Protein 5NLC (pdb70)

Secondary structure (DSSP, 8-state):
-HHHHHHHHHHHS-TT-EEEEE-TT--HHHHHHHHHTT--EEEESSHHHHHHHHGGGTT-TT-EEEE-S---GGGHHHHHHH-SEEEEE-SHHHHHHHHHHHHHHT---EEEEEB--S--TT---B-HHHHHHHHHHHHT--SSEEEEEE--PPTT-BHHHHHHHHHHHHHHHHHHHHH-TTS---EEE---TTTHHHHHHTT-SEEEESTTTS--/-HHHHHHHHHHTS-TT-EEEEE-TTS-HHHHHHHHHTT--EEEES-HHHHHHHHTT-TT--S-EEEE-S---GGGHHHHHHH-SEEEEE-SHHHHHHHHHHHHHHT---EEEEEB--S--TT---B-HHHHHHHHHHHHT-SSSEEEEEE--PPTT-BHHHHHHHHHHHHHHHHHHHHH-TTS---EEE---TTTHHHHHHTT-SEEEE-HHHH-

Organism: Synechococcus elongatus (strain ATCC 33912 / PCC 7942 / FACHB-805) (NCBI:txid1140)

InterPro domains:
  IPR001608 Alanine racemase, N-terminal [PF01168] (2-218)
  IPR011078 Pyridoxal phosphate homeostasis protein [MF_02087] (6-218)
  IPR011078 Pyridoxal phosphate homeostasis protein [PIRSF004848] (5-219)
  IPR011078 Pyridoxal phosphate homeostasis protein [PTHR10146] (12-220)
  IPR011078 Pyridoxal phosphate homeostasis protein [TIGR00044] (13-219)
  IPR029066 PLP-binding barrel [G3DSA:3.20.20.10] (1-221)
  IPR029066 PLP-binding barrel [SSF51419] (2-217)

Foldseek 3Di:
DLLVLVVVVVVPADPLADEAAECAPHALVLVVVNVVSPDAHYEYADLVSQVVRCPVVVVPPRRAYEHDHDDDLVCLLSCQVRHQEYEDQADPVSLVSNLVSLVVVVGAHEYAFEADPDDEPPDGHYDLVRCLVCLVVSLPSDRYAHAAHEYEDHPPQDLVSVLVVLLVRLVVLVVSCVVHVSHNHQAYEYEEDPNNVSNSVNPHHYYYYYCSNTPD/DQLVLVVVVVVPADPLADEEAEQEPHALVLVVVNVVSPDAHYEYADLVRQVVSCVVCVPDPRHAYEHDHAQDPVCLLSCQVRHQEYEDAADPVSLLVNLVSCVVVVGAHEYAFEAEPDDAPPHGHYDLVRCLVCLVVSLVRDRYAHAAHEYEDHPDDDLVRLLVRLLVRVVSLVVSCVSRVSHNHQAYEYAEQVRNVSNSVNRHNYYYYYPSNRD

Structure (mmCIF, N/CA/C/O backbone):
data_5NLC
#
_entry.id   5NLC
#
_cell.length_a   67.618
_cell.length_b   41.778
_cell.length_c   77.761
_cell.angle_alpha   90.00
_cell.angle_beta   108.15
_cell.angle_gamma   90.00
#
_symmetry.space_group_name_H-M   'P 1 21 1'
#
loop_
_entity.id
_entity.type
_entity.pdbx_description
1 polymer PipY
2 non-polymer 'PHOSPHATE ION'
3 water water
#
loop_
_atom_site.group_PDB
_atom_site.id
_atom_site.type_symbol
_atom_site.label_atom_id
_atom_site.label_alt_id
_atom_site.label_comp_id
_atom_site.label_asym_id
_atom_site.label_entity_id
_atom_site.label_seq_id
_atom_site.pdbx_PDB_ins_code
_atom_site.Cartn_x
_atom_site.Car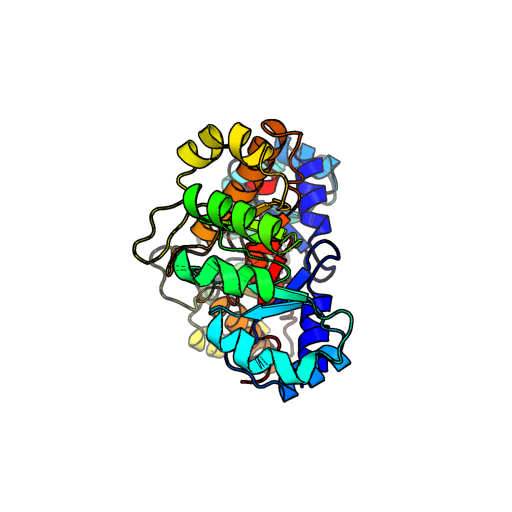tn_y
_atom_site.Cartn_z
_atom_site.occupancy
_atom_site.B_iso_or_equiv
_atom_site.auth_seq_id
_atom_site.auth_comp_id
_atom_site.auth_asym_id
_atom_site.auth_atom_id
_atom_site.pdbx_PDB_model_num
ATOM 1 N N . GLN A 1 3 ? -16.217 -11.518 40.022 1.00 35.93 3 GLN A N 1
ATOM 2 C CA . GLN A 1 3 ? -15.126 -11.885 40.910 1.00 32.82 3 GLN A CA 1
ATOM 3 C C . GLN A 1 3 ? -13.813 -11.768 40.125 1.00 30.07 3 GLN A C 1
ATOM 4 O O . GLN A 1 3 ? -13.770 -11.790 38.900 1.00 28.31 3 GLN A O 1
ATOM 10 N N . ILE A 1 4 ? -12.724 -11.691 40.859 1.00 26.86 4 ILE A N 1
ATOM 11 C CA . ILE A 1 4 ? -11.430 -11.598 40.239 1.00 26.48 4 ILE A CA 1
ATOM 12 C C . ILE A 1 4 ? -11.128 -12.800 39.335 1.00 26.25 4 ILE A C 1
ATOM 13 O O . ILE A 1 4 ? -10.607 -12.617 38.226 1.00 25.97 4 ILE A O 1
ATOM 18 N N . ALA A 1 5 ? -11.442 -14.009 39.764 1.00 26.66 5 ALA A N 1
ATOM 19 C CA . ALA A 1 5 ? -11.072 -15.172 38.942 1.00 27.23 5 ALA A CA 1
ATOM 20 C C . ALA A 1 5 ? -11.754 -15.088 37.566 1.00 28.40 5 ALA A C 1
ATOM 21 O O . ALA A 1 5 ? -11.147 -15.415 36.535 1.00 26.25 5 ALA A O 1
ATOM 23 N N . GLU A 1 6 ? -13.019 -14.656 37.591 1.00 29.54 6 GLU A N 1
ATOM 24 C CA . GLU A 1 6 ? -13.846 -14.576 36.386 1.00 32.33 6 GLU A CA 1
ATOM 25 C C . GLU A 1 6 ? -13.310 -13.493 35.435 1.00 30.18 6 GLU A C 1
ATOM 26 O O . GLU A 1 6 ? -13.180 -13.688 34.206 1.00 29.85 6 GLU A O 1
ATOM 32 N N . ARG A 1 7 ? -12.976 -12.349 36.008 1.00 29.26 7 ARG A N 1
ATOM 33 C CA . ARG A 1 7 ? -12.365 -11.246 35.234 1.00 29.14 7 ARG A CA 1
ATOM 34 C C . ARG A 1 7 ? -11.038 -11.656 34.583 1.00 28.21 7 ARG A C 1
ATOM 35 O O . ARG A 1 7 ? -10.766 -11.366 33.376 1.00 26.42 7 ARG A O 1
ATOM 43 N N . LEU A 1 8 ? -10.182 -12.309 35.369 1.00 26.20 8 LEU A N 1
ATOM 44 C CA . LEU A 1 8 ? -8.894 -12.782 34.840 1.00 26.96 8 LEU A CA 1
ATOM 45 C C . LEU A 1 8 ? -9.114 -13.786 33.696 1.00 26.91 8 LEU A C 1
ATOM 46 O O . LEU A 1 8 ? -8.419 -13.722 32.696 1.00 27.39 8 LEU A O 1
ATOM 51 N N . ALA A 1 9 ? -10.033 -14.724 33.855 1.00 27.51 9 ALA A N 1
ATOM 52 C CA . ALA A 1 9 ? -10.356 -15.705 32.803 1.00 28.70 9 ALA A CA 1
ATOM 53 C C . ALA A 1 9 ? -10.811 -15.071 31.489 1.00 29.87 9 ALA A C 1
ATOM 54 O O . ALA A 1 9 ? -10.526 -15.578 30.357 1.00 29.63 9 ALA A O 1
ATOM 56 N N . SER A 1 10 ? -11.584 -14.008 31.641 1.00 30.14 10 SER A N 1
ATOM 57 C CA . SER A 1 10 ? -12.141 -13.318 30.512 1.00 31.35 10 SER A CA 1
ATOM 58 C C . SER A 1 10 ? -11.039 -12.606 29.779 1.00 30.12 10 SER A C 1
ATOM 59 O O . SER A 1 10 ? -10.932 -12.707 28.538 1.00 28.54 10 SER A O 1
ATOM 62 N N . LEU A 1 11 ? -10.181 -11.905 30.518 1.00 27.32 11 LEU A N 1
ATOM 63 C CA . LEU A 1 11 ? -9.041 -11.253 29.881 1.00 27.29 11 LEU A CA 1
ATOM 64 C C . LEU A 1 11 ? -8.102 -12.207 29.218 1.00 26.90 11 LEU A C 1
ATOM 65 O O . LEU A 1 11 ? -7.718 -12.002 28.032 1.00 25.81 11 LEU A O 1
ATOM 70 N N . ARG A 1 12 ? -7.713 -13.253 29.937 1.00 27.84 12 ARG A N 1
ATOM 71 C CA . ARG A 1 12 ? -6.798 -14.229 29.336 1.00 31.05 12 ARG A CA 1
ATOM 72 C C . ARG A 1 12 ? -7.403 -14.864 28.055 1.00 32.34 12 ARG A C 1
ATOM 73 O O . ARG A 1 12 ? -6.655 -15.180 27.133 1.00 32.99 12 ARG A O 1
ATOM 81 N N . SER A 1 13 ? -8.737 -15.031 27.991 1.00 33.01 13 SER A N 1
ATOM 82 C CA . SER A 1 13 ? -9.324 -15.612 26.801 1.00 34.11 13 SER A CA 1
ATOM 83 C C . SER A 1 13 ? -9.169 -14.687 25.590 1.00 34.12 13 SER A C 1
ATOM 84 O O . SER A 1 13 ? -9.227 -15.159 24.473 1.00 34.48 13 SER A O 1
ATOM 87 N N . GLN A 1 14 ? -9.003 -13.390 25.818 1.00 32.04 14 GLN A N 1
ATOM 88 C CA . GLN A 1 14 ? -8.823 -12.442 24.741 1.00 32.91 14 GLN A CA 1
ATOM 89 C C . GLN A 1 14 ? -7.373 -12.316 24.292 1.00 30.74 14 GLN A C 1
ATOM 90 O O . GLN A 1 14 ? -7.153 -11.769 23.269 1.00 30.21 14 GLN A O 1
ATOM 96 N N . LEU A 1 15 ? -6.397 -12.847 25.023 1.00 28.35 15 LEU A N 1
ATOM 97 C CA . LEU A 1 15 ? -5.038 -12.567 24.703 1.00 27.98 15 LEU A CA 1
ATOM 98 C C . LEU A 1 15 ? -4.321 -13.756 24.039 1.00 29.18 15 LEU A C 1
ATOM 99 O O . LEU A 1 15 ? -4.561 -14.900 24.382 1.00 30.80 15 LEU A O 1
ATOM 104 N N . PRO A 1 16 ? -3.423 -13.487 23.109 1.00 28.59 16 PRO A N 1
ATOM 105 C CA . PRO A 1 16 ? -2.532 -14.557 22.608 1.00 30.28 16 PRO A CA 1
ATOM 106 C C . PRO A 1 16 ? -1.450 -14.874 23.651 1.00 30.49 16 PRO A C 1
ATOM 107 O O . PRO A 1 16 ? -1.215 -14.038 24.526 1.00 27.97 16 PRO A O 1
ATOM 111 N N . PRO A 1 17 ? -0.837 -16.067 23.592 1.00 32.72 17 PRO A N 1
ATOM 112 C CA . PRO A 1 17 ? 0.173 -16.476 24.567 1.00 32.54 17 PRO A CA 1
ATOM 113 C C . PRO A 1 17 ? 1.380 -15.566 24.528 1.00 30.35 17 PRO A C 1
ATOM 114 O O . PRO A 1 17 ? 2.110 -15.527 25.513 1.00 30.71 17 PRO A O 1
ATOM 118 N N . SER A 1 18 ? 1.568 -14.808 23.437 1.00 28.36 18 SER A N 1
ATOM 119 C CA . SER A 1 18 ? 2.700 -13.872 23.368 1.00 27.24 18 SER A CA 1
ATOM 120 C C . SER A 1 18 ? 2.573 -12.621 24.312 1.00 25.31 18 SER A C 1
ATOM 121 O O . SER A 1 18 ? 3.556 -11.851 24.511 1.00 23.66 18 SER A O 1
ATOM 124 N N . VAL A 1 19 ? 1.379 -12.394 24.859 1.00 23.13 19 VAL A N 1
ATOM 125 C CA . VAL A 1 19 ? 1.123 -11.227 25.704 1.00 22.57 19 VAL A CA 1
ATOM 126 C C . VAL A 1 19 ? 0.990 -11.643 27.165 1.00 22.04 19 VAL A C 1
ATOM 127 O O . VAL A 1 19 ? 0.172 -12.485 27.480 1.00 22.41 19 VAL A O 1
ATOM 131 N N . GLN A 1 20 ? 1.679 -10.933 28.039 1.00 21.67 20 GLN A N 1
ATOM 132 C CA . GLN A 1 20 ? 1.499 -11.087 29.476 1.00 22.53 20 GLN A CA 1
ATOM 133 C C . GLN A 1 20 ? 0.851 -9.854 30.055 1.00 21.49 20 GLN A C 1
ATOM 134 O O . GLN A 1 20 ? 1.178 -8.713 29.756 1.00 19.32 20 GLN A O 1
ATOM 140 N N . LEU A 1 21 ? -0.123 -10.121 30.873 1.00 20.77 21 LEU A N 1
ATOM 141 C CA . LEU A 1 21 ? -0.828 -9.101 31.565 1.00 21.29 21 LEU A CA 1
ATOM 142 C C . LEU A 1 21 ? -0.171 -8.795 32.905 1.00 19.54 21 LEU A C 1
ATOM 143 O O . LEU A 1 21 ? 0.103 -9.724 33.692 1.00 18.87 21 LEU A O 1
ATOM 148 N N . ILE A 1 22 ? 0.058 -7.523 33.184 1.00 18.40 22 ILE A N 1
ATOM 149 C CA . ILE A 1 22 ? 0.543 -7.065 34.482 1.00 17.39 22 ILE A CA 1
ATOM 150 C C . ILE A 1 22 ? -0.676 -6.500 35.224 1.00 17.09 22 ILE A C 1
ATOM 151 O O . ILE A 1 22 ? -1.338 -5.571 34.729 1.00 17.69 22 ILE A O 1
ATOM 156 N N . ALA A 1 23 ? -1.026 -7.123 36.354 1.00 15.76 23 ALA A N 1
ATOM 157 C CA . ALA A 1 23 ? -2.113 -6.643 37.159 1.00 16.22 23 ALA A CA 1
ATOM 158 C C . ALA A 1 23 ? -1.664 -5.423 37.974 1.00 16.42 23 ALA A C 1
ATOM 159 O O . ALA A 1 23 ? -0.792 -5.514 38.834 1.00 16.40 23 ALA A O 1
ATOM 161 N N . VAL A 1 24 ? -2.217 -4.280 37.649 1.00 17.28 24 VAL A N 1
ATOM 162 C CA . VAL A 1 24 ? -1.874 -3.014 38.294 1.00 18.56 24 VAL A CA 1
ATOM 163 C C . VAL A 1 24 ? -2.621 -2.946 39.630 1.00 19.45 24 VAL A C 1
ATOM 164 O O . VAL A 1 24 ? -3.838 -2.779 39.645 1.00 18.33 24 VAL A O 1
ATOM 168 N N . SER A 1 25 ? -1.878 -3.141 40.714 1.00 19.50 25 SER A N 1
ATOM 169 C CA . SER A 1 25 ? -2.455 -3.342 42.055 1.00 21.07 25 SER A CA 1
ATOM 170 C C . SER A 1 25 ? -2.495 -2.018 42.832 1.00 23.31 25 SER A C 1
ATOM 171 O O . SER A 1 25 ? -2.816 -2.005 43.984 1.00 22.66 25 SER A O 1
ATOM 174 N N . LYS A 1 26 ? -2.185 -0.918 42.159 1.00 25.40 26 LYS A N 1
ATOM 175 C CA . LYS A 1 26 ? -2.085 0.413 42.759 1.00 30.48 26 LYS A CA 1
ATOM 176 C C . LYS A 1 26 ? -3.121 0.790 43.763 1.00 33.65 26 LYS A C 1
ATOM 177 O O . LYS A 1 26 ? -2.753 1.328 44.824 1.00 38.12 26 LYS A O 1
ATOM 183 N N . ASN A 1 27 ? -4.396 0.589 43.497 1.00 33.70 27 ASN A N 1
ATOM 184 C CA . ASN A 1 27 ? -5.373 0.962 44.577 1.00 35.15 27 ASN A CA 1
ATOM 185 C C . ASN A 1 27 ? -5.998 -0.223 45.304 1.00 32.92 27 ASN A C 1
ATOM 186 O O . ASN A 1 27 ? -7.120 -0.136 45.824 1.00 33.81 27 ASN A O 1
ATOM 191 N N . HIS A 1 28 ? -5.277 -1.324 45.388 1.00 28.44 28 HIS A N 1
ATOM 192 C CA . HIS A 1 28 ? -5.833 -2.528 45.863 1.00 26.79 28 HIS A CA 1
ATOM 193 C C . HIS A 1 28 ? -4.977 -3.161 46.925 1.00 25.05 28 HIS A C 1
ATOM 194 O O . HIS A 1 28 ? -3.768 -3.204 46.790 1.00 25.94 28 HIS A O 1
ATOM 201 N N . PRO A 1 29 ? -5.620 -3.744 47.934 1.00 23.62 29 PRO A N 1
ATOM 202 C CA . PRO A 1 29 ? -4.905 -4.270 49.095 1.00 23.02 29 PRO A CA 1
ATOM 203 C C . PRO A 1 29 ? -4.211 -5.605 48.856 1.00 20.97 29 PRO A C 1
ATOM 204 O O . PRO A 1 29 ? -4.528 -6.311 47.874 1.00 20.29 29 PRO A O 1
ATOM 208 N N . ALA A 1 30 ? -3.370 -6.013 49.810 1.00 19.92 30 ALA A N 1
ATOM 209 C CA . ALA A 1 30 ? -2.669 -7.292 49.718 1.00 19.12 30 ALA A CA 1
ATOM 210 C C . ALA A 1 30 ? -3.667 -8.463 49.570 1.00 18.38 30 ALA A C 1
ATOM 211 O O . ALA A 1 30 ? -3.416 -9.449 48.896 1.00 16.72 30 ALA A O 1
ATOM 213 N N . ALA A 1 31 ? -4.852 -8.340 50.187 1.00 18.43 31 ALA A N 1
ATOM 214 C CA . ALA A 1 31 ? -5.782 -9.466 50.150 1.00 18.32 31 ALA A CA 1
ATOM 215 C C . ALA A 1 31 ? -6.318 -9.730 48.742 1.00 18.12 31 ALA A C 1
ATOM 216 O O . ALA A 1 31 ? -6.594 -10.882 48.400 1.00 18.77 31 ALA A O 1
ATOM 218 N N . ALA A 1 32 ? -6.488 -8.666 47.945 1.00 18.86 32 ALA A N 1
ATOM 219 C CA . ALA A 1 32 ? -6.877 -8.742 46.539 1.00 18.57 32 ALA A CA 1
ATOM 220 C C . ALA A 1 32 ? -5.793 -9.364 45.689 1.00 17.52 32 ALA A C 1
ATOM 221 O O . ALA A 1 32 ? -6.111 -10.148 44.801 1.00 17.24 32 ALA A O 1
ATOM 223 N N . ILE A 1 33 ? -4.537 -9.029 45.968 1.00 16.94 33 ILE A N 1
ATOM 224 C CA . ILE A 1 33 ? -3.379 -9.666 45.323 1.00 17.45 33 ILE A CA 1
ATOM 225 C C . ILE A 1 33 ? -3.355 -11.164 45.615 1.00 16.54 33 ILE A C 1
ATOM 226 O O . ILE A 1 33 ? -3.149 -11.948 44.671 1.00 16.48 33 ILE A O 1
ATOM 231 N N . ARG A 1 34 ? -3.629 -11.589 46.860 1.00 16.44 34 ARG A N 1
ATOM 232 C CA . ARG A 1 34 ? -3.735 -13.005 47.125 1.00 16.07 34 ARG A CA 1
ATOM 233 C C . ARG A 1 34 ? -4.851 -13.673 46.381 1.00 16.14 34 ARG A C 1
ATOM 234 O O . ARG A 1 34 ? -4.633 -14.765 45.805 1.00 16.24 34 ARG A O 1
ATOM 242 N N . GLU A 1 35 ? -6.030 -13.032 46.312 1.00 16.41 35 GLU A N 1
ATOM 243 C CA . GLU A 1 35 ? -7.118 -13.561 45.485 1.00 17.42 35 GLU A CA 1
ATOM 244 C C . GLU A 1 35 ? -6.721 -13.731 43.986 1.00 17.39 35 GLU A C 1
ATOM 245 O O . GLU A 1 35 ? -7.054 -14.763 43.363 1.00 17.41 35 GLU A O 1
ATOM 251 N N . ALA A 1 36 ? -6.052 -12.722 43.431 1.00 16.73 36 ALA A N 1
ATOM 252 C CA . ALA A 1 36 ? -5.573 -12.796 42.077 1.00 16.98 36 ALA A CA 1
ATOM 253 C C . ALA A 1 36 ? -4.570 -13.871 41.860 1.00 16.71 36 ALA A C 1
ATOM 254 O O . ALA A 1 36 ? -4.619 -14.569 40.843 1.00 16.84 36 ALA A O 1
ATOM 256 N N . TYR A 1 37 ? -3.662 -14.025 42.800 1.00 16.99 37 TYR A N 1
ATOM 257 C CA . TYR A 1 37 ? -2.681 -15.106 42.776 1.00 18.00 37 TYR A CA 1
ATOM 258 C C . TYR A 1 37 ? -3.337 -16.499 42.745 1.00 19.05 37 TYR A C 1
ATOM 259 O O . TYR A 1 37 ? -2.969 -17.382 41.948 1.00 18.55 37 TYR A O 1
ATOM 268 N N . ALA A 1 38 ? -4.366 -16.670 43.551 1.00 18.64 38 ALA A N 1
ATOM 269 C CA . ALA A 1 38 ? -5.066 -17.939 43.582 1.00 19.94 38 ALA A CA 1
ATOM 270 C C . ALA A 1 38 ? -5.721 -18.220 42.267 1.00 20.05 38 ALA A C 1
ATOM 271 O O . ALA A 1 38 ? -5.866 -19.342 41.908 1.00 21.60 38 ALA A O 1
ATOM 273 N N . ALA A 1 39 ? -6.130 -17.187 41.558 1.00 19.81 39 ALA A N 1
ATOM 274 C CA . ALA A 1 39 ? -6.728 -17.365 40.227 1.00 20.52 39 ALA A CA 1
ATOM 275 C C . ALA A 1 39 ? -5.700 -17.568 39.127 1.00 21.14 39 ALA A C 1
ATOM 276 O O . ALA A 1 39 ? -6.106 -17.840 38.013 1.00 21.90 39 ALA A O 1
ATOM 278 N N . GLY A 1 40 ? -4.414 -17.451 39.424 1.00 20.38 40 GLY A N 1
ATOM 279 C CA . GLY A 1 40 ? -3.349 -17.753 38.471 1.00 21.34 40 GLY A CA 1
ATOM 280 C C . GLY A 1 40 ? -2.471 -16.525 38.117 1.00 21.14 40 GLY A C 1
ATOM 281 O O . GLY A 1 40 ? -1.506 -16.661 37.345 1.00 20.67 40 GLY A O 1
ATOM 282 N N . GLN A 1 41 ? -2.777 -15.333 38.657 1.00 19.36 41 GLN A N 1
ATOM 283 C CA . GLN A 1 41 ? -1.980 -14.170 38.317 1.00 19.06 41 GLN A CA 1
ATOM 284 C C . GLN A 1 41 ? -0.655 -14.164 39.057 1.00 18.89 41 GLN A C 1
ATOM 285 O O . GLN A 1 41 ? -0.608 -14.439 40.294 1.00 19.34 41 GLN A O 1
ATOM 291 N N . ARG A 1 42 ? 0.431 -13.794 38.325 1.00 18.42 42 ARG A N 1
ATOM 292 C CA . ARG A 1 42 ? 1.777 -13.724 38.860 1.00 18.68 42 ARG A CA 1
ATOM 293 C C . ARG A 1 42 ? 2.493 -12.418 38.735 1.00 17.84 42 ARG A C 1
ATOM 294 O O . ARG A 1 42 ? 3.393 -12.123 39.550 1.00 17.57 42 ARG A O 1
ATOM 302 N N . HIS A 1 43 ? 2.122 -11.619 37.740 1.00 16.49 43 HIS A N 1
ATOM 303 C CA . HIS A 1 43 ? 2.757 -10.326 37.515 1.00 16.49 43 HIS A CA 1
ATOM 304 C C . HIS A 1 43 ? 1.907 -9.190 38.034 1.00 15.70 43 HIS A C 1
ATOM 305 O O . HIS A 1 43 ? 0.740 -9.043 37.638 1.00 15.03 43 HIS A O 1
ATOM 312 N N . PHE A 1 44 ? 2.470 -8.423 38.941 1.00 15.13 44 PHE A N 1
ATOM 313 C CA . PHE A 1 44 ? 1.808 -7.324 39.591 1.00 15.99 44 PHE A CA 1
ATOM 314 C C . PHE A 1 44 ? 2.619 -6.090 39.458 1.00 17.23 44 PHE A C 1
ATOM 315 O O . PHE A 1 44 ? 3.854 -6.139 39.462 1.00 18.40 44 PHE A O 1
ATOM 323 N N . GLY A 1 45 ? 1.931 -4.984 39.207 1.00 17.98 45 GLY A N 1
ATOM 324 C CA . GLY A 1 45 ? 2.578 -3.743 38.898 1.00 19.05 45 GLY A CA 1
ATOM 325 C C . GLY A 1 45 ? 2.123 -2.604 39.831 1.00 20.46 45 GLY A C 1
ATOM 326 O O . GLY A 1 45 ? 0.913 -2.498 40.188 1.00 19.48 45 GLY A O 1
ATOM 327 N N . GLU A 1 46 ? 3.085 -1.755 40.186 1.00 21.14 46 GLU A N 1
ATOM 328 C CA . GLU A 1 46 ? 2.791 -0.572 40.996 1.00 23.50 46 GLU A CA 1
ATOM 329 C C . GLU A 1 46 ? 3.365 0.643 40.269 1.00 23.05 46 GLU A C 1
ATOM 330 O O . GLU A 1 46 ? 4.343 0.526 39.555 1.00 20.59 46 GLU A O 1
ATOM 336 N N . ASN A 1 47 ? 2.786 1.811 40.507 1.00 24.68 47 ASN A N 1
ATOM 337 C CA . ASN A 1 47 ? 3.290 3.028 39.849 1.00 28.31 47 ASN A CA 1
ATOM 338 C C . ASN A 1 47 ? 4.376 3.695 40.679 1.00 28.03 47 ASN A C 1
ATOM 339 O O . ASN A 1 47 ? 5.183 4.376 40.116 1.00 28.51 47 ASN A O 1
ATOM 344 N N . ARG A 1 48 ? 4.324 3.547 41.987 1.00 29.21 48 ARG A N 1
ATOM 345 C CA . ARG A 1 48 ? 5.181 4.267 42.941 1.00 30.51 48 ARG A CA 1
ATOM 346 C C . ARG A 1 48 ? 5.933 3.309 43.820 1.00 29.59 48 ARG A C 1
ATOM 347 O O . ARG A 1 48 ? 5.340 2.428 44.416 1.00 31.13 48 ARG A O 1
ATOM 355 N N . VAL A 1 49 ? 7.228 3.554 43.996 1.00 28.34 49 VAL A N 1
ATOM 356 C CA . VAL A 1 49 ? 8.096 2.650 44.753 1.00 28.57 49 VAL A CA 1
ATOM 357 C C . VAL A 1 49 ? 7.602 2.428 46.207 1.00 32.00 49 VAL A C 1
ATOM 358 O O . VAL A 1 49 ? 7.461 1.278 46.642 1.00 30.29 49 VAL A O 1
ATOM 362 N N . GLN A 1 50 ? 7.329 3.523 46.934 1.00 34.40 50 GLN A N 1
ATOM 363 C CA . GLN A 1 50 ? 6.950 3.429 48.366 1.00 38.87 50 GLN A CA 1
ATOM 364 C C . GLN A 1 50 ? 5.643 2.699 48.619 1.00 38.57 50 GLN A C 1
ATOM 365 O O . GLN A 1 50 ? 5.573 1.881 49.519 1.00 38.54 50 GLN A O 1
ATOM 371 N N . GLU A 1 51 ? 4.646 2.938 47.795 1.00 38.63 51 GLU A N 1
ATOM 372 C CA . GLU A 1 51 ? 3.385 2.211 47.892 1.00 41.57 51 GLU A CA 1
ATOM 373 C C . GLU A 1 51 ? 3.581 0.717 47.671 1.00 38.63 51 GLU A C 1
ATOM 374 O O . GLU A 1 51 ? 2.984 -0.093 48.396 1.00 38.98 51 GLU A O 1
ATOM 380 N N . ALA A 1 52 ? 4.462 0.335 46.742 1.00 34.95 52 ALA A N 1
ATOM 381 C CA . ALA A 1 52 ? 4.789 -1.070 46.560 1.00 34.44 52 ALA A CA 1
ATOM 382 C C . ALA A 1 52 ? 5.489 -1.716 47.748 1.00 33.52 52 ALA A C 1
ATOM 383 O O . ALA A 1 52 ? 5.061 -2.764 48.194 1.00 35.12 52 ALA A O 1
ATOM 385 N N . ILE A 1 53 ? 6.567 -1.111 48.253 1.00 35.03 53 ILE A N 1
ATOM 386 C CA . ILE A 1 53 ? 7.295 -1.633 49.423 1.00 35.19 53 ILE A CA 1
ATOM 387 C C . ILE A 1 53 ? 6.342 -1.926 50.557 1.00 35.37 53 ILE A C 1
ATOM 388 O O . ILE A 1 53 ? 6.375 -3.020 51.153 1.00 34.88 53 ILE A O 1
ATOM 393 N N . ALA A 1 54 ? 5.466 -0.967 50.848 1.00 35.50 54 ALA A N 1
ATOM 394 C CA . ALA A 1 54 ? 4.549 -1.123 51.967 1.00 38.67 54 ALA A CA 1
ATOM 395 C C . ALA A 1 54 ? 3.753 -2.429 51.850 1.00 38.75 54 ALA A C 1
ATOM 396 O O . ALA A 1 54 ? 3.554 -3.135 52.824 1.00 42.58 54 ALA A O 1
ATOM 398 N N . LYS A 1 55 ? 3.379 -2.785 50.640 1.00 35.64 55 LYS A N 1
ATOM 399 C CA . LYS A 1 55 ? 2.453 -3.870 50.421 1.00 35.16 55 LYS A CA 1
ATOM 400 C C . LYS A 1 55 ? 3.167 -5.219 50.294 1.00 34.01 55 LYS A C 1
ATOM 401 O O . LYS A 1 55 ? 2.552 -6.265 50.485 1.00 32.15 55 LYS A O 1
ATOM 407 N N . GLN A 1 56 ? 4.444 -5.182 49.914 1.00 31.09 56 GLN A N 1
ATOM 408 C CA . GLN A 1 56 ? 5.227 -6.384 49.627 1.00 30.00 56 GLN A CA 1
ATOM 409 C C . GLN A 1 56 ? 5.527 -7.293 50.811 1.00 29.08 56 GLN A C 1
ATOM 410 O O . GLN A 1 56 ? 5.619 -8.512 50.616 1.00 25.28 56 GLN A O 1
ATOM 416 N N . ALA A 1 57 ? 5.682 -6.729 52.028 1.00 30.19 57 ALA A N 1
ATOM 417 C CA . ALA A 1 57 ? 6.215 -7.531 53.155 1.00 31.45 57 ALA A CA 1
ATOM 418 C C . ALA A 1 57 ? 5.389 -8.754 53.522 1.00 29.93 57 ALA A C 1
ATOM 419 O O . ALA A 1 57 ? 5.945 -9.845 53.685 1.00 29.17 57 ALA A O 1
ATOM 421 N N . GLU A 1 58 ? 4.072 -8.632 53.567 1.00 29.47 58 GLU A N 1
ATOM 422 C CA . GLU A 1 58 ? 3.230 -9.812 53.884 1.00 29.40 58 GLU A CA 1
ATOM 423 C C . GLU A 1 58 ? 3.177 -10.888 52.797 1.00 27.07 58 GLU A C 1
ATOM 424 O O . GLU A 1 58 ? 2.804 -12.048 53.061 1.00 26.77 58 GLU A O 1
ATOM 430 N N . LEU A 1 59 ? 3.547 -10.494 51.601 1.00 23.99 59 LEU A N 1
ATOM 431 C CA . LEU A 1 59 ? 3.359 -11.338 50.432 1.00 23.84 59 LEU A CA 1
ATOM 432 C C . LEU A 1 59 ? 4.622 -12.107 50.042 1.00 24.16 59 LEU A C 1
ATOM 433 O O . LEU A 1 59 ? 4.602 -12.843 49.051 1.00 23.44 59 LEU A O 1
ATOM 438 N N . THR A 1 60 ? 5.687 -11.988 50.815 1.00 26.22 60 THR A N 1
ATOM 439 C CA . THR A 1 60 ? 6.911 -12.723 50.444 1.00 28.16 60 THR A CA 1
ATOM 440 C C . THR A 1 60 ? 6.863 -14.237 50.592 1.00 29.48 60 THR A C 1
ATOM 441 O O . THR A 1 60 ? 7.768 -14.933 50.084 1.00 30.47 60 THR A O 1
ATOM 445 N N . ASP A 1 61 ? 5.825 -14.765 51.241 1.00 28.18 61 ASP A N 1
ATOM 446 C CA . ASP A 1 61 ? 5.627 -16.217 51.161 1.00 28.33 61 ASP A CA 1
ATOM 447 C C . ASP A 1 61 ? 5.487 -16.693 49.703 1.00 28.89 61 ASP A C 1
ATOM 448 O O . ASP A 1 61 ? 5.906 -17.809 49.406 1.00 30.59 61 ASP A O 1
ATOM 453 N N . LEU A 1 62 ? 4.911 -15.867 48.794 1.00 28.33 62 LEU A N 1
ATOM 454 C CA . LEU A 1 62 ? 4.548 -16.282 47.417 1.00 28.80 62 LEU A CA 1
ATOM 455 C C . LEU A 1 62 ? 5.828 -16.370 46.594 1.00 31.96 62 LEU A C 1
ATOM 456 O O . LEU A 1 62 ? 6.508 -15.364 46.425 1.00 31.76 62 LEU A O 1
ATOM 461 N N . PRO A 1 63 ? 6.162 -17.564 46.096 1.00 34.94 63 PRO A N 1
ATOM 462 C CA . PRO A 1 63 ? 7.543 -17.761 45.582 1.00 37.28 63 PRO A CA 1
ATOM 463 C C . PRO A 1 63 ? 7.840 -17.112 44.169 1.00 35.36 63 PRO A C 1
ATOM 464 O O . PRO A 1 63 ? 8.988 -16.736 43.888 1.00 39.37 63 PRO A O 1
ATOM 468 N N . ASP A 1 64 ? 6.816 -16.963 43.343 1.00 33.77 64 ASP A N 1
ATOM 469 C CA . ASP A 1 64 ? 6.933 -16.624 41.917 1.00 32.33 64 ASP A CA 1
ATOM 470 C C . ASP A 1 64 ? 6.052 -15.424 41.528 1.00 29.27 64 ASP A C 1
ATOM 471 O O . ASP A 1 64 ? 5.482 -15.357 40.471 1.00 28.36 64 ASP A O 1
ATOM 476 N N . LEU A 1 65 ? 5.890 -14.514 42.466 1.00 27.92 65 LEU A N 1
ATOM 477 C CA . LEU A 1 65 ? 5.238 -13.269 42.244 1.00 27.08 65 LEU A CA 1
ATOM 478 C C . LEU A 1 65 ? 6.322 -12.372 41.623 1.00 24.48 65 LEU A C 1
ATOM 479 O O . LEU A 1 65 ? 7.390 -12.233 42.191 1.00 24.02 65 LEU A O 1
ATOM 484 N N . THR A 1 66 ? 6.064 -11.811 40.451 1.00 21.40 66 THR A N 1
ATOM 485 C CA . THR A 1 66 ? 6.947 -10.898 39.813 1.00 19.76 66 THR A CA 1
ATOM 486 C C . THR A 1 66 ? 6.411 -9.446 39.922 1.00 18.87 66 THR A C 1
ATOM 487 O O . THR A 1 66 ? 5.263 -9.192 39.521 1.00 17.50 66 THR A O 1
ATOM 491 N N . TRP A 1 67 ? 7.220 -8.537 40.532 1.00 17.98 67 TRP A N 1
ATOM 492 C CA . TRP A 1 67 ? 6.844 -7.153 40.716 1.00 18.20 67 TRP A CA 1
ATOM 493 C C . TRP A 1 67 ? 7.454 -6.249 39.624 1.00 17.25 67 TRP A C 1
ATOM 494 O O . TRP A 1 67 ? 8.687 -6.298 39.369 1.00 17.00 67 TRP A O 1
ATOM 505 N N . HIS A 1 68 ? 6.609 -5.391 39.100 1.00 16.55 68 HIS A N 1
ATOM 506 C CA . HIS A 1 68 ? 6.921 -4.492 37.982 1.00 16.11 68 HIS A CA 1
ATOM 507 C C . HIS A 1 68 ? 6.718 -3.063 38.457 1.00 16.51 68 HIS A C 1
ATOM 508 O O . HIS A 1 68 ? 5.618 -2.744 38.989 1.00 16.92 68 HIS A O 1
ATOM 515 N N . LEU A 1 69 ? 7.705 -2.185 38.261 1.00 16.05 69 LEU A N 1
ATOM 516 C CA . LEU A 1 69 ? 7.533 -0.791 38.509 1.00 16.52 69 LEU A CA 1
ATOM 517 C C . LEU A 1 69 ? 7.175 -0.125 37.196 1.00 16.89 69 LEU A C 1
ATOM 518 O O . LEU A 1 69 ? 7.894 -0.208 36.208 1.00 16.18 69 LEU A O 1
ATOM 523 N N . LEU A 1 70 ? 6.037 0.576 37.199 1.00 17.58 70 LEU A N 1
ATOM 524 C CA . LEU A 1 70 ? 5.470 1.084 36.009 1.00 18.88 70 LEU A CA 1
ATOM 525 C C . LEU A 1 70 ? 5.530 2.602 35.864 1.00 20.19 70 LEU A C 1
ATOM 526 O O . LEU A 1 70 ? 5.247 3.099 34.783 1.00 21.52 70 LEU A O 1
ATOM 531 N N . GLY A 1 71 ? 5.743 3.346 36.930 1.00 21.27 71 GLY A N 1
ATOM 532 C CA . GLY A 1 71 ? 5.694 4.776 36.849 1.00 21.94 71 GLY A CA 1
ATOM 533 C C . GLY A 1 71 ? 7.076 5.379 36.990 1.00 22.83 71 GLY A C 1
ATOM 534 O O . GLY A 1 71 ? 8.079 4.669 37.097 1.00 21.37 71 GLY A O 1
ATOM 535 N N . LYS A 1 72 ? 7.081 6.700 37.091 1.00 24.06 72 LYS A N 1
ATOM 536 C CA . LYS A 1 72 ? 8.302 7.532 37.047 1.00 25.21 72 LYS A CA 1
ATOM 537 C C . LYS A 1 72 ? 9.207 7.128 38.195 1.00 23.67 72 LYS A C 1
ATOM 538 O O . LYS A 1 72 ? 8.755 6.993 39.301 1.00 23.36 72 LYS A O 1
ATOM 544 N N . LEU A 1 73 ? 10.485 6.986 37.948 1.00 22.22 73 LEU A N 1
ATOM 545 C CA . LEU A 1 73 ? 11.408 6.573 38.997 1.00 22.03 73 LEU A CA 1
ATOM 546 C C . LEU A 1 73 ? 12.420 7.676 39.100 1.00 23.50 73 LEU A C 1
ATOM 547 O O . LEU A 1 73 ? 13.137 7.939 38.141 1.00 22.72 73 LEU A O 1
ATOM 552 N N . GLN A 1 74 ? 12.461 8.351 40.234 1.00 26.05 74 GLN A N 1
ATOM 553 C CA . GLN A 1 74 ? 13.485 9.368 40.491 1.00 28.55 74 GLN A CA 1
ATOM 554 C C . GLN A 1 74 ? 14.790 8.710 40.822 1.00 28.29 74 GLN A C 1
ATOM 555 O O . GLN A 1 74 ? 14.804 7.684 41.503 1.00 25.18 74 GLN A O 1
ATOM 561 N N . SER A 1 75 ? 15.896 9.315 40.379 1.00 30.09 75 SER A N 1
ATOM 562 C CA . SER A 1 75 ? 17.240 8.722 40.586 1.00 32.57 75 SER A CA 1
ATOM 563 C C . SER A 1 75 ? 17.600 8.425 42.041 1.00 32.59 75 SER A C 1
ATOM 564 O O . SER A 1 75 ? 18.298 7.447 42.268 1.00 31.17 75 SER A O 1
ATOM 567 N N . ASN A 1 76 ? 17.057 9.188 43.013 1.00 34.08 76 ASN A N 1
ATOM 568 C CA . ASN A 1 76 ? 17.280 8.938 44.438 1.00 34.63 76 ASN A CA 1
ATOM 569 C C . ASN A 1 76 ? 16.442 7.822 45.059 1.00 34.31 76 ASN A C 1
ATOM 570 O O . ASN A 1 76 ? 16.589 7.528 46.248 1.00 34.29 76 ASN A O 1
ATOM 575 N N . LYS A 1 77 ? 15.530 7.241 44.295 1.00 32.19 77 LYS A N 1
ATOM 576 C CA . LYS A 1 77 ? 14.769 6.077 44.698 1.00 32.07 77 LYS A CA 1
ATOM 577 C C . LYS A 1 77 ? 15.226 4.842 43.920 1.00 28.86 77 LYS A C 1
ATOM 578 O O . LYS A 1 77 ? 14.631 3.781 44.056 1.00 28.53 77 LYS A O 1
ATOM 584 N N . ALA A 1 78 ? 16.262 4.981 43.109 1.00 26.71 78 ALA A N 1
ATOM 585 C CA . ALA A 1 78 ? 16.727 3.875 42.287 1.00 24.97 78 ALA A CA 1
ATOM 586 C C . ALA A 1 78 ? 17.160 2.708 43.196 1.00 23.57 78 ALA A C 1
ATOM 587 O O . ALA A 1 78 ? 16.939 1.586 42.857 1.00 21.37 78 ALA A O 1
ATOM 589 N N . ARG A 1 79 ? 17.760 2.993 44.362 1.00 23.64 79 ARG A N 1
ATOM 590 C CA . ARG A 1 79 ? 18.219 1.928 45.226 1.00 23.47 79 ARG A CA 1
ATOM 591 C C . ARG A 1 79 ? 17.067 1.060 45.718 1.00 22.60 79 ARG A C 1
ATOM 592 O O . ARG A 1 79 ? 17.128 -0.161 45.654 1.00 21.07 79 ARG A O 1
ATOM 600 N N . LYS A 1 80 ? 16.016 1.695 46.247 1.00 22.74 80 LYS A N 1
ATOM 601 C CA . LYS A 1 80 ? 14.836 0.946 46.647 1.00 23.81 80 LYS A CA 1
ATOM 602 C C . LYS A 1 80 ? 14.184 0.203 45.484 1.00 21.27 80 LYS A C 1
ATOM 603 O O . LYS A 1 80 ? 13.657 -0.861 45.679 1.00 20.89 80 LYS A O 1
ATOM 609 N N . ALA A 1 81 ? 14.166 0.778 44.294 1.00 20.38 81 ALA A N 1
ATOM 610 C CA . ALA A 1 81 ? 13.606 0.076 43.128 1.00 20.42 81 ALA A CA 1
ATOM 611 C C . ALA A 1 81 ? 14.388 -1.193 42.778 1.00 20.21 81 ALA A C 1
ATOM 612 O O . ALA A 1 81 ? 13.807 -2.229 42.521 1.00 19.86 81 ALA A O 1
ATOM 614 N N . VAL A 1 82 ? 15.734 -1.123 42.830 1.00 20.82 82 VAL A N 1
ATOM 615 C CA . VAL A 1 82 ? 16.536 -2.307 42.580 1.00 22.04 82 VAL A CA 1
ATOM 616 C C . VAL A 1 82 ? 16.257 -3.388 43.634 1.00 23.01 82 VAL A C 1
ATOM 617 O O . VAL A 1 82 ? 16.195 -4.569 43.329 1.00 22.35 82 VAL A O 1
ATOM 621 N N . GLU A 1 83 ? 16.059 -2.960 44.867 1.00 24.36 83 GLU A N 1
ATOM 622 C CA . GLU A 1 83 ? 15.923 -3.899 45.966 1.00 26.40 83 GLU A CA 1
ATOM 623 C C . GLU A 1 83 ? 14.576 -4.617 45.897 1.00 25.56 83 GLU A C 1
ATOM 624 O O . GLU A 1 83 ? 14.534 -5.777 46.260 1.00 25.81 83 GLU A O 1
ATOM 630 N N . HIS A 1 84 ? 13.519 -3.933 45.413 1.00 23.70 84 HIS A N 1
ATOM 631 C CA . HIS A 1 84 ? 12.143 -4.376 45.518 1.00 23.13 84 HIS A CA 1
ATOM 632 C C . HIS A 1 84 ? 11.473 -4.806 44.219 1.00 21.45 84 HIS A C 1
ATOM 633 O O . HIS A 1 84 ? 10.446 -5.375 44.317 1.00 21.97 84 HIS A O 1
ATOM 640 N N . PHE A 1 85 ? 11.988 -4.477 43.042 1.00 19.85 85 PHE A N 1
ATOM 641 C CA . PHE A 1 85 ? 11.294 -4.804 41.811 1.00 18.78 85 PHE A CA 1
ATOM 642 C C . PHE A 1 85 ? 12.115 -5.778 40.986 1.00 18.26 85 PHE A C 1
ATOM 643 O O . PHE A 1 85 ? 13.331 -5.677 40.879 1.00 19.60 85 PHE A O 1
ATOM 651 N N . ASP A 1 86 ? 11.448 -6.663 40.308 1.00 17.61 86 ASP A N 1
ATOM 652 C CA . ASP A 1 86 ? 12.043 -7.577 39.336 1.00 17.53 86 ASP A CA 1
ATOM 653 C C . ASP A 1 86 ? 12.219 -6.900 37.946 1.00 17.25 86 ASP A C 1
ATOM 654 O O . ASP A 1 86 ? 13.207 -7.130 37.272 1.00 18.13 86 ASP A O 1
ATOM 659 N N . TRP A 1 87 ? 11.237 -6.101 37.564 1.00 16.85 87 TRP A N 1
ATOM 660 C CA . TRP A 1 87 ? 11.159 -5.347 36.329 1.00 16.72 87 TRP A CA 1
ATOM 661 C C . TRP A 1 87 ? 10.956 -3.883 36.632 1.00 16.69 87 TRP A C 1
ATOM 662 O O . TRP A 1 87 ? 10.091 -3.511 37.499 1.00 16.70 87 TRP A O 1
ATOM 673 N N . ILE A 1 88 ? 11.695 -3.045 35.905 1.00 15.99 88 ILE A N 1
ATOM 674 C CA . ILE A 1 88 ? 11.491 -1.605 35.963 1.00 16.38 88 ILE A CA 1
ATOM 675 C C . ILE A 1 88 ? 11.233 -1.145 34.546 1.00 16.56 88 ILE A C 1
ATOM 676 O O . ILE A 1 88 ? 12.132 -1.239 33.707 1.00 17.08 88 ILE A O 1
ATOM 681 N N . HIS A 1 89 ? 9.997 -0.687 34.260 1.00 16.87 89 HIS A N 1
ATOM 682 C CA . HIS A 1 89 ? 9.592 -0.349 32.872 1.00 16.95 89 HIS A CA 1
ATOM 683 C C . HIS A 1 89 ? 9.896 1.069 32.461 1.00 17.67 89 HIS A C 1
ATOM 684 O O . HIS A 1 89 ? 9.883 1.374 31.283 1.00 19.80 89 HIS A O 1
ATOM 691 N N . SER A 1 90 ? 10.229 1.955 33.384 1.00 17.61 90 SER A N 1
ATOM 692 C CA . SER A 1 90 ? 10.198 3.357 33.129 1.00 17.74 90 SER A CA 1
ATOM 693 C C . SER A 1 90 ? 11.590 3.907 33.090 1.00 17.53 90 SER A C 1
ATOM 694 O O . SER A 1 90 ? 11.868 4.975 33.647 1.00 18.46 90 SER A O 1
ATOM 697 N N . VAL A 1 91 ? 12.525 3.186 32.509 1.00 16.90 91 VAL A N 1
ATOM 698 C CA . VAL A 1 91 ? 13.887 3.730 32.468 1.00 16.81 91 VAL A CA 1
ATOM 699 C C . VAL A 1 91 ? 13.967 4.761 31.369 1.00 17.30 91 VAL A C 1
ATOM 700 O O . VAL A 1 91 ? 13.993 4.416 30.214 1.00 17.21 91 VAL A O 1
ATOM 704 N N . ASP A 1 92 ? 13.934 6.022 31.748 1.00 18.07 92 ASP A N 1
ATOM 705 C CA . ASP A 1 92 ? 13.715 7.105 30.813 1.00 19.74 92 ASP A CA 1
ATOM 706 C C . ASP A 1 92 ? 14.929 7.912 30.407 1.00 19.09 92 ASP A C 1
ATOM 707 O O . ASP A 1 92 ? 14.814 8.890 29.658 1.00 18.87 92 ASP A O 1
ATOM 712 N N . SER A 1 93 ? 16.104 7.529 30.870 1.00 18.68 93 SER A N 1
ATOM 713 C CA . SER A 1 93 ? 17.312 8.285 30.527 1.00 18.24 93 SER A CA 1
ATOM 714 C C . SER A 1 93 ? 18.547 7.420 30.693 1.00 18.79 93 SER A C 1
ATOM 715 O O . SER A 1 93 ? 18.519 6.373 31.424 1.00 18.02 93 SER A O 1
ATOM 718 N N . TRP A 1 94 ? 19.627 7.895 30.092 1.00 18.72 94 TRP A N 1
ATOM 719 C CA . TRP A 1 94 ? 20.907 7.254 30.271 1.00 19.33 94 TRP A CA 1
ATOM 720 C C . TRP A 1 94 ? 21.273 7.316 31.757 1.00 18.77 94 TRP A C 1
ATOM 721 O O . TRP A 1 94 ? 21.720 6.319 32.365 1.00 18.26 94 TRP A O 1
ATOM 732 N N . ALA A 1 95 ? 21.140 8.495 32.372 1.00 18.86 95 ALA A N 1
ATOM 733 C CA . ALA A 1 95 ? 21.504 8.617 33.789 1.00 19.02 95 ALA A CA 1
ATOM 734 C C . ALA A 1 95 ? 20.847 7.571 34.697 1.00 18.74 95 ALA A C 1
ATOM 735 O O . ALA A 1 95 ? 21.482 6.995 35.569 1.00 17.30 95 ALA A O 1
ATOM 737 N N . LEU A 1 96 ? 19.568 7.301 34.444 1.00 18.30 96 LEU A N 1
ATOM 738 C CA . LEU A 1 96 ? 18.841 6.404 35.309 1.00 18.13 96 LEU A CA 1
ATOM 739 C C . LEU A 1 96 ? 19.326 4.982 35.024 1.00 17.82 96 LEU A C 1
ATOM 740 O O . LEU A 1 96 ? 19.467 4.154 35.966 1.00 17.59 96 LEU A O 1
ATOM 745 N N . ALA A 1 97 ? 19.545 4.667 33.772 1.00 17.51 97 ALA A N 1
ATOM 746 C CA . ALA A 1 97 ? 20.015 3.326 33.428 1.00 17.55 97 ALA A CA 1
ATOM 747 C C . ALA A 1 97 ? 21.366 3.056 34.082 1.00 18.16 97 ALA A C 1
ATOM 748 O O . ALA A 1 97 ? 21.566 1.968 34.686 1.00 18.08 97 ALA A O 1
ATOM 750 N N . GLU A 1 98 ? 22.269 4.016 33.939 1.00 18.59 98 GLU A N 1
ATOM 751 C CA . GLU A 1 98 ? 23.610 3.940 34.593 1.00 20.15 98 GLU A CA 1
ATOM 752 C C . GLU A 1 98 ? 23.532 3.785 36.096 1.00 19.46 98 GLU A C 1
ATOM 753 O O . GLU A 1 98 ? 24.267 2.972 36.714 1.00 19.17 98 GLU A O 1
ATOM 759 N N . ARG A 1 99 ? 22.655 4.582 36.708 1.00 19.95 99 ARG A N 1
ATOM 760 C CA . ARG A 1 99 ? 22.472 4.573 38.151 1.00 21.29 99 ARG A CA 1
ATOM 761 C C . ARG A 1 99 ? 21.956 3.197 38.617 1.00 19.84 99 ARG A C 1
ATOM 762 O O . ARG A 1 99 ? 22.515 2.597 39.555 1.00 19.86 99 ARG A O 1
ATOM 770 N N . LEU A 1 100 ? 20.931 2.659 37.948 1.00 17.88 100 LEU A N 1
ATOM 771 C CA . LEU A 1 100 ? 20.421 1.323 38.276 1.00 17.95 100 LEU A CA 1
ATOM 772 C C . LEU A 1 100 ? 21.527 0.225 38.153 1.00 18.21 100 LEU A C 1
ATOM 773 O O . LEU A 1 100 ? 21.611 -0.714 38.965 1.00 17.24 100 LEU A O 1
ATOM 778 N N . ASP A 1 101 ? 22.302 0.324 37.111 1.00 18.31 101 ASP A N 1
ATOM 779 C CA . ASP A 1 101 ? 23.404 -0.621 36.871 1.00 19.68 101 ASP A CA 1
ATOM 780 C C . ASP A 1 101 ? 24.459 -0.551 38.003 1.00 20.14 101 ASP A C 1
ATOM 781 O O . ASP A 1 101 ? 24.929 -1.584 38.474 1.00 19.90 101 ASP A O 1
ATOM 786 N N . ARG A 1 102 ? 24.797 0.647 38.447 1.00 21.12 102 ARG A N 1
ATOM 787 C CA . ARG A 1 102 ? 25.778 0.813 39.499 1.00 22.84 102 ARG A CA 1
ATOM 788 C C . ARG A 1 102 ? 25.229 0.186 40.820 1.00 21.67 102 ARG A C 1
ATOM 789 O O . ARG A 1 102 ? 25.894 -0.611 41.473 1.00 19.10 102 ARG A O 1
ATOM 797 N N . ILE A 1 103 ? 23.980 0.501 41.143 1.00 20.51 103 ILE A N 1
ATOM 798 C CA . ILE A 1 103 ? 23.330 -0.015 42.330 1.00 21.43 103 ILE A CA 1
ATOM 799 C C . ILE A 1 103 ? 23.134 -1.500 42.246 1.00 20.57 103 ILE A C 1
ATOM 800 O O . ILE A 1 103 ? 23.434 -2.211 43.225 1.00 20.80 103 ILE A O 1
ATOM 805 N N . ALA A 1 104 ? 22.679 -1.992 41.078 1.00 19.97 104 ALA A N 1
ATOM 806 C CA . ALA A 1 104 ? 22.540 -3.441 40.829 1.00 19.61 104 ALA A CA 1
ATOM 807 C C . ALA A 1 104 ? 23.858 -4.195 41.128 1.00 19.92 104 ALA A C 1
ATOM 808 O O . ALA A 1 104 ? 23.827 -5.193 41.856 1.00 20.46 104 ALA A O 1
ATOM 810 N N . GLY A 1 105 ? 24.966 -3.666 40.645 1.00 20.32 105 GLY A N 1
ATOM 811 C CA . GLY A 1 105 ? 26.301 -4.239 40.888 1.00 22.02 105 GLY A CA 1
ATOM 812 C C . GLY A 1 105 ? 26.709 -4.270 42.355 1.00 23.56 105 GLY A C 1
ATOM 813 O O . GLY A 1 105 ? 27.238 -5.279 42.858 1.00 23.92 105 GLY A O 1
ATOM 814 N N . GLU A 1 106 ? 26.405 -3.195 43.062 1.00 25.38 106 GLU A N 1
ATOM 815 C CA . GLU A 1 106 ? 26.661 -3.130 44.530 1.00 27.61 106 GLU A CA 1
ATOM 816 C C . GLU A 1 106 ? 25.816 -4.150 45.300 1.00 26.69 106 GLU A C 1
ATOM 817 O O . GLU A 1 106 ? 26.329 -4.820 46.196 1.00 27.07 106 GLU A O 1
ATOM 823 N N . LEU A 1 107 ? 24.545 -4.267 44.973 1.00 24.09 107 LEU A N 1
ATOM 824 C CA . LEU A 1 107 ? 23.655 -5.223 45.647 1.00 24.26 107 LEU A CA 1
ATOM 825 C C . LEU A 1 107 ? 23.667 -6.677 45.132 1.00 23.12 107 LEU A C 1
ATOM 826 O O . LEU A 1 107 ? 23.007 -7.518 45.730 1.00 23.99 107 LEU A O 1
ATOM 831 N N . GLY A 1 108 ? 24.351 -6.959 44.040 1.00 22.24 108 GLY A N 1
ATOM 832 C CA . GLY A 1 108 ? 24.342 -8.305 43.428 1.00 22.41 108 GLY A CA 1
ATOM 833 C C . GLY A 1 108 ? 22.960 -8.682 42.870 1.00 21.55 108 GLY A C 1
ATOM 834 O O . GLY A 1 108 ? 22.480 -9.802 43.016 1.00 21.09 108 GLY A O 1
ATOM 835 N N . ARG A 1 109 ? 22.295 -7.711 42.304 1.00 21.20 109 ARG A N 1
ATOM 836 C CA A ARG A 1 109 ? 20.968 -7.941 41.708 0.50 21.21 109 ARG A CA 1
ATOM 837 C CA B ARG A 1 109 ? 20.954 -7.892 41.727 0.50 21.78 109 ARG A CA 1
ATOM 838 C C . ARG A 1 109 ? 21.019 -7.538 40.248 1.00 20.77 109 ARG A C 1
ATOM 839 O O . ARG A 1 109 ? 21.956 -6.909 39.819 1.00 20.02 109 ARG A O 1
ATOM 854 N N . SER A 1 110 ? 19.993 -7.949 39.480 1.00 20.32 110 SER A N 1
ATOM 855 C CA . SER A 1 110 ? 19.942 -7.640 38.068 1.00 20.39 110 SER A CA 1
ATOM 856 C C . SER A 1 110 ? 18.506 -7.353 37.677 1.00 20.07 110 SER A C 1
ATOM 857 O O . SER A 1 110 ? 17.795 -8.279 37.240 1.00 19.71 110 SER A O 1
ATOM 860 N N . PRO A 1 111 ? 18.069 -6.084 37.805 1.00 18.87 111 PRO A N 1
ATOM 861 C CA . PRO A 1 111 ? 16.669 -5.820 37.323 1.00 18.54 111 PRO A CA 1
ATOM 862 C C . PRO A 1 111 ? 16.520 -5.984 35.820 1.00 18.68 111 PRO A C 1
ATOM 863 O O . PRO A 1 111 ? 17.460 -5.644 35.077 1.00 17.25 111 PRO A O 1
ATOM 867 N N . LYS A 1 112 ? 15.340 -6.451 35.383 1.00 18.11 112 LYS A N 1
ATOM 868 C CA . LYS A 1 112 ? 14.966 -6.401 34.011 1.00 19.11 112 LYS A CA 1
ATOM 869 C C . LYS A 1 112 ? 14.341 -5.020 33.692 1.00 17.97 112 LYS A C 1
ATOM 870 O O . LYS A 1 112 ? 13.490 -4.509 34.455 1.00 17.68 112 LYS A O 1
ATOM 876 N N . LEU A 1 113 ? 14.796 -4.391 32.590 1.00 17.20 113 LEU A N 1
ATOM 877 C CA . LEU A 1 113 ? 14.503 -2.995 32.276 1.00 17.14 113 LEU A CA 1
ATOM 878 C C . LEU A 1 113 ? 13.837 -2.907 30.939 1.00 17.52 113 LEU A C 1
ATOM 879 O O . LEU A 1 113 ? 14.200 -3.646 30.006 1.00 16.57 113 LEU A O 1
ATOM 884 N N . CYS A 1 114 ? 12.814 -2.064 30.880 1.00 18.31 114 CYS A N 1
ATOM 885 C CA . CYS A 1 114 ? 12.401 -1.476 29.633 1.00 18.88 114 CYS A CA 1
ATOM 886 C C . CYS A 1 114 ? 12.857 -0.018 29.610 1.00 17.85 114 CYS A C 1
ATOM 887 O O . CYS A 1 114 ? 12.918 0.706 30.638 1.00 17.40 114 CYS A O 1
ATOM 890 N N . LEU A 1 115 ? 13.206 0.410 28.415 1.00 17.21 115 LEU A N 1
ATOM 891 C CA . LEU A 1 115 ? 13.558 1.792 28.186 1.00 17.64 115 LEU A CA 1
ATOM 892 C C . LEU A 1 115 ? 12.302 2.522 27.688 1.00 17.06 115 LEU A C 1
ATOM 893 O O . LEU A 1 115 ? 11.735 2.166 26.637 1.00 16.42 115 LEU A O 1
ATOM 898 N N . GLN A 1 116 ? 11.893 3.525 28.428 1.00 17.84 116 GLN A N 1
ATOM 899 C CA . GLN A 1 116 ? 10.699 4.286 28.167 1.00 18.51 116 GLN A CA 1
ATOM 900 C C . GLN A 1 116 ? 11.076 5.398 27.215 1.00 19.45 116 GLN A C 1
ATOM 901 O O . GLN A 1 116 ? 11.816 6.300 27.596 1.00 18.34 116 GLN A O 1
ATOM 907 N N . VAL A 1 117 ? 10.540 5.328 25.995 1.00 19.60 117 VAL A N 1
ATOM 908 C CA . VAL A 1 117 ? 10.916 6.180 24.898 1.00 21.09 117 VAL A CA 1
ATOM 909 C C . VAL A 1 117 ? 9.747 7.099 24.571 1.00 21.57 117 VAL A C 1
ATOM 910 O O . VAL A 1 117 ? 8.613 6.658 24.468 1.00 22.06 117 VAL A O 1
ATOM 914 N N . LYS A 1 118 ? 10.065 8.361 24.323 1.00 23.21 118 LYS A N 1
ATOM 915 C CA . LYS A 1 118 ? 9.091 9.365 23.982 1.00 24.80 118 LYS A CA 1
ATOM 916 C C . LYS A 1 118 ? 9.169 9.564 22.462 1.00 24.21 118 LYS A C 1
ATOM 917 O O . LYS A 1 118 ? 10.027 10.241 21.959 1.00 23.57 118 LYS A O 1
ATOM 923 N N . LEU A 1 119 ? 8.251 8.943 21.767 1.00 23.98 119 LEU A N 1
ATOM 924 C CA . LEU A 1 119 ? 8.118 9.064 20.354 1.00 25.78 119 LEU A CA 1
ATOM 925 C C . LEU A 1 119 ? 7.201 10.224 19.920 1.00 26.73 119 LEU A C 1
ATOM 926 O O . LEU A 1 119 ? 7.182 10.565 18.770 1.00 27.29 119 LEU A O 1
ATOM 931 N N . LEU A 1 120 ? 6.421 10.788 20.826 1.00 28.93 120 LEU A N 1
ATOM 932 C CA . LEU A 1 120 ? 5.565 11.940 20.576 1.00 32.45 120 LEU A CA 1
ATOM 933 C C . LEU A 1 120 ? 5.746 12.992 21.674 1.00 36.23 120 LEU A C 1
ATOM 934 O O . LEU A 1 120 ? 6.015 12.627 22.840 1.00 35.65 120 LEU A O 1
ATOM 939 N N . PRO A 1 121 ? 5.504 14.287 21.346 1.00 40.76 121 PRO A N 1
ATOM 940 C CA . PRO A 1 121 ? 5.535 15.305 22.405 1.00 42.50 121 PRO A CA 1
ATOM 941 C C . PRO A 1 121 ? 4.555 14.956 23.533 1.00 43.72 121 PRO A C 1
ATOM 942 O O . PRO A 1 121 ? 3.454 14.465 23.268 1.00 38.38 121 PRO A O 1
ATOM 946 N N . ASP A 1 122 ? 4.990 15.162 24.775 1.00 45.03 122 ASP A N 1
ATOM 947 C CA . ASP A 1 122 ? 4.136 14.920 25.918 1.00 46.45 122 ASP A CA 1
ATOM 948 C C . ASP A 1 122 ? 4.623 15.766 27.094 1.00 49.68 122 ASP A C 1
ATOM 949 O O . ASP A 1 122 ? 5.653 15.478 27.669 1.00 46.59 122 ASP A O 1
ATOM 954 N N . PRO A 1 123 ? 3.841 16.800 27.440 1.00 55.25 123 PRO A N 1
ATOM 955 C CA . PRO A 1 123 ? 3.728 17.725 28.564 1.00 57.60 123 PRO A CA 1
ATOM 956 C C . PRO A 1 123 ? 3.928 17.049 29.926 1.00 57.64 123 PRO A C 1
ATOM 957 O O . PRO A 1 123 ? 4.761 17.490 30.698 1.00 58.67 123 PRO A O 1
ATOM 959 N N . ASN A 1 124 ? 3.174 15.974 30.175 1.00 57.86 124 ASN A N 1
ATOM 960 C CA A ASN A 1 124 ? 3.089 15.332 31.493 0.50 56.32 124 ASN A CA 1
ATOM 961 C CA B ASN A 1 124 ? 3.089 15.332 31.493 0.50 56.32 124 ASN A CA 1
ATOM 962 C C . ASN A 1 124 ? 3.883 14.009 31.619 1.00 54.96 124 ASN A C 1
ATOM 963 O O . ASN A 1 124 ? 3.637 13.209 32.545 1.00 54.84 124 ASN A O 1
ATOM 966 N N . LYS A 1 125 ? 4.851 13.760 30.727 1.00 51.77 125 LYS A N 1
ATOM 967 C CA . LYS A 1 125 ? 5.560 12.485 30.761 1.00 45.57 125 LYS A CA 1
ATOM 968 C C . LYS A 1 125 ? 7.015 12.597 30.381 1.00 39.46 125 LYS A C 1
ATOM 969 O O . LYS A 1 125 ? 7.387 13.396 29.541 1.00 39.91 125 LYS A O 1
ATOM 975 N N . ALA A 1 126 ? 7.821 11.756 31.022 1.00 33.58 126 ALA A N 1
ATOM 976 C CA . ALA A 1 126 ? 9.259 11.615 30.742 1.00 30.46 126 ALA A CA 1
ATOM 977 C C . ALA A 1 126 ? 9.473 10.599 29.629 1.00 27.57 126 ALA A C 1
ATOM 978 O O . ALA A 1 126 ? 8.540 9.973 29.189 1.00 27.76 126 ALA A O 1
ATOM 980 N N . GLY A 1 127 ? 10.730 10.403 29.214 1.00 26.29 127 GLY A N 1
ATOM 981 C CA . GLY A 1 127 ? 11.069 9.393 28.206 1.00 24.56 127 GLY A CA 1
ATOM 982 C C . GLY A 1 127 ? 12.288 9.773 27.427 1.00 23.49 127 GLY A C 1
ATOM 983 O O . GLY A 1 127 ? 12.607 10.966 27.293 1.00 23.71 127 GLY A O 1
ATOM 984 N N . TRP A 1 128 ? 12.953 8.773 26.870 1.00 22.95 128 TRP A N 1
ATOM 985 C CA . TRP A 1 128 ? 14.163 9.006 26.116 1.00 21.53 128 TRP A CA 1
ATOM 986 C C . TRP A 1 128 ? 13.770 9.725 24.833 1.00 22.11 128 TRP A C 1
ATOM 987 O O . TRP A 1 128 ? 12.763 9.379 24.214 1.00 21.71 128 TRP A O 1
ATOM 998 N N . ASP A 1 129 ? 14.603 10.643 24.395 1.00 21.93 129 ASP A N 1
ATOM 999 C CA . ASP A 1 129 ? 14.520 11.156 23.032 1.00 24.29 129 ASP A CA 1
ATOM 1000 C C . ASP A 1 129 ? 15.071 10.025 22.105 1.00 22.10 129 ASP A C 1
ATOM 1001 O O . ASP A 1 129 ? 16.131 9.460 22.420 1.00 21.99 129 ASP A O 1
ATOM 1006 N N . PRO A 1 130 ? 14.340 9.624 21.052 1.00 21.45 130 PRO A N 1
ATOM 1007 C CA . PRO A 1 130 ? 14.837 8.500 20.187 1.00 22.14 130 PRO A CA 1
ATOM 1008 C C . PRO A 1 130 ? 16.230 8.586 19.628 1.00 22.12 130 PRO A C 1
ATOM 1009 O O . PRO A 1 130 ? 16.922 7.535 19.526 1.00 21.22 130 PRO A O 1
ATOM 1013 N N . ALA A 1 131 ? 16.642 9.794 19.260 1.00 22.71 131 ALA A N 1
ATOM 1014 C CA . ALA A 1 131 ? 18.032 10.033 18.772 1.00 23.55 131 ALA A CA 1
ATOM 1015 C C . ALA A 1 131 ? 19.098 9.786 19.843 1.00 22.85 131 ALA A C 1
ATOM 1016 O O . ALA A 1 131 ? 20.164 9.137 19.617 1.00 20.88 131 ALA A O 1
ATOM 1018 N N . ASP A 1 132 ? 18.794 10.273 21.053 1.00 23.41 132 ASP A N 1
ATOM 1019 C CA . ASP A 1 132 ? 19.667 10.031 22.199 1.00 24.29 132 ASP A CA 1
ATOM 1020 C C . ASP A 1 132 ? 19.730 8.534 22.504 1.00 22.03 132 ASP A C 1
ATOM 1021 O O . ASP A 1 132 ? 20.807 8.006 22.726 1.00 21.03 132 ASP A O 1
ATOM 1026 N N . LEU A 1 133 ? 18.584 7.856 22.515 1.00 20.77 133 LEU A N 1
ATOM 1027 C CA . LEU A 1 133 ? 18.585 6.409 22.762 1.00 21.00 133 LEU A CA 1
ATOM 1028 C C . LEU A 1 133 ? 19.453 5.676 21.723 1.00 20.68 133 LEU A C 1
ATOM 1029 O O . LEU A 1 133 ? 20.287 4.884 22.071 1.00 19.65 133 LEU A O 1
ATOM 1034 N N . ARG A 1 134 ? 19.311 6.004 20.458 1.00 20.64 134 ARG A N 1
ATOM 1035 C CA . ARG A 1 134 ? 20.124 5.324 19.437 1.00 21.53 134 ARG A CA 1
ATOM 1036 C C . ARG A 1 134 ? 21.622 5.612 19.639 1.00 21.28 134 ARG A C 1
ATOM 1037 O O . ARG A 1 134 ? 22.460 4.736 19.519 1.00 20.39 134 ARG A O 1
ATOM 1045 N N . ALA A 1 135 ? 21.956 6.850 19.972 1.00 21.39 135 ALA A N 1
ATOM 1046 C CA . ALA A 1 135 ? 23.330 7.226 20.189 1.00 22.15 135 ALA A CA 1
ATOM 1047 C C . ALA A 1 135 ? 23.963 6.563 21.378 1.00 22.00 135 ALA A C 1
ATOM 1048 O O . ALA A 1 135 ? 25.190 6.397 21.415 1.00 21.30 135 ALA A O 1
ATOM 1050 N N . GLU A 1 136 ? 23.158 6.224 22.378 1.00 21.82 136 GLU A N 1
ATOM 1051 C CA . GLU A 1 136 ? 23.677 5.642 23.616 1.00 23.38 136 GLU A CA 1
ATOM 1052 C C . GLU A 1 136 ? 23.644 4.145 23.634 1.00 22.36 136 GLU A C 1
ATOM 1053 O O . GLU A 1 136 ? 24.066 3.512 24.586 1.00 21.91 136 GLU A O 1
ATOM 1059 N N . LEU A 1 137 ? 23.123 3.545 22.571 1.00 22.23 137 LEU A N 1
ATOM 1060 C CA . LEU A 1 137 ? 23.055 2.105 22.505 1.00 22.24 137 LEU A CA 1
ATOM 1061 C C . LEU A 1 137 ? 24.382 1.317 22.775 1.00 21.29 137 LEU A C 1
ATOM 1062 O O . LEU A 1 137 ? 24.339 0.299 23.450 1.00 20.55 137 LEU A O 1
ATOM 1067 N N . PRO A 1 138 ? 25.523 1.814 22.304 1.00 21.14 138 PRO A N 1
ATOM 1068 C CA . PRO A 1 138 ? 26.747 1.114 22.600 1.00 21.74 138 PRO A CA 1
ATOM 1069 C C . PRO A 1 138 ? 27.067 1.089 24.079 1.00 21.53 138 PRO A C 1
ATOM 1070 O O . PRO A 1 138 ? 27.553 0.084 24.575 1.00 22.54 138 PRO A O 1
ATOM 1074 N N . GLN A 1 139 ? 26.800 2.196 24.770 1.00 20.92 139 GLN A N 1
ATOM 1075 C CA . GLN A 1 139 ? 27.068 2.262 26.185 1.00 20.99 139 GLN A CA 1
ATOM 1076 C C . GLN A 1 139 ? 26.024 1.469 26.983 1.00 19.60 139 GLN A C 1
ATOM 1077 O O . GLN A 1 139 ? 26.353 0.785 27.969 1.00 18.71 139 GLN A O 1
ATOM 1083 N N . LEU A 1 140 ? 24.761 1.524 26.533 1.00 18.78 140 LEU A N 1
ATOM 1084 C CA . LEU A 1 140 ? 23.745 0.669 27.156 1.00 18.74 140 LEU A CA 1
ATOM 1085 C C . LEU A 1 140 ? 24.078 -0.810 27.077 1.00 18.97 140 LEU A C 1
ATOM 1086 O O . LEU A 1 140 ? 23.881 -1.562 28.042 1.00 17.93 140 LEU A O 1
ATOM 1091 N N . SER A 1 141 ? 24.557 -1.222 25.928 1.00 20.08 141 SER A N 1
ATOM 1092 C CA . SER A 1 141 ? 25.009 -2.579 25.696 1.00 21.89 141 SER A CA 1
ATOM 1093 C C . SER A 1 141 ? 26.145 -3.048 26.590 1.00 23.38 141 SER A C 1
ATOM 1094 O O . SER A 1 141 ? 26.248 -4.236 26.847 1.00 24.38 141 SER A O 1
ATOM 1097 N N . GLN A 1 142 ? 26.932 -2.126 27.117 1.00 23.74 142 GLN A N 1
ATOM 1098 C CA . GLN A 1 142 ? 28.005 -2.473 28.051 1.00 25.93 142 GLN A CA 1
ATOM 1099 C C . GLN A 1 142 ? 27.673 -2.457 29.514 1.00 24.35 142 GLN A C 1
ATOM 1100 O O . GLN A 1 142 ? 28.549 -2.719 30.340 1.00 25.17 142 GLN A O 1
ATOM 1106 N N . LEU A 1 143 ? 26.451 -2.064 29.869 1.00 22.49 143 LEU A N 1
ATOM 1107 C CA . LEU A 1 143 ? 26.007 -2.149 31.244 1.00 22.87 143 LEU A CA 1
ATOM 1108 C C . LEU A 1 143 ? 25.905 -3.639 31.599 1.00 23.76 143 LEU A C 1
ATOM 1109 O O . LEU A 1 143 ? 25.221 -4.396 30.917 1.00 25.67 143 LEU A O 1
ATOM 1114 N N . GLN A 1 144 ? 26.657 -4.083 32.587 1.00 23.48 144 GLN A N 1
ATOM 1115 C CA . GLN A 1 144 ? 26.783 -5.523 32.858 1.00 24.76 144 GLN A CA 1
ATOM 1116 C C . GLN A 1 144 ? 25.856 -6.058 33.913 1.00 23.00 144 GLN A C 1
ATOM 1117 O O . GLN A 1 144 ? 25.723 -7.274 34.024 1.00 23.20 144 GLN A O 1
ATOM 1123 N N . GLN A 1 145 ? 25.258 -5.183 34.710 1.00 20.50 145 GLN A N 1
ATOM 1124 C CA . GLN A 1 145 ? 24.508 -5.598 35.899 1.00 20.93 145 GLN A CA 1
ATOM 1125 C C . GLN A 1 145 ? 22.988 -5.449 35.769 1.00 20.78 145 GLN A C 1
ATOM 1126 O O . GLN A 1 145 ? 22.289 -5.550 36.792 1.00 23.82 145 GLN A O 1
ATOM 1132 N N . VAL A 1 146 ? 22.503 -4.997 34.640 1.00 19.49 146 VAL A N 1
ATOM 1133 C CA . VAL A 1 146 ? 21.065 -4.961 34.385 1.00 19.13 146 VAL A CA 1
ATOM 1134 C C . VAL A 1 146 ? 20.759 -5.777 33.196 1.00 19.12 146 VAL A C 1
ATOM 1135 O O . VAL A 1 146 ? 21.676 -6.067 32.449 1.00 19.85 146 VAL A O 1
ATOM 1139 N N . GLN A 1 147 ? 19.466 -6.069 32.941 1.00 18.47 147 GLN A N 1
ATOM 1140 C CA . GLN A 1 147 ? 19.059 -6.849 31.749 1.00 18.84 147 GLN A CA 1
ATOM 1141 C C . GLN A 1 147 ? 18.099 -5.991 30.996 1.00 18.06 147 GLN A C 1
ATOM 1142 O O . GLN A 1 147 ? 16.922 -5.922 31.359 1.00 17.23 147 GLN A O 1
ATOM 1148 N N . ILE A 1 148 ? 18.590 -5.305 29.974 1.00 17.78 148 ILE A N 1
ATOM 1149 C CA . ILE A 1 148 ? 17.689 -4.434 29.136 1.00 18.34 148 ILE A CA 1
ATOM 1150 C C . ILE A 1 148 ? 16.893 -5.345 28.222 1.00 19.43 148 ILE A C 1
ATOM 1151 O O . ILE A 1 148 ? 17.501 -6.103 27.486 1.00 21.18 148 ILE A O 1
ATOM 1156 N N . ARG A 1 149 ? 15.552 -5.329 28.270 1.00 18.79 149 ARG A N 1
ATOM 1157 C CA . ARG A 1 149 ? 14.788 -6.338 27.542 1.00 19.84 149 ARG A CA 1
ATOM 1158 C C . ARG A 1 149 ? 13.823 -5.755 26.531 1.00 18.64 149 ARG A C 1
ATOM 1159 O O . AR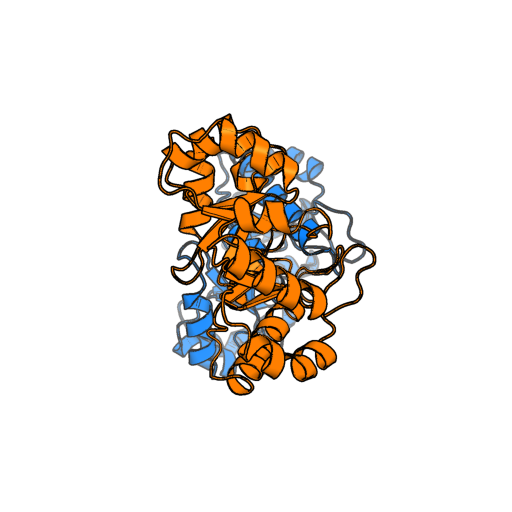G A 1 149 ? 13.208 -6.517 25.774 1.00 19.38 149 ARG A O 1
ATOM 1167 N N . GLY A 1 150 ? 13.709 -4.450 26.480 1.00 17.95 150 GLY A N 1
ATOM 1168 C CA . GLY A 1 150 ? 12.749 -3.829 25.512 1.00 18.48 150 GLY A CA 1
ATOM 1169 C C . GLY A 1 150 ? 12.432 -2.387 25.711 1.00 18.18 150 GLY A C 1
ATOM 1170 O O . GLY A 1 150 ? 13.172 -1.713 26.340 1.00 17.47 150 GLY A O 1
ATOM 1171 N N . LEU A 1 151 ? 11.291 -1.929 25.109 1.00 18.24 151 LEU A N 1
ATOM 1172 C CA . LEU A 1 151 ? 10.874 -0.564 25.127 1.00 18.86 151 LEU A CA 1
ATOM 1173 C C . LEU A 1 151 ? 9.525 -0.465 25.805 1.00 18.77 151 LEU A C 1
ATOM 1174 O O . LEU A 1 151 ? 8.733 -1.415 25.678 1.00 19.05 151 LEU A O 1
ATOM 1179 N N . MET A 1 152 ? 9.319 0.632 26.535 1.00 19.55 152 MET A N 1
ATOM 1180 C CA . MET A 1 152 ? 8.022 1.019 27.035 1.00 20.02 152 MET A CA 1
ATOM 1181 C C . MET A 1 152 ? 7.565 2.290 26.285 1.00 19.68 152 MET A C 1
ATOM 1182 O O . MET A 1 152 ? 8.283 3.231 26.187 1.00 18.27 152 MET A O 1
ATOM 1187 N N . VAL A 1 153 ? 6.333 2.279 25.767 1.00 19.34 153 V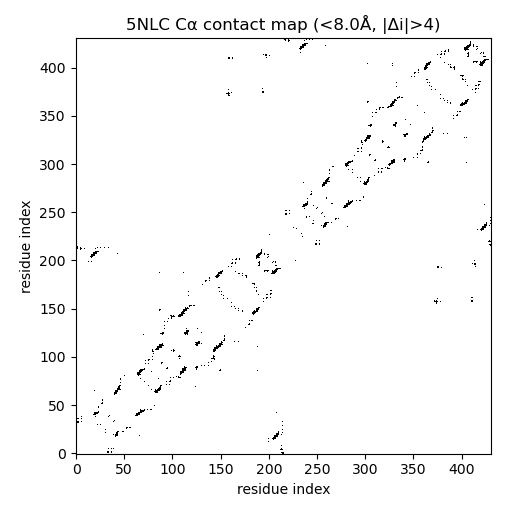AL A N 1
ATOM 1188 C CA . VAL A 1 153 ? 5.748 3.459 25.150 1.00 20.07 153 VAL A CA 1
ATOM 1189 C C . VAL A 1 153 ? 4.379 3.751 25.752 1.00 20.45 153 VAL A C 1
ATOM 1190 O O . VAL A 1 153 ? 3.560 2.824 25.856 1.00 19.61 153 VAL A O 1
ATOM 1194 N N . ILE A 1 154 ? 4.155 4.993 26.205 1.00 21.81 154 ILE A N 1
ATOM 1195 C CA . ILE A 1 154 ? 2.906 5.382 26.823 1.00 22.47 154 ILE A CA 1
ATOM 1196 C C . ILE A 1 154 ? 2.350 6.513 25.967 1.00 22.36 154 ILE A C 1
ATOM 1197 O O . ILE A 1 154 ? 3.041 7.514 25.722 1.00 22.26 154 ILE A O 1
ATOM 1202 N N . ALA A 1 155 ? 1.117 6.359 25.515 1.00 20.65 155 ALA A N 1
ATOM 1203 C CA . ALA A 1 155 ? 0.508 7.407 24.690 1.00 21.17 155 ALA A CA 1
ATOM 1204 C C . ALA A 1 155 ? 0.207 8.620 25.554 1.00 23.43 155 ALA A C 1
ATOM 1205 O O . ALA A 1 155 ? -0.186 8.447 26.731 1.00 23.52 155 ALA A O 1
ATOM 1207 N N . PRO A 1 156 ? 0.445 9.858 25.045 1.00 24.46 156 PRO A N 1
ATOM 1208 C CA . PRO A 1 156 ? 0.035 11.056 25.724 1.00 26.50 156 PRO A CA 1
ATOM 1209 C C . PRO A 1 156 ? -1.438 11.016 26.042 1.00 27.61 156 PRO A C 1
ATOM 1210 O O . PRO A 1 156 ? -2.212 10.405 25.279 1.00 25.29 156 PRO A O 1
ATOM 1214 N N . LEU A 1 157 ? -1.840 11.636 27.163 1.00 29.92 157 LEU A N 1
ATOM 1215 C CA . LEU A 1 157 ? -3.272 11.591 27.511 1.00 32.64 157 LEU A CA 1
ATOM 1216 C C . LEU A 1 157 ? -3.997 12.345 26.412 1.00 32.37 157 LEU A C 1
ATOM 1217 O O . LEU A 1 157 ? -3.471 13.358 25.882 1.00 32.57 157 LEU A O 1
ATOM 1222 N N . GLY A 1 158 ? -5.141 11.810 25.998 1.00 30.48 158 GLY A N 1
ATOM 1223 C CA . GLY A 1 158 ? -5.973 12.473 25.004 1.00 30.57 158 GLY A CA 1
ATOM 1224 C C . GLY A 1 158 ? -5.597 12.203 23.550 1.00 29.11 158 GLY A C 1
ATOM 1225 O O . GLY A 1 158 ? -6.278 12.680 22.660 1.00 29.10 158 GLY A O 1
ATOM 1226 N N . LEU A 1 159 ? -4.537 11.442 23.295 1.00 26.02 159 LEU A N 1
ATOM 1227 C CA . LEU A 1 159 ? -4.241 10.955 21.943 1.00 24.30 159 LEU A CA 1
ATOM 1228 C C . LEU A 1 159 ? -5.484 10.215 21.327 1.00 22.52 159 LEU A C 1
ATOM 1229 O O . LEU A 1 159 ? -6.175 9.445 22.008 1.00 22.34 159 LEU A O 1
ATOM 1234 N N . THR A 1 160 ? -5.760 10.428 20.053 1.00 22.27 160 THR A N 1
ATOM 1235 C CA . THR A 1 160 ? -6.851 9.676 19.385 1.00 21.24 160 THR A CA 1
ATOM 1236 C C . THR A 1 160 ? -6.539 8.183 19.271 1.00 19.47 160 THR A C 1
ATOM 1237 O O . THR A 1 160 ? -5.419 7.771 19.376 1.00 18.84 160 THR A O 1
ATOM 1241 N N . ALA A 1 161 ? -7.562 7.354 19.069 1.00 18.82 161 ALA A N 1
ATOM 1242 C CA . ALA A 1 161 ? -7.370 5.935 18.830 1.00 18.06 161 ALA A CA 1
ATOM 1243 C C . ALA A 1 161 ? -6.453 5.742 17.614 1.00 17.81 161 ALA A C 1
ATOM 1244 O O . ALA A 1 161 ? -5.521 4.953 17.668 1.00 17.16 161 ALA A O 1
ATOM 1246 N N . ALA A 1 162 ? -6.677 6.515 16.544 1.00 18.23 162 ALA A N 1
ATOM 1247 C CA . ALA A 1 162 ? -5.834 6.398 15.347 1.00 18.82 162 ALA A CA 1
ATOM 1248 C C . ALA A 1 162 ? -4.378 6.744 15.610 1.00 18.73 162 ALA A C 1
ATOM 1249 O O . ALA A 1 162 ? -3.464 6.011 15.197 1.00 18.68 162 ALA A O 1
ATOM 1251 N N . GLU A 1 163 ? -4.168 7.818 16.333 1.00 18.89 163 GLU A N 1
ATOM 1252 C CA . GLU A 1 163 ? -2.836 8.299 16.656 1.00 19.66 163 GLU A CA 1
ATOM 1253 C C . GLU A 1 163 ? -2.155 7.272 17.601 1.00 18.13 163 GLU A C 1
ATOM 1254 O O . GLU A 1 163 ? -0.930 7.056 17.528 1.00 17.58 163 GLU A O 1
ATOM 1260 N N . THR A 1 164 ? -2.937 6.619 18.473 1.00 16.67 164 THR A N 1
ATOM 1261 C CA . THR A 1 164 ? -2.403 5.585 19.338 1.00 16.17 164 THR A CA 1
ATOM 1262 C C . THR A 1 164 ? -1.985 4.338 18.571 1.00 16.49 164 THR A C 1
ATOM 1263 O O . THR A 1 164 ? -0.916 3.756 18.818 1.00 17.04 164 THR A O 1
ATOM 1267 N N . GLN A 1 165 ? -2.817 3.888 17.690 1.00 16.71 165 GLN A N 1
ATOM 1268 C CA . GLN A 1 165 ? -2.447 2.754 16.820 1.00 18.00 165 GLN A CA 1
ATOM 1269 C C . GLN A 1 165 ? -1.124 3.016 16.101 1.00 17.22 165 GLN A C 1
ATOM 1270 O O . GLN A 1 165 ? -0.218 2.152 16.088 1.00 17.56 165 GLN A O 1
ATOM 1276 N N . ALA A 1 166 ? -1.012 4.188 15.535 1.00 17.60 166 ALA A N 1
ATOM 1277 C CA . ALA A 1 166 ? 0.179 4.554 14.767 1.00 18.26 166 ALA A CA 1
ATOM 1278 C C . ALA A 1 166 ? 1.403 4.579 15.695 1.00 17.76 166 ALA A C 1
ATOM 1279 O O . ALA A 1 166 ? 2.514 4.110 15.326 1.00 17.51 166 ALA A O 1
ATOM 1281 N N . LEU A 1 167 ? 1.204 5.068 16.913 1.00 17.01 167 LEU A N 1
ATOM 1282 C CA . LEU A 1 167 ? 2.281 5.128 17.901 1.00 17.45 167 LEU A CA 1
ATOM 1283 C C . LEU A 1 167 ? 2.810 3.765 18.278 1.00 17.13 167 LEU A C 1
ATOM 1284 O O . LEU A 1 167 ? 4.048 3.626 18.333 1.00 16.59 167 LEU A O 1
ATOM 1289 N N . PHE A 1 168 ? 1.887 2.806 18.544 1.00 16.60 168 PHE A N 1
ATOM 1290 C CA . PHE A 1 168 ? 2.258 1.485 18.941 1.00 16.66 168 PHE A CA 1
ATOM 1291 C C . PHE A 1 168 ? 2.962 0.742 17.806 1.00 17.31 168 PHE A C 1
ATOM 1292 O O . PHE A 1 168 ? 3.930 -0.002 18.047 1.00 17.52 168 PHE A O 1
ATOM 1300 N N . ALA A 1 169 ? 2.552 1.036 16.575 1.00 17.91 169 ALA A N 1
ATOM 1301 C CA . ALA A 1 169 ? 3.233 0.463 15.397 1.00 19.24 169 ALA A CA 1
ATOM 1302 C C . ALA A 1 169 ? 4.650 1.009 15.240 1.00 19.23 169 ALA A C 1
ATOM 1303 O O . ALA A 1 169 ? 5.608 0.274 14.940 1.00 18.77 169 ALA A O 1
ATOM 1305 N N . GLN A 1 170 ? 4.769 2.304 15.460 1.00 19.51 170 GLN A N 1
ATOM 1306 C CA . GLN A 1 170 ? 6.060 2.983 15.409 1.00 19.79 170 GLN A CA 1
ATOM 1307 C C . GLN A 1 170 ? 6.966 2.452 16.455 1.00 19.86 170 GLN A C 1
ATOM 1308 O O . GLN A 1 170 ? 8.140 2.293 16.162 1.00 20.95 170 GLN A O 1
ATOM 1314 N N . ALA A 1 171 ? 6.470 2.195 17.661 1.00 18.49 171 ALA A N 1
ATOM 1315 C CA . ALA A 1 171 ? 7.268 1.539 18.699 1.00 17.95 171 ALA A CA 1
ATOM 1316 C C . ALA A 1 171 ? 7.774 0.190 18.286 1.00 17.59 171 ALA A C 1
ATOM 1317 O O . ALA A 1 171 ? 8.941 -0.075 18.422 1.00 17.33 171 ALA A O 1
ATOM 1319 N N . ARG A 1 172 ? 6.913 -0.646 17.763 1.00 17.35 172 ARG A N 1
ATOM 1320 C CA . ARG A 1 172 ? 7.314 -1.955 17.289 1.00 18.24 172 ARG A CA 1
ATOM 1321 C C . ARG A 1 172 ? 8.396 -1.866 16.241 1.00 18.43 172 ARG A C 1
ATOM 1322 O O . ARG A 1 172 ? 9.402 -2.576 16.312 1.00 18.40 172 ARG A O 1
ATOM 1330 N N . THR A 1 173 ? 8.196 -0.972 15.291 1.00 18.35 173 THR A N 1
ATOM 1331 C CA . THR A 1 173 ? 9.130 -0.763 14.214 1.00 19.85 173 THR A CA 1
ATOM 1332 C C . THR A 1 173 ? 10.518 -0.325 14.696 1.00 19.46 173 THR A C 1
ATOM 1333 O O . THR A 1 173 ? 11.557 -0.911 14.354 1.00 20.66 173 THR A O 1
ATOM 1337 N N . PHE A 1 174 ? 10.530 0.685 15.536 1.00 19.44 174 PHE A N 1
ATOM 1338 C CA . PHE A 1 174 ? 11.756 1.205 16.132 1.00 19.70 174 PHE A CA 1
ATOM 1339 C C . PHE A 1 174 ? 12.482 0.166 17.007 1.00 19.18 174 PHE A C 1
ATOM 1340 O O . PHE A 1 174 ? 13.678 0.090 16.899 1.00 18.76 174 PHE A O 1
ATOM 1348 N N . ALA A 1 175 ? 11.749 -0.601 17.835 1.00 18.10 175 ALA A N 1
ATOM 1349 C CA . ALA A 1 175 ? 12.371 -1.639 18.651 1.00 18.19 175 ALA A CA 1
ATOM 1350 C C . ALA A 1 175 ? 13.092 -2.638 17.757 1.00 18.98 175 ALA A C 1
ATOM 1351 O O . ALA A 1 175 ? 14.232 -3.055 18.091 1.00 19.69 175 ALA A O 1
ATOM 1353 N N . ALA A 1 176 ? 12.487 -3.001 16.623 1.00 19.18 176 ALA A N 1
ATOM 1354 C CA . ALA A 1 176 ? 13.181 -3.924 15.716 1.00 20.87 176 ALA A CA 1
ATOM 1355 C C . ALA A 1 176 ? 14.442 -3.251 15.139 1.00 21.24 176 ALA A C 1
ATOM 1356 O O . ALA A 1 176 ? 15.525 -3.878 15.028 1.00 21.41 176 ALA A O 1
ATOM 1358 N N . GLU A 1 177 ? 14.354 -1.973 14.793 1.00 22.04 177 GLU A N 1
ATOM 1359 C CA . GLU A 1 177 ? 15.570 -1.289 14.376 1.00 24.01 177 GLU A CA 1
ATOM 1360 C C . GLU A 1 177 ? 16.629 -1.259 15.456 1.00 23.36 177 GLU A C 1
ATOM 1361 O O . GLU A 1 177 ? 17.789 -1.443 15.156 1.00 23.58 177 GLU A O 1
ATOM 1367 N N . LEU A 1 178 ? 16.237 -0.964 16.693 1.00 21.78 178 LEU A N 1
ATOM 1368 C CA . LEU A 1 178 ? 17.224 -0.908 17.739 1.00 22.21 178 LEU A CA 1
ATOM 1369 C C . LEU A 1 178 ? 17.848 -2.275 17.944 1.00 21.88 178 LEU A C 1
ATOM 1370 O O . LEU A 1 178 ? 19.050 -2.370 18.259 1.00 22.28 178 LEU A O 1
ATOM 1375 N N . GLN A 1 179 ? 17.037 -3.327 17.805 1.00 21.08 179 GLN A N 1
ATOM 1376 C CA . GLN A 1 179 ? 17.531 -4.663 18.077 1.00 21.80 179 GLN A CA 1
ATOM 1377 C C . GLN A 1 179 ? 18.587 -5.027 17.034 1.00 22.29 179 GLN A C 1
ATOM 1378 O O . GLN A 1 179 ? 19.582 -5.700 17.368 1.00 21.89 179 GLN A O 1
ATOM 1384 N N . GLN A 1 180 ? 18.365 -4.577 15.809 1.00 22.10 180 GLN A N 1
ATOM 1385 C CA . GLN A 1 180 ? 19.360 -4.748 14.704 1.00 24.23 180 GLN A CA 1
ATOM 1386 C C . GLN A 1 180 ? 20.638 -3.969 14.990 1.00 25.34 180 GLN A C 1
ATOM 1387 O O . GLN A 1 180 ? 21.714 -4.463 14.730 1.00 26.91 180 GLN A O 1
ATOM 1389 N N . GLN A 1 181 ? 20.528 -2.801 15.597 1.00 26.09 181 GLN A N 1
ATOM 1390 C CA . GLN A 1 181 ? 21.704 -1.993 15.942 1.00 28.55 181 GLN A CA 1
ATOM 1391 C C . GLN A 1 181 ? 22.459 -2.519 17.184 1.00 28.16 181 GLN A C 1
ATOM 1392 O O . GLN A 1 181 ? 23.661 -2.246 17.291 1.00 31.06 181 GLN A O 1
ATOM 1398 N N . ALA A 1 182 ? 21.816 -3.282 18.058 1.00 25.57 182 ALA A N 1
ATOM 1399 C CA . ALA A 1 182 ? 22.396 -3.740 19.326 1.00 25.95 182 ALA A CA 1
ATOM 1400 C C . ALA A 1 182 ? 22.244 -5.237 19.517 1.00 25.94 182 ALA A C 1
ATOM 1401 O O . ALA A 1 182 ? 21.427 -5.682 20.349 1.00 24.83 182 ALA A O 1
ATOM 1403 N N . PRO A 1 183 ? 23.023 -6.035 18.747 1.00 27.53 183 PRO A N 1
ATOM 1404 C CA . PRO A 1 183 ? 22.886 -7.459 18.891 1.00 28.32 183 PRO A CA 1
ATOM 1405 C C . PRO A 1 183 ? 23.174 -7.979 20.305 1.00 28.34 183 PRO A C 1
ATOM 1406 O O . PRO A 1 183 ? 22.581 -8.973 20.634 1.00 29.23 183 PRO A O 1
ATOM 1410 N N . GLN A 1 184 ? 23.977 -7.311 21.146 1.00 28.50 184 GLN A N 1
ATOM 1411 C CA A GLN A 1 184 ? 24.253 -7.681 22.563 0.50 29.55 184 GLN A CA 1
ATOM 1412 C CA B GLN A 1 184 ? 24.187 -7.870 22.489 0.50 29.69 184 GLN A CA 1
ATOM 1413 C C . GLN A 1 184 ? 22.996 -7.655 23.437 1.00 29.69 184 GLN A C 1
ATOM 1414 O O . GLN A 1 184 ? 22.961 -8.279 24.486 1.00 30.08 184 GLN A O 1
ATOM 1425 N N . LEU A 1 185 ? 21.990 -6.867 23.046 1.00 27.66 185 LEU A N 1
ATOM 1426 C CA . LEU A 1 185 ? 20.838 -6.642 23.895 1.00 27.63 185 LEU A CA 1
ATOM 1427 C C . LEU A 1 185 ? 19.719 -7.573 23.487 1.00 28.11 185 LEU A C 1
ATOM 1428 O O . LEU A 1 185 ? 19.574 -7.972 22.324 1.00 27.86 185 LEU A O 1
ATOM 1433 N N . ARG A 1 186 ? 18.952 -7.941 24.472 1.00 28.76 186 ARG A N 1
ATOM 1434 C CA . ARG A 1 186 ? 17.918 -8.937 24.310 1.00 29.36 186 ARG A CA 1
ATOM 1435 C C . ARG A 1 186 ? 16.627 -8.219 24.268 1.00 27.48 186 ARG A C 1
ATOM 1436 O O . ARG A 1 186 ? 15.778 -8.459 25.154 1.00 28.37 186 ARG A O 1
ATOM 1438 N N . LEU A 1 187 ? 16.443 -7.395 23.218 1.00 30.89 187 LEU A N 1
ATOM 1439 C CA . LEU A 1 187 ? 15.330 -6.456 23.089 1.00 30.22 187 LEU A CA 1
ATOM 1440 C C . LEU A 1 187 ? 14.022 -7.032 22.614 1.00 29.43 187 LEU A C 1
ATOM 1441 O O . LEU A 1 187 ? 13.459 -6.513 21.702 1.00 30.63 187 LEU A O 1
ATOM 1446 N N . THR A 1 188 ? 13.498 -8.013 23.336 1.00 30.08 188 THR A N 1
ATOM 1447 C CA . THR A 1 188 ? 12.387 -8.820 22.855 1.00 29.91 188 THR A CA 1
ATOM 1448 C C . THR A 1 188 ? 11.019 -8.270 23.315 1.00 26.65 188 THR A C 1
ATOM 1449 O O . THR A 1 188 ? 10.010 -8.760 22.855 1.00 28.16 188 THR A O 1
ATOM 1453 N N . GLU A 1 189 ? 10.971 -7.290 24.209 1.00 23.36 189 GLU A N 1
ATOM 1454 C CA . GLU A 1 189 ? 9.694 -6.906 24.857 1.00 21.55 189 GLU A CA 1
ATOM 1455 C C . GLU A 1 189 ? 9.206 -5.559 24.365 1.00 18.74 189 GLU A C 1
ATOM 1456 O O . GLU A 1 189 ? 9.979 -4.678 24.124 1.00 17.61 189 GLU A O 1
ATOM 1462 N N . LEU A 1 190 ? 7.900 -5.423 24.334 1.00 17.37 190 LEU A N 1
ATOM 1463 C CA . LEU A 1 190 ? 7.226 -4.163 24.101 1.00 17.86 190 LEU A CA 1
ATOM 1464 C C . LEU A 1 190 ? 6.190 -3.954 25.202 1.00 16.18 190 LEU A C 1
ATOM 1465 O O . LEU A 1 190 ? 5.162 -4.637 25.222 1.00 15.40 190 LEU A O 1
ATOM 1470 N N . SER A 1 191 ? 6.471 -3.005 26.075 1.00 15.68 191 SER A N 1
ATOM 1471 C CA . SER A 1 191 ? 5.673 -2.702 27.232 1.00 16.33 191 SER A CA 1
ATOM 1472 C C . SER A 1 191 ? 4.788 -1.505 26.810 1.00 15.96 191 SER A C 1
ATOM 1473 O O . SER A 1 191 ? 5.228 -0.400 26.804 1.00 17.25 191 SER A O 1
ATOM 1476 N N . MET A 1 192 ? 3.587 -1.786 26.353 1.00 15.39 192 MET A N 1
ATOM 1477 C CA A MET A 1 192 ? 2.677 -0.790 25.792 0.50 15.33 192 MET A CA 1
ATOM 1478 C CA B MET A 1 192 ? 2.665 -0.762 25.901 0.50 15.81 192 MET A CA 1
ATOM 1479 C C . MET A 1 192 ? 1.246 -1.356 25.932 1.00 15.54 192 MET A C 1
ATOM 1480 O O . MET A 1 192 ? 1.059 -2.538 25.789 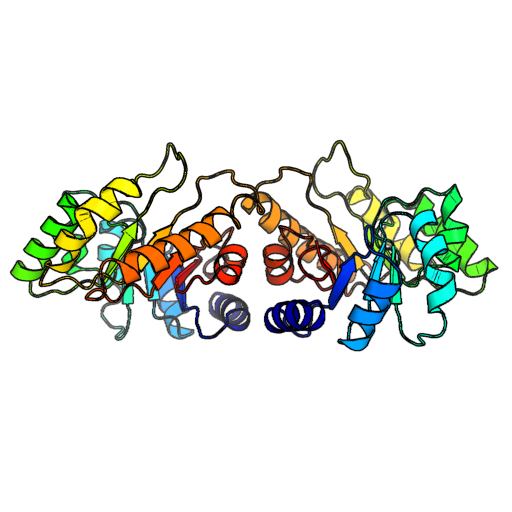1.00 15.58 192 MET A O 1
ATOM 1489 N N . GLY A 1 193 ? 0.272 -0.506 26.205 1.00 16.64 193 GLY A N 1
ATOM 1490 C CA . GLY A 1 193 ? -1.132 -0.915 26.347 1.00 17.36 193 GLY A CA 1
ATOM 1491 C C . GLY A 1 193 ? -1.559 -0.779 27.807 1.00 18.45 193 GLY A C 1
ATOM 1492 O O . GLY A 1 193 ? -1.022 -1.471 28.658 1.00 17.98 193 GLY A O 1
ATOM 1493 N N . MET A 1 194 ? -2.496 0.116 28.074 1.00 19.31 194 MET A N 1
ATOM 1494 C CA . MET A 1 194 ? -3.008 0.359 29.393 1.00 21.14 194 MET A CA 1
ATOM 1495 C C . MET A 1 194 ? -4.527 0.145 29.363 1.00 21.98 194 MET A C 1
ATOM 1496 O O . MET A 1 194 ? -5.069 -0.385 28.358 1.00 20.43 194 MET A O 1
ATOM 1501 N N . SER A 1 195 ? -5.225 0.578 30.401 1.00 22.69 195 SER A N 1
ATOM 1502 C CA . SER A 1 195 ? -6.617 0.154 30.616 1.00 24.82 195 SER A CA 1
ATOM 1503 C C . SER A 1 195 ? -7.524 0.403 29.432 1.00 24.41 195 SER A C 1
ATOM 1504 O O . SER A 1 195 ? -8.297 -0.451 29.092 1.00 25.18 195 SER A O 1
ATOM 1507 N N . SER A 1 196 ? -7.391 1.525 28.752 1.00 23.82 196 SER A N 1
ATOM 1508 C CA . SER A 1 196 ? -8.297 1.821 27.643 1.00 25.00 196 SER A CA 1
ATOM 1509 C C . SER A 1 196 ? -7.729 1.519 26.248 1.00 23.73 196 SER A C 1
ATOM 1510 O O . SER A 1 196 ? -8.465 1.522 25.310 1.00 24.92 196 SER A O 1
ATOM 1513 N N . ASP A 1 197 ? -6.424 1.296 26.114 1.00 20.37 197 ASP A N 1
ATOM 1514 C CA . ASP A 1 197 ? -5.856 1.128 24.788 1.00 19.41 197 ASP A CA 1
ATOM 1515 C C . ASP A 1 197 ? -5.126 -0.183 24.563 1.00 18.01 197 ASP A C 1
ATOM 1516 O O . ASP A 1 197 ? -4.550 -0.394 23.460 1.00 17.04 197 ASP A O 1
ATOM 1521 N N . TRP A 1 198 ? -5.214 -1.113 25.513 1.00 17.45 198 TRP A N 1
ATOM 1522 C CA . TRP A 1 198 ? -4.453 -2.370 25.361 1.00 17.77 198 TRP A CA 1
ATOM 1523 C C . TRP A 1 198 ? -4.863 -3.223 24.122 1.00 17.12 198 TRP A C 1
ATOM 1524 O O . TRP A 1 198 ? -4.033 -3.873 23.576 1.00 15.69 198 TRP A O 1
ATOM 1535 N N . PRO A 1 199 ? -6.130 -3.196 23.694 1.00 17.17 199 PRO A N 1
ATOM 1536 C CA . PRO A 1 199 ? -6.398 -3.971 22.451 1.00 17.64 199 PRO A CA 1
ATOM 1537 C C . PRO A 1 199 ? -5.596 -3.428 21.243 1.00 17.43 199 PRO A C 1
ATOM 1538 O O . PRO A 1 199 ? -5.128 -4.198 20.411 1.00 17.82 199 PRO A O 1
ATOM 1542 N N . LEU A 1 200 ? -5.398 -2.118 21.152 1.00 17.38 200 LEU A N 1
ATOM 1543 C CA . LEU A 1 200 ? -4.599 -1.544 20.047 1.00 17.54 200 LEU A CA 1
ATOM 1544 C C . LEU A 1 200 ? -3.143 -1.999 20.204 1.00 17.37 200 LEU A C 1
ATOM 1545 O O . LEU A 1 200 ? -2.454 -2.319 19.202 1.00 17.58 200 LEU A O 1
ATOM 1550 N N . ALA A 1 201 ? -2.692 -2.059 21.465 1.00 17.06 201 ALA A N 1
ATOM 1551 C CA . ALA A 1 201 ? -1.300 -2.430 21.765 1.00 16.34 201 ALA A CA 1
ATOM 1552 C C . ALA A 1 201 ? -1.037 -3.865 21.381 1.00 16.77 201 ALA A C 1
ATOM 1553 O O . ALA A 1 201 ? -0.047 -4.151 20.689 1.00 16.69 201 ALA A O 1
ATOM 1555 N N . VAL A 1 202 ? -1.945 -4.764 21.750 1.00 17.07 202 VAL A N 1
ATOM 1556 C CA . VAL A 1 202 ? -1.814 -6.169 21.445 1.00 17.67 202 VAL A CA 1
ATOM 1557 C C . VAL A 1 202 ? -1.765 -6.373 19.926 1.00 18.52 202 VAL A C 1
ATOM 1558 O O . VAL A 1 202 ? -0.911 -7.106 19.429 1.00 17.93 202 VAL A O 1
ATOM 1562 N N . ALA A 1 203 ? -2.643 -5.693 19.181 1.00 18.71 203 ALA A N 1
ATOM 1563 C CA . ALA A 1 203 ? -2.652 -5.864 17.726 1.00 19.39 203 ALA A CA 1
ATOM 1564 C C . ALA A 1 203 ? -1.326 -5.355 17.116 1.00 19.23 203 ALA A C 1
ATOM 1565 O O . ALA A 1 203 ? -0.978 -5.774 16.038 1.00 19.56 203 ALA A O 1
ATOM 1567 N N . GLU A 1 204 ? -0.617 -4.438 17.785 1.00 18.61 204 GLU A N 1
ATOM 1568 C CA . GLU A 1 204 ? 0.639 -3.948 17.285 1.00 19.08 204 GLU A CA 1
ATOM 1569 C C . GLU A 1 204 ? 1.869 -4.602 17.929 1.00 18.39 204 GLU A C 1
ATOM 1570 O O . GLU A 1 204 ? 2.992 -4.129 17.715 1.00 19.04 204 GLU A O 1
ATOM 1576 N N . GLY A 1 205 ? 1.669 -5.692 18.644 1.00 17.40 205 GLY A N 1
ATOM 1577 C CA . GLY A 1 205 ? 2.766 -6.573 19.032 1.00 17.86 205 GLY A CA 1
ATOM 1578 C C . GLY A 1 205 ? 3.232 -6.384 20.470 1.00 17.20 205 GLY A C 1
ATOM 1579 O O . GLY A 1 205 ? 4.332 -6.832 20.813 1.00 17.28 205 GLY A O 1
ATOM 1580 N N . ALA A 1 206 ? 2.435 -5.717 21.328 1.00 16.65 206 ALA A N 1
ATOM 1581 C CA . ALA A 1 206 ? 2.785 -5.629 22.792 1.00 16.39 206 ALA A CA 1
ATOM 1582 C C . ALA A 1 206 ? 3.060 -6.989 23.382 1.00 17.05 206 ALA A C 1
ATOM 1583 O O . ALA A 1 206 ? 2.357 -7.979 23.080 1.00 17.33 206 ALA A O 1
ATOM 1585 N N . THR A 1 207 ? 4.039 -7.061 24.231 1.00 16.55 207 THR A N 1
ATOM 1586 C CA . THR A 1 207 ? 4.255 -8.262 25.017 1.00 17.74 207 THR A CA 1
ATOM 1587 C C . THR A 1 207 ? 3.861 -8.109 26.499 1.00 18.57 207 THR A C 1
ATOM 1588 O O . THR A 1 207 ? 3.710 -9.119 27.185 1.00 20.74 207 THR A O 1
ATOM 1592 N N . TRP A 1 208 ? 3.789 -6.893 27.017 1.00 17.76 208 TRP A N 1
ATOM 1593 C CA . TRP A 1 208 ? 3.377 -6.649 28.390 1.00 18.32 208 TRP A CA 1
ATOM 1594 C C . TRP A 1 208 ? 2.281 -5.611 28.319 1.00 17.40 208 TRP A C 1
ATOM 1595 O O . TRP A 1 208 ? 2.558 -4.542 27.808 1.00 17.84 208 TRP A O 1
ATOM 1606 N N . ILE A 1 209 ? 1.073 -5.906 28.810 1.00 17.36 209 ILE A N 1
ATOM 1607 C CA . ILE A 1 209 ? 0.053 -4.899 28.974 1.00 17.81 209 ILE A CA 1
ATOM 1608 C C . ILE A 1 209 ? -0.279 -4.677 30.464 1.00 18.22 209 ILE A C 1
ATOM 1609 O O . ILE A 1 209 ? -0.016 -5.542 31.284 1.00 18.79 209 ILE A O 1
ATOM 1614 N N . ARG A 1 210 ? -0.904 -3.561 30.761 1.00 19.08 210 ARG A N 1
ATOM 1615 C CA . ARG A 1 210 ? -1.128 -3.074 32.153 1.00 20.38 210 ARG A CA 1
ATOM 1616 C C . ARG A 1 210 ? -2.593 -2.900 32.373 1.00 20.89 210 ARG A C 1
ATOM 1617 O O . ARG A 1 210 ? -3.186 -1.999 31.775 1.00 20.34 210 ARG A O 1
ATOM 1625 N N . VAL A 1 211 ? -3.196 -3.699 33.248 1.00 21.05 211 VAL A N 1
ATOM 1626 C CA . VAL A 1 211 ? -4.627 -3.588 33.491 1.00 22.91 211 VAL A CA 1
ATOM 1627 C C . VAL A 1 211 ? -4.914 -3.597 34.989 1.00 23.27 211 VAL A C 1
ATOM 1628 O O . VAL A 1 211 ? -4.252 -4.301 35.727 1.00 22.11 211 VAL A O 1
ATOM 1632 N N . GLY A 1 212 ? -5.871 -2.773 35.411 1.00 23.23 212 GLY A N 1
ATOM 1633 C CA . GLY A 1 212 ? -6.089 -2.517 36.820 1.00 24.74 212 GLY A CA 1
ATOM 1634 C C . GLY A 1 212 ? -7.489 -2.949 37.198 1.00 26.84 212 GLY A C 1
ATOM 1635 O O . GLY A 1 212 ? -7.740 -4.100 37.529 1.00 24.20 212 GLY A O 1
ATOM 1636 N N . THR A 1 213 ? -8.413 -2.013 37.013 1.00 30.49 213 THR A N 1
ATOM 1637 C CA . THR A 1 213 ? -9.819 -2.233 37.310 1.00 33.43 213 THR A CA 1
ATOM 1638 C C . THR A 1 213 ? -10.494 -3.373 36.545 1.00 34.13 213 THR A C 1
ATOM 1639 O O . THR A 1 213 ? -11.274 -4.151 37.149 1.00 34.08 213 THR A O 1
ATOM 1643 N N . GLN A 1 214 ? -10.211 -3.521 35.244 1.00 34.21 214 GLN A N 1
ATOM 1644 C CA . GLN A 1 214 ? -10.778 -4.663 34.481 1.00 35.55 214 GLN A CA 1
ATOM 1645 C C . GLN A 1 214 ? -10.467 -6.031 35.149 1.00 34.67 214 GLN A C 1
ATOM 1646 O O . GLN A 1 214 ? -11.183 -6.982 34.949 1.00 34.88 214 GLN A O 1
ATOM 1652 N N . LEU A 1 215 ? -9.368 -6.129 35.882 1.00 32.02 215 LEU A N 1
ATOM 1653 C CA . LEU A 1 215 ? -8.997 -7.354 36.589 1.00 32.66 215 LEU A CA 1
ATOM 1654 C C . LEU A 1 215 ? -9.523 -7.391 38.039 1.00 32.17 215 LEU A C 1
ATOM 1655 O O . LEU A 1 215 ? -10.106 -8.394 38.489 1.00 31.54 215 LEU A O 1
ATOM 1660 N N . PHE A 1 216 ? -9.254 -6.321 38.784 1.00 30.15 216 PHE A N 1
ATOM 1661 C CA . PHE A 1 216 ? -9.536 -6.298 40.199 1.00 31.10 216 PHE A CA 1
ATOM 1662 C C . PHE A 1 216 ? -10.952 -5.819 40.385 1.00 35.76 216 PHE A C 1
ATOM 1663 O O . PHE A 1 216 ? -11.636 -5.431 39.423 1.00 36.97 216 PHE A O 1
ATOM 1671 N N . GLY A 1 217 ? -11.415 -5.800 41.618 1.00 40.11 217 GLY A N 1
ATOM 1672 C CA . GLY A 1 217 ? -12.700 -5.124 41.862 1.00 48.64 217 GLY A CA 1
ATOM 1673 C C . GLY A 1 217 ? -12.743 -3.666 41.359 1.00 50.44 217 GLY A C 1
ATOM 1674 O O . GLY A 1 217 ? -11.769 -3.156 40.810 1.00 46.38 217 GLY A O 1
ATOM 1675 N N . PRO A 1 218 ? -13.883 -2.990 41.589 1.00 55.44 218 PRO A N 1
ATOM 1676 C CA . PRO A 1 218 ? -13.922 -1.533 41.678 1.00 57.70 218 PRO A CA 1
ATOM 1677 C C . PRO A 1 218 ? -13.045 -0.976 42.820 1.00 57.90 218 PRO A C 1
ATOM 1678 O O . PRO A 1 218 ? -13.095 -1.476 43.950 1.00 58.95 218 PRO A O 1
ATOM 1682 N N . GLN B 1 3 ? 3.952 -8.684 1.482 1.00 44.86 3 GLN B N 1
ATOM 1683 C CA . GLN B 1 3 ? 2.933 -8.719 0.399 1.00 42.35 3 GLN B CA 1
ATOM 1684 C C . GLN B 1 3 ? 1.538 -8.988 0.971 1.00 39.15 3 GLN B C 1
ATOM 1685 O O . GLN B 1 3 ? 1.379 -9.273 2.156 1.00 38.12 3 GLN B O 1
ATOM 1687 N N . ILE B 1 4 ? 0.522 -8.882 0.115 1.00 37.80 4 ILE B N 1
ATOM 1688 C CA . ILE B 1 4 ? -0.862 -8.988 0.571 1.00 35.28 4 ILE B CA 1
ATOM 1689 C C . ILE B 1 4 ? -1.122 -10.316 1.319 1.00 34.58 4 ILE B C 1
ATOM 1690 O O . ILE B 1 4 ? -1.707 -10.307 2.365 1.00 33.34 4 ILE B O 1
ATOM 1695 N N . ALA B 1 5 ? -0.644 -11.446 0.822 1.00 35.78 5 ALA B N 1
ATOM 1696 C CA . ALA B 1 5 ? -0.938 -12.727 1.476 1.00 36.12 5 ALA B CA 1
ATOM 1697 C C . ALA B 1 5 ? -0.434 -12.826 2.909 1.00 37.40 5 ALA B C 1
ATOM 1698 O O . ALA B 1 5 ? -1.149 -13.327 3.801 1.00 36.00 5 ALA B O 1
ATOM 1700 N N . GLU B 1 6 ? 0.801 -12.323 3.124 1.00 38.67 6 GLU B N 1
ATOM 1701 C CA . GLU B 1 6 ? 1.433 -12.315 4.408 1.00 39.43 6 GLU B CA 1
ATOM 1702 C C . GLU B 1 6 ? 0.683 -11.379 5.355 1.00 38.14 6 GLU B C 1
ATOM 1703 O O . GLU B 1 6 ? 0.451 -11.735 6.523 1.00 37.79 6 GLU B O 1
ATOM 1705 N N . ARG B 1 7 ? 0.303 -10.195 4.873 1.00 37.87 7 ARG B N 1
ATOM 1706 C CA . ARG B 1 7 ? -0.456 -9.228 5.710 1.00 38.82 7 ARG B CA 1
ATOM 1707 C C . ARG B 1 7 ? -1.834 -9.770 6.085 1.00 35.29 7 ARG B C 1
ATOM 1708 O O . ARG B 1 7 ? -2.304 -9.632 7.194 1.00 32.66 7 ARG B O 1
ATOM 1716 N N . LEU B 1 8 ? -2.464 -10.409 5.108 1.00 34.98 8 LEU B N 1
ATOM 1717 C CA . LEU B 1 8 ? -3.761 -11.035 5.322 1.00 34.21 8 LEU B CA 1
ATOM 1718 C C . LEU B 1 8 ? -3.630 -12.178 6.346 1.00 34.58 8 LEU B C 1
ATOM 1719 O O . LEU B 1 8 ? -4.417 -12.237 7.285 1.00 32.53 8 LEU B O 1
ATOM 1724 N N . ALA B 1 9 ? -2.603 -13.039 6.214 1.00 35.81 9 ALA B N 1
ATOM 1725 C CA . ALA B 1 9 ? -2.387 -14.124 7.224 1.00 36.74 9 ALA B CA 1
ATOM 1726 C C . ALA B 1 9 ? -2.121 -13.586 8.630 1.00 37.37 9 ALA B C 1
ATOM 1727 O O . ALA B 1 9 ? -2.643 -14.122 9.616 1.00 36.91 9 ALA B O 1
ATOM 1729 N N . SER B 1 10 ? -1.375 -12.488 8.729 1.00 38.21 10 SER B N 1
ATOM 1730 C CA . SER B 1 10 ? -1.159 -11.817 10.021 1.00 39.87 10 SER B CA 1
ATOM 1731 C C . SER B 1 10 ? -2.467 -11.354 10.718 1.00 38.71 10 SER B C 1
ATOM 1732 O O . SER B 1 10 ? -2.703 -11.642 11.906 1.00 37.72 10 SER B O 1
ATOM 1735 N N . LEU B 1 11 ? -3.267 -10.607 9.975 1.00 37.02 11 LEU B N 1
ATOM 1736 C CA . LEU B 1 11 ? -4.504 -10.041 10.458 1.00 36.70 11 LEU B CA 1
ATOM 1737 C C . LEU B 1 11 ? -5.486 -11.164 10.844 1.00 35.64 11 LEU B C 1
ATOM 1738 O O . LEU B 1 11 ? -6.049 -11.139 11.926 1.00 33.75 11 LEU B O 1
ATOM 1743 N N . ARG B 1 12 ? -5.634 -12.188 9.991 1.00 36.13 12 ARG B N 1
ATOM 1744 C CA . ARG B 1 12 ? -6.554 -13.286 10.316 1.00 37.88 12 ARG B CA 1
ATOM 1745 C C . ARG B 1 12 ? -6.186 -14.070 11.570 1.00 38.57 12 ARG B C 1
ATOM 1746 O O . ARG B 1 12 ? -7.036 -14.467 12.346 1.00 36.11 12 ARG B O 1
ATOM 1754 N N . SER B 1 13 ? -4.891 -14.245 11.789 1.00 39.43 13 SER B N 1
ATOM 1755 C CA . SER B 1 13 ? -4.428 -14.995 12.943 1.00 40.43 13 SER B CA 1
ATOM 1756 C C . SER B 1 13 ? -4.761 -14.267 14.252 1.00 40.47 13 SER B C 1
ATOM 1757 O O . SER B 1 13 ? -4.773 -14.895 15.261 1.00 42.02 13 SER B O 1
ATOM 1760 N N . GLN B 1 14 ? -5.028 -12.964 14.216 1.00 38.85 14 GLN B N 1
ATOM 1761 C CA . GLN B 1 14 ? -5.472 -12.205 15.386 1.00 39.73 14 GLN B CA 1
ATOM 1762 C C . GLN B 1 14 ? -6.952 -12.259 15.677 1.00 38.04 14 GLN B C 1
ATOM 1763 O O . GLN B 1 14 ? -7.362 -11.753 16.711 1.00 40.23 14 GLN B O 1
ATOM 1769 N N . LEU B 1 15 ? -7.747 -12.894 14.829 1.00 37.27 15 LEU B N 1
ATOM 1770 C CA . LEU B 1 15 ? -9.211 -12.682 14.878 1.00 37.17 15 LEU B CA 1
ATOM 1771 C C . LEU B 1 15 ? -9.905 -13.911 15.455 1.00 37.69 15 LEU B C 1
ATOM 1772 O O . LEU B 1 15 ? -9.615 -15.014 15.030 1.00 36.75 15 LEU B O 1
ATOM 1777 N N . PRO B 1 16 ? -10.827 -13.718 16.426 1.00 36.65 16 PRO B N 1
ATOM 1778 C CA . PRO B 1 16 ? -11.538 -14.928 16.822 1.00 37.91 16 PRO B CA 1
ATOM 1779 C C . PRO B 1 16 ? -12.502 -15.335 15.692 1.00 36.88 16 PRO B C 1
ATOM 1780 O O . PRO B 1 16 ? -12.775 -14.536 14.801 1.00 35.65 16 PRO B O 1
ATOM 1784 N N . PRO B 1 17 ? -13.023 -16.570 15.742 1.00 37.82 17 PRO B N 1
ATOM 1785 C CA . PRO B 1 17 ? -13.935 -17.037 14.679 1.00 37.21 17 PRO B CA 1
ATOM 1786 C C . PRO B 1 17 ? -15.275 -16.264 14.582 1.00 35.35 17 PRO B C 1
ATOM 1787 O O . PRO B 1 17 ? -15.870 -16.279 13.544 1.00 35.76 17 PRO B O 1
ATOM 1791 N N . SER B 1 18 ? -15.719 -15.573 15.619 1.00 33.46 18 SER B N 1
ATOM 1792 C CA . SER B 1 18 ? -16.917 -14.756 15.493 1.00 32.79 18 SER B CA 1
ATOM 1793 C C . SER B 1 18 ? -16.733 -13.493 14.609 1.00 30.88 18 SER B C 1
ATOM 1794 O O . SER B 1 18 ? -17.691 -12.771 14.367 1.00 30.34 18 SER B O 1
ATOM 1797 N N . VAL B 1 19 ? -15.513 -13.188 14.178 1.00 28.88 19 VAL B N 1
ATOM 1798 C CA . VAL B 1 19 ? -15.255 -11.968 13.425 1.00 27.94 19 VAL B CA 1
ATOM 1799 C C . VAL B 1 19 ? -14.855 -12.288 12.009 1.00 27.25 19 VAL B C 1
ATOM 1800 O O . VAL B 1 19 ? -13.986 -13.137 11.787 1.00 26.92 19 VAL B O 1
ATOM 1804 N N . GLN B 1 20 ? -15.445 -11.568 11.050 1.00 26.64 20 GLN B N 1
ATOM 1805 C CA . GLN B 1 20 ? -15.102 -11.746 9.662 1.00 27.07 20 GLN B CA 1
ATOM 1806 C C . GLN B 1 20 ? -14.536 -10.429 9.174 1.00 25.24 20 GLN B C 1
ATOM 1807 O O . GLN B 1 20 ? -14.919 -9.375 9.623 1.00 24.12 20 GLN B O 1
ATOM 1813 N N . LEU B 1 21 ? -13.583 -10.532 8.266 1.00 24.09 21 LEU B N 1
ATOM 1814 C CA . LEU B 1 21 ? -12.873 -9.394 7.779 1.00 23.81 21 LEU B CA 1
ATOM 1815 C C . LEU B 1 21 ? -13.345 -8.985 6.401 1.00 22.74 21 LEU B C 1
ATOM 1816 O O . LEU B 1 21 ? -13.315 -9.800 5.460 1.00 22.10 21 LEU B O 1
ATOM 1821 N N . ILE B 1 22 ? -13.659 -7.722 6.249 1.00 21.85 22 ILE B N 1
ATOM 1822 C CA . ILE B 1 22 ? -13.901 -7.140 4.916 1.00 21.69 22 ILE B CA 1
ATOM 1823 C C . ILE B 1 22 ? -12.626 -6.429 4.475 1.00 21.82 22 ILE B C 1
ATOM 1824 O O . ILE B 1 22 ? -12.155 -5.546 5.183 1.00 22.47 22 ILE B O 1
ATOM 1829 N N . ALA B 1 23 ? -12.094 -6.813 3.326 1.00 21.42 23 ALA B N 1
ATOM 1830 C CA . ALA B 1 23 ? -10.929 -6.165 2.792 1.00 21.86 23 ALA B CA 1
ATOM 1831 C C . ALA B 1 23 ? -11.353 -4.936 2.003 1.00 22.22 23 ALA B C 1
ATOM 1832 O O . ALA B 1 23 ? -12.003 -5.061 0.972 1.00 22.48 23 ALA B O 1
ATOM 1834 N N . VAL B 1 24 ? -10.971 -3.764 2.460 1.00 23.28 24 VAL B N 1
ATOM 1835 C CA . VAL B 1 24 ? -11.454 -2.502 1.921 1.00 24.71 24 VAL B CA 1
ATOM 1836 C C . VAL B 1 24 ? -10.522 -2.183 0.759 1.00 25.82 24 VAL B C 1
ATOM 1837 O O . VAL B 1 24 ? -9.366 -1.775 0.991 1.00 25.84 24 VAL B O 1
ATOM 1841 N N . SER B 1 25 ? -11.037 -2.377 -0.458 1.00 25.83 25 SER B N 1
ATOM 1842 C CA . SER B 1 25 ? -10.263 -2.296 -1.666 1.00 27.08 25 SER B CA 1
ATOM 1843 C C . SER B 1 25 ? -10.400 -0.943 -2.358 1.00 29.35 25 SER B C 1
ATOM 1844 O O . SER B 1 25 ? -9.820 -0.759 -3.428 1.00 30.22 25 SER B O 1
ATOM 1847 N N . LYS B 1 26 ? -11.067 0.016 -1.724 1.00 31.49 26 LYS B N 1
ATOM 1848 C CA . LYS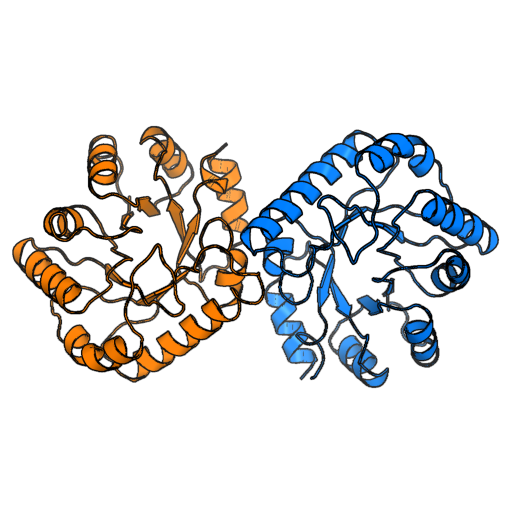 B 1 26 ? -11.187 1.364 -2.282 1.00 35.19 26 LYS B CA 1
ATOM 1849 C C . LYS B 1 26 ? -9.786 1.975 -2.480 1.00 37.11 26 LYS B C 1
ATOM 1850 O O . LYS B 1 26 ? -8.914 1.811 -1.634 1.00 37.18 26 LYS B O 1
ATOM 1856 N N . ASN B 1 27 ? -9.564 2.666 -3.588 1.00 38.84 27 ASN B N 1
ATOM 1857 C CA . ASN B 1 27 ? -8.206 3.168 -3.913 1.00 40.66 27 ASN B CA 1
ATOM 1858 C C . ASN B 1 27 ? -7.128 2.081 -4.160 1.00 40.39 27 ASN B C 1
ATOM 1859 O O . ASN B 1 27 ? -5.953 2.342 -3.961 1.00 43.60 27 ASN B O 1
ATOM 1861 N N . HIS B 1 28 ? -7.527 0.877 -4.568 1.00 37.09 28 HIS B N 1
ATOM 1862 C CA . HIS B 1 28 ? -6.628 -0.152 -5.005 1.00 35.40 28 HIS B CA 1
ATOM 1863 C C . HIS B 1 28 ? -7.233 -0.761 -6.239 1.00 33.99 28 HIS B C 1
ATOM 1864 O O . HIS B 1 28 ? -8.453 -0.812 -6.383 1.00 33.71 28 HIS B O 1
ATOM 1871 N N . PRO B 1 29 ? -6.384 -1.173 -7.169 1.00 33.66 29 PRO B N 1
ATOM 1872 C CA . PRO B 1 29 ? -6.877 -1.641 -8.427 1.00 32.81 29 PRO B CA 1
ATOM 1873 C C . PRO B 1 29 ? -7.429 -3.078 -8.346 1.00 30.91 29 PRO B C 1
ATOM 1874 O O . PRO B 1 29 ? -7.175 -3.762 -7.407 1.00 29.16 29 PRO B O 1
ATOM 1878 N N . ALA B 1 30 ? -8.159 -3.537 -9.373 1.00 31.73 30 ALA B N 1
ATOM 1879 C CA . ALA B 1 30 ? -8.635 -4.913 -9.394 1.00 30.44 30 ALA B CA 1
ATOM 1880 C C . ALA B 1 30 ? -7.527 -5.943 -9.253 1.00 30.58 30 ALA B C 1
ATOM 1881 O O . ALA B 1 30 ? -7.723 -7.003 -8.659 1.00 29.18 30 ALA B O 1
ATOM 1883 N N . ALA B 1 31 ? -6.348 -5.672 -9.822 1.00 31.79 31 ALA B N 1
ATOM 1884 C CA . ALA B 1 31 ? -5.215 -6.584 -9.593 1.00 31.84 31 ALA B CA 1
ATOM 1885 C C . ALA B 1 31 ? -4.886 -6.858 -8.152 1.00 30.51 31 ALA B C 1
ATOM 1886 O O . ALA B 1 31 ? -4.448 -7.958 -7.809 1.00 30.15 31 ALA B O 1
ATOM 1888 N N . ALA B 1 32 ? -5.078 -5.882 -7.276 1.00 30.63 32 ALA B N 1
ATOM 1889 C CA . ALA B 1 32 ? -4.828 -6.132 -5.876 1.00 30.16 32 ALA B CA 1
ATOM 1890 C C . ALA B 1 32 ? -5.908 -7.023 -5.287 1.00 28.74 32 ALA B C 1
ATOM 1891 O O . ALA B 1 32 ? -5.600 -7.885 -4.484 1.00 27.75 32 ALA B O 1
ATOM 1893 N N . ILE B 1 33 ? -7.160 -6.808 -5.691 1.00 23.93 33 ILE B N 1
ATOM 1894 C CA . ILE B 1 33 ? -8.256 -7.693 -5.296 1.00 23.59 33 ILE B CA 1
ATOM 1895 C C . ILE B 1 33 ? -7.940 -9.139 -5.722 1.00 24.14 33 ILE B C 1
ATOM 1896 O O . ILE B 1 33 ? -8.022 -10.081 -4.920 1.00 22.76 33 ILE B O 1
ATOM 1901 N N . ARG B 1 34 ? -7.493 -9.288 -6.984 1.00 25.26 34 ARG B N 1
ATOM 1902 C CA . ARG B 1 34 ? -7.167 -10.590 -7.523 1.00 25.68 34 ARG B CA 1
ATOM 1903 C C . ARG B 1 34 ? -6.072 -11.297 -6.715 1.00 25.17 34 ARG B C 1
ATOM 1904 O O . ARG B 1 34 ? -6.171 -12.509 -6.450 1.00 24.71 34 ARG B O 1
ATOM 1912 N N . GLU B 1 35 ? -5.036 -10.532 -6.293 1.00 26.23 35 GLU B N 1
ATOM 1913 C CA . GLU B 1 35 ? -3.969 -11.050 -5.441 1.00 26.19 35 GLU B CA 1
ATOM 1914 C C . GLU B 1 35 ? -4.482 -11.466 -4.060 1.00 24.43 35 GLU B C 1
ATOM 1915 O O . GLU B 1 35 ? -4.067 -12.471 -3.512 1.00 23.78 35 GLU B O 1
ATOM 1921 N N . ALA B 1 36 ? -5.321 -10.634 -3.461 1.00 22.96 36 ALA B N 1
ATOM 1922 C CA . ALA B 1 36 ? -5.908 -10.984 -2.175 1.00 22.11 36 ALA B CA 1
ATOM 1923 C C . ALA B 1 36 ? -6.750 -12.276 -2.293 1.00 21.61 36 ALA B C 1
ATOM 1924 O O . ALA B 1 36 ? -6.782 -13.145 -1.400 1.00 21.35 36 ALA B O 1
ATOM 1926 N N . TYR B 1 37 ? -7.440 -12.375 -3.390 1.00 22.23 37 TYR B N 1
ATOM 1927 C CA . TYR B 1 37 ? -8.283 -13.541 -3.688 1.00 22.69 37 TYR B CA 1
ATOM 1928 C C . TYR B 1 37 ? -7.447 -14.834 -3.781 1.00 24.14 37 TYR B C 1
ATOM 1929 O O . TYR B 1 37 ? -7.872 -15.882 -3.292 1.00 23.92 37 TYR B O 1
ATOM 1938 N N . ALA B 1 38 ? -6.260 -14.756 -4.397 1.00 25.62 38 ALA B N 1
ATOM 1939 C CA . ALA B 1 38 ? -5.347 -15.888 -4.485 1.00 26.25 38 ALA B CA 1
ATOM 1940 C C . ALA B 1 38 ? -4.949 -16.286 -3.075 1.00 27.71 38 ALA B C 1
ATOM 1941 O O . ALA B 1 38 ? -4.764 -17.464 -2.795 1.00 30.23 38 ALA B O 1
ATOM 1943 N N . ALA B 1 39 ? -4.840 -15.304 -2.176 1.00 27.44 39 ALA B N 1
ATOM 1944 C CA . ALA B 1 39 ? -4.572 -15.564 -0.780 1.00 28.01 39 ALA B CA 1
ATOM 1945 C C . ALA B 1 39 ? -5.772 -16.016 0.067 1.00 28.51 39 ALA B C 1
ATOM 1946 O O . ALA B 1 39 ? -5.606 -16.229 1.245 1.00 32.10 39 ALA B O 1
ATOM 1948 N N . GLY B 1 40 ? -6.941 -16.196 -0.523 1.00 26.91 40 GLY B N 1
ATOM 1949 C CA . GLY B 1 40 ? -8.117 -16.740 0.155 1.00 26.94 40 GLY B CA 1
ATOM 1950 C C . GLY B 1 40 ? -9.193 -15.735 0.558 1.00 25.10 40 GLY B C 1
ATOM 1951 O O . GLY B 1 40 ? -10.211 -16.144 1.096 1.00 25.26 40 GLY B O 1
ATOM 1952 N N . GLN B 1 41 ? -8.949 -14.449 0.327 1.00 23.16 41 GLN B N 1
ATOM 1953 C CA . GLN B 1 41 ? -9.943 -13.401 0.662 1.00 22.28 41 GLN B CA 1
ATOM 1954 C C . GLN B 1 41 ? -11.091 -13.426 -0.294 1.00 20.83 41 GLN B C 1
ATOM 1955 O O . GLN B 1 41 ? -10.884 -13.567 -1.526 1.00 20.61 41 GLN B O 1
ATOM 1961 N N . ARG B 1 42 ? -12.303 -13.343 0.261 1.00 20.41 42 ARG B N 1
ATOM 1962 C CA . ARG B 1 42 ? -13.520 -13.303 -0.570 1.00 20.25 42 ARG B CA 1
ATOM 1963 C C . ARG B 1 42 ? -14.416 -12.105 -0.412 1.00 19.28 42 ARG B C 1
ATOM 1964 O O . ARG B 1 42 ? -15.266 -11.809 -1.306 1.00 19.30 42 ARG B O 1
ATOM 1972 N N . HIS B 1 43 ? -14.315 -11.435 0.735 1.00 18.27 43 HIS B N 1
ATOM 1973 C CA . HIS B 1 43 ? -15.166 -10.316 1.088 1.00 18.08 43 HIS B CA 1
ATOM 1974 C C . HIS B 1 43 ? -14.425 -9.018 0.838 1.00 18.10 43 HIS B C 1
ATOM 1975 O O . HIS B 1 43 ? -13.357 -8.750 1.447 1.00 18.78 43 HIS B O 1
ATOM 1982 N N . PHE B 1 44 ? -14.937 -8.196 -0.065 1.00 18.11 44 PHE B N 1
ATOM 1983 C CA . PHE B 1 44 ? -14.294 -6.924 -0.378 1.00 17.84 44 PHE B CA 1
ATOM 1984 C C . PHE B 1 44 ? -15.279 -5.796 -0.193 1.00 18.45 44 PHE B C 1
ATOM 1985 O O . PHE B 1 44 ? -16.473 -5.925 -0.510 1.00 18.54 44 PHE B O 1
ATOM 1993 N N . GLY B 1 45 ? -14.766 -4.671 0.232 1.00 18.24 45 GLY B N 1
ATOM 1994 C CA . GLY B 1 45 ? -15.551 -3.510 0.526 1.00 18.53 45 GLY B CA 1
ATOM 1995 C C . GLY B 1 45 ? -15.113 -2.328 -0.322 1.00 19.77 45 GLY B C 1
ATOM 1996 O O . GLY B 1 45 ? -13.891 -2.066 -0.441 1.00 20.03 45 GLY B O 1
ATOM 1997 N N . GLU B 1 46 ? -16.109 -1.595 -0.824 1.00 20.29 46 GLU B N 1
ATOM 1998 C CA . GLU B 1 46 ? -15.912 -0.367 -1.602 1.00 22.76 46 GLU B CA 1
ATOM 1999 C C . GLU B 1 46 ? -16.762 0.753 -0.974 1.00 23.96 46 GLU B C 1
ATOM 2000 O O . GLU B 1 46 ? -17.801 0.493 -0.305 1.00 21.27 46 GLU B O 1
ATOM 2006 N N . ASN B 1 47 ? -16.320 1.993 -1.170 1.00 26.82 47 ASN B N 1
ATOM 2007 C CA . ASN B 1 47 ? -17.102 3.156 -0.705 1.00 29.24 47 ASN B CA 1
ATOM 2008 C C . ASN B 1 47 ? -17.921 3.804 -1.745 1.00 29.69 47 ASN B C 1
ATOM 2009 O O . ASN B 1 47 ? -18.819 4.536 -1.365 1.00 29.73 47 ASN B O 1
ATOM 2014 N N . ARG B 1 48 ? -17.573 3.602 -3.024 1.00 31.33 48 ARG B N 1
ATOM 2015 C CA . ARG B 1 48 ? -18.257 4.231 -4.155 1.00 33.60 48 ARG B CA 1
ATOM 2016 C C . ARG B 1 48 ? -18.788 3.135 -5.101 1.00 30.56 48 ARG B C 1
ATOM 2017 O O . ARG B 1 48 ? -18.058 2.217 -5.489 1.00 30.15 48 ARG B O 1
ATOM 2025 N N . VAL B 1 49 ? -20.054 3.256 -5.478 1.00 27.79 49 VAL B N 1
ATOM 2026 C CA . VAL B 1 49 ? -20.744 2.300 -6.322 1.00 26.87 49 VAL B CA 1
ATOM 2027 C C . VAL B 1 49 ? -20.015 2.148 -7.657 1.00 29.08 49 VAL B C 1
ATOM 2028 O O . VAL B 1 49 ? -19.741 1.020 -8.108 1.00 29.07 49 VAL B O 1
ATOM 2032 N N . GLN B 1 50 ? -19.679 3.293 -8.263 1.00 30.69 50 GLN B N 1
ATOM 2033 C CA . GLN B 1 50 ? -19.099 3.343 -9.593 1.00 33.33 50 GLN B CA 1
ATOM 2034 C C . GLN B 1 50 ? -17.712 2.671 -9.659 1.00 34.56 50 GLN B C 1
ATOM 2035 O O . GLN B 1 50 ? -17.448 1.881 -10.550 1.00 34.35 50 GLN B O 1
ATOM 2037 N N . GLU B 1 51 ? -16.883 2.898 -8.658 1.00 36.09 51 GLU B N 1
ATOM 2038 C CA . GLU B 1 51 ? -15.548 2.229 -8.580 1.00 37.75 51 GLU B CA 1
ATOM 2039 C C . GLU B 1 51 ? -15.702 0.704 -8.489 1.00 34.45 51 GLU B C 1
ATOM 2040 O O . GLU B 1 51 ? -15.001 -0.040 -9.194 1.00 32.03 51 GLU B O 1
ATOM 2046 N N . ALA B 1 52 ? -16.651 0.264 -7.664 1.00 30.11 52 ALA B N 1
ATOM 2047 C CA . ALA B 1 52 ? -16.964 -1.152 -7.508 1.00 29.79 52 ALA B CA 1
ATOM 2048 C C . ALA B 1 52 ? -17.426 -1.791 -8.794 1.00 29.84 52 ALA B C 1
ATOM 2049 O O . ALA B 1 52 ? -16.965 -2.888 -9.156 1.00 28.67 52 ALA B O 1
ATOM 2051 N N . ILE B 1 53 ? -18.331 -1.106 -9.499 1.00 30.44 53 ILE B N 1
ATOM 2052 C CA . ILE B 1 53 ? -18.827 -1.622 -10.763 1.00 31.20 53 ILE B CA 1
ATOM 2053 C C . ILE B 1 53 ? -17.674 -1.825 -11.744 1.00 32.36 53 ILE B C 1
ATOM 2054 O O . ILE B 1 53 ? -17.545 -2.862 -12.374 1.00 31.62 53 ILE B O 1
ATOM 2059 N N . ALA B 1 54 ? -16.803 -0.846 -11.828 1.00 33.12 54 ALA B N 1
ATOM 2060 C CA . ALA B 1 54 ? -15.705 -0.928 -12.778 1.00 34.78 54 ALA B CA 1
ATOM 2061 C C . ALA B 1 54 ? -14.690 -2.027 -12.452 1.00 34.45 54 ALA B C 1
ATOM 2062 O O . ALA B 1 54 ? -14.020 -2.549 -13.371 1.00 34.18 54 ALA B O 1
ATOM 2064 N N . LYS B 1 55 ? -14.528 -2.352 -11.167 1.00 31.37 55 LYS B N 1
ATOM 2065 C CA . LYS B 1 55 ? -13.562 -3.390 -10.761 1.00 31.32 55 LYS B CA 1
ATOM 2066 C C . LYS B 1 55 ? -14.160 -4.741 -10.952 1.00 29.55 55 LYS B C 1
ATOM 2067 O O . LYS B 1 55 ? -13.476 -5.678 -11.366 1.00 28.56 55 LYS B O 1
ATOM 2073 N N . GLN B 1 56 ? -15.448 -4.843 -10.660 1.00 28.62 56 GLN B N 1
ATOM 2074 C CA . GLN B 1 56 ? -16.221 -6.059 -10.905 1.00 28.78 56 GLN B CA 1
ATOM 2075 C C . GLN B 1 56 ? -16.096 -6.540 -12.344 1.00 31.06 56 GLN B C 1
ATOM 2076 O O . GLN B 1 56 ? -15.990 -7.745 -12.568 1.00 30.91 56 GLN B O 1
ATOM 2082 N N . ALA B 1 57 ? -16.148 -5.600 -13.308 1.00 32.18 57 ALA B N 1
ATOM 2083 C CA . ALA B 1 57 ? -16.038 -5.938 -14.721 1.00 34.92 57 ALA B CA 1
ATOM 2084 C C . ALA B 1 57 ? -14.691 -6.529 -15.116 1.00 35.48 57 ALA B C 1
ATOM 2085 O O . ALA B 1 57 ? -14.619 -7.168 -16.153 1.00 36.01 57 ALA B O 1
ATOM 2087 N N . GLU B 1 58 ? -13.640 -6.318 -14.306 1.00 34.85 58 GLU B N 1
ATOM 2088 C CA . GLU B 1 58 ? -12.332 -6.914 -14.528 1.00 35.82 58 GLU B CA 1
ATOM 2089 C C . GLU B 1 58 ? -12.126 -8.244 -13.786 1.00 33.20 58 GLU B C 1
ATOM 2090 O O . GLU B 1 58 ? -11.045 -8.851 -13.897 1.00 32.98 58 GLU B O 1
ATOM 2096 N N . LEU B 1 59 ? -13.103 -8.647 -12.973 1.00 29.41 59 LEU B N 1
ATOM 2097 C CA . LEU B 1 59 ? -12.963 -9.795 -12.075 1.00 28.05 59 LEU B CA 1
ATOM 2098 C C . LEU B 1 59 ? -14.056 -10.837 -12.294 1.00 27.78 59 LEU B C 1
ATOM 2099 O O . LEU B 1 59 ? -14.267 -11.704 -11.425 1.00 26.66 59 LEU B O 1
ATOM 2104 N N . THR B 1 60 ? -14.763 -10.782 -13.413 1.00 29.07 60 THR B N 1
ATOM 2105 C CA . THR B 1 60 ? -15.932 -11.649 -13.553 1.00 30.18 60 THR B CA 1
ATOM 2106 C C . THR B 1 60 ? -15.609 -13.137 -13.711 1.00 30.63 60 THR B C 1
ATOM 2107 O O . THR B 1 60 ? -16.507 -13.980 -13.648 1.00 30.50 60 THR B O 1
ATOM 2111 N N . ASP B 1 61 ? -14.343 -13.453 -13.962 1.00 30.43 61 ASP B N 1
ATOM 2112 C CA . ASP B 1 61 ? -13.882 -14.828 -13.983 1.00 31.08 61 ASP B CA 1
ATOM 2113 C C . ASP B 1 61 ? -13.828 -15.487 -12.634 1.00 30.25 61 ASP B C 1
ATOM 2114 O O . ASP B 1 61 ? -13.742 -16.718 -12.547 1.00 30.81 61 ASP B O 1
ATOM 2119 N N . LEU B 1 62 ? -13.741 -14.683 -11.569 1.00 29.06 62 LEU B N 1
ATOM 2120 C CA . LEU B 1 62 ? -13.634 -15.224 -10.243 1.00 28.72 62 LEU B CA 1
ATOM 2121 C C . LEU B 1 62 ? -15.024 -15.484 -9.623 1.00 29.18 62 LEU B C 1
ATOM 2122 O O . LEU B 1 62 ? -15.795 -14.531 -9.447 1.00 31.11 62 LEU B O 1
ATOM 2127 N N . PRO B 1 63 ? -15.297 -16.728 -9.189 1.00 30.36 63 PRO B N 1
ATOM 2128 C CA . PRO B 1 63 ? -16.510 -17.001 -8.452 1.00 31.92 63 PRO B CA 1
ATOM 2129 C C . PRO B 1 63 ? -16.335 -16.666 -6.936 1.00 31.75 63 PRO B C 1
ATOM 2130 O O . PRO B 1 63 ? -15.239 -16.384 -6.411 1.00 33.95 63 PRO B O 1
ATOM 2134 N N . ASP B 1 64 ? -17.418 -16.703 -6.216 1.00 33.95 64 ASP B N 1
ATOM 2135 C CA . ASP B 1 64 ? -17.367 -16.565 -4.755 1.00 31.99 64 ASP B 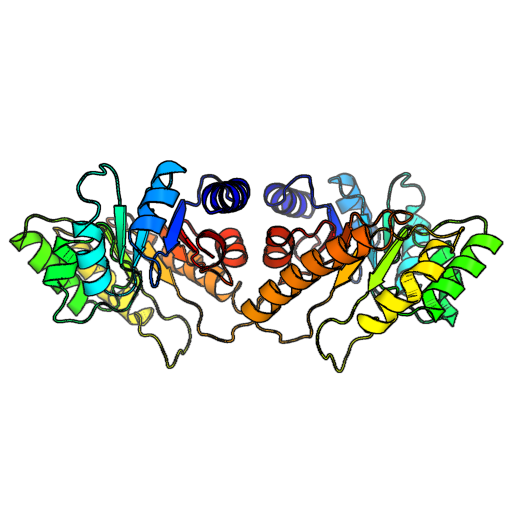CA 1
ATOM 2136 C C . ASP B 1 64 ? -16.873 -15.173 -4.182 1.00 29.06 64 ASP B C 1
ATOM 2137 O O . ASP B 1 64 ? -16.605 -15.095 -2.983 1.00 27.26 64 ASP B O 1
ATOM 2142 N N . LEU B 1 65 ? -16.799 -14.105 -4.989 1.00 26.62 65 LEU B N 1
ATOM 2143 C CA . LEU B 1 65 ? -16.529 -12.767 -4.449 1.00 24.74 65 LEU B CA 1
ATOM 2144 C C . LEU B 1 65 ? -17.798 -12.269 -3.775 1.00 23.21 65 LEU B C 1
ATOM 2145 O O . LEU B 1 65 ? -18.876 -12.495 -4.309 1.00 22.77 65 LEU B O 1
ATOM 2150 N N . THR B 1 66 ? -17.702 -11.643 -2.612 1.00 20.25 66 THR B N 1
ATOM 2151 C CA . THR B 1 66 ? -18.861 -10.972 -1.963 1.00 19.45 66 THR B CA 1
ATOM 2152 C C . THR B 1 66 ? -18.483 -9.528 -1.799 1.00 18.91 66 THR B C 1
ATOM 2153 O O . THR B 1 66 ? -17.374 -9.189 -1.304 1.00 18.92 66 THR B O 1
ATOM 2157 N N . TRP B 1 67 ? -19.387 -8.658 -2.214 1.00 18.69 67 TRP B N 1
ATOM 2158 C CA . TRP B 1 67 ? -19.099 -7.244 -2.266 1.00 18.44 67 TRP B CA 1
ATOM 2159 C C . TRP B 1 67 ? -19.943 -6.509 -1.304 1.00 18.08 67 TRP B C 1
ATOM 2160 O O . TRP B 1 67 ? -21.142 -6.695 -1.229 1.00 19.03 67 TRP B O 1
ATOM 2171 N N . HIS B 1 68 ? -19.281 -5.622 -0.562 1.00 17.56 68 HIS B N 1
ATOM 2172 C CA . HIS B 1 68 ? -19.879 -4.816 0.547 1.00 16.94 68 HIS B CA 1
ATOM 2173 C C . HIS B 1 68 ? -19.755 -3.337 0.221 1.00 17.00 68 HIS B C 1
ATOM 2174 O O . HIS B 1 68 ? -18.636 -2.850 -0.043 1.00 17.30 68 HIS B O 1
ATOM 2181 N N . LEU B 1 69 ? -20.873 -2.630 0.229 1.00 16.52 69 LEU B N 1
ATOM 2182 C CA . LEU B 1 69 ? -20.877 -1.203 0.111 1.00 16.98 69 LEU B CA 1
ATOM 2183 C C . LEU B 1 69 ? -20.792 -0.578 1.502 1.00 17.63 69 LEU B C 1
ATOM 2184 O O . LEU B 1 69 ? -21.684 -0.748 2.312 1.00 17.16 69 LEU B O 1
ATOM 2189 N N . LEU B 1 70 ? -19.713 0.157 1.722 1.00 18.18 70 LEU B N 1
ATOM 2190 C CA . LEU B 1 70 ? -19.367 0.707 3.017 1.00 19.39 70 LEU B CA 1
ATOM 2191 C C . LEU B 1 70 ? -19.537 2.177 3.117 1.00 21.03 70 LEU B C 1
ATOM 2192 O O . LEU B 1 70 ? -19.426 2.713 4.201 1.00 21.89 70 LEU B O 1
ATOM 2197 N N . GLY B 1 71 ? -19.690 2.894 2.003 1.00 21.85 71 GLY B N 1
ATOM 2198 C CA . GLY B 1 71 ? -19.828 4.331 2.112 1.00 23.32 71 GLY B CA 1
ATOM 2199 C C . GLY B 1 71 ? -21.258 4.757 1.872 1.00 23.98 71 GLY B C 1
ATOM 2200 O O . GLY B 1 71 ? -22.167 3.898 1.676 1.00 22.30 71 GLY B O 1
ATOM 2201 N N . LYS B 1 72 ? -21.431 6.073 1.864 1.00 26.09 72 LYS B N 1
ATOM 2202 C CA . LYS B 1 72 ? -22.768 6.729 1.785 1.00 27.11 72 LYS B CA 1
ATOM 2203 C C . LYS B 1 72 ? -23.389 6.271 0.479 1.00 25.39 72 LYS B C 1
ATOM 2204 O O . LYS B 1 72 ? -22.729 6.295 -0.548 1.00 25.50 72 LYS B O 1
ATOM 2210 N N . LEU B 1 73 ? -24.647 5.847 0.522 1.00 24.02 73 LEU B N 1
ATOM 2211 C CA . LEU B 1 73 ? -25.313 5.411 -0.687 1.00 24.43 73 LEU B CA 1
ATOM 2212 C C . LEU B 1 73 ? -26.093 6.587 -1.219 1.00 25.42 73 LEU B C 1
ATOM 2213 O O . LEU B 1 73 ? -27.108 6.976 -0.612 1.00 24.64 73 LEU B O 1
ATOM 2218 N N . GLN B 1 74 ? -25.578 7.156 -2.293 1.00 26.85 74 GLN B N 1
ATOM 2219 C CA . GLN B 1 74 ? -26.221 8.258 -2.989 1.00 30.31 74 GLN B CA 1
ATOM 2220 C C . GLN B 1 74 ? -27.553 7.810 -3.543 1.00 28.79 74 GLN B C 1
ATOM 2221 O O . GLN B 1 74 ? -27.658 6.741 -4.207 1.00 26.97 74 GLN B O 1
ATOM 2227 N N . SER B 1 75 ? -28.562 8.646 -3.321 1.00 29.95 75 SER B N 1
ATOM 2228 C CA . SER B 1 75 ? -29.954 8.254 -3.621 1.00 30.50 75 SER B CA 1
ATOM 2229 C C . SER B 1 75 ? -30.107 7.816 -5.091 1.00 29.47 75 SER B C 1
ATOM 2230 O O . SER B 1 75 ? -30.729 6.819 -5.344 1.00 30.33 75 SER B O 1
ATOM 2233 N N . ASN B 1 76 ? -29.424 8.473 -5.992 1.00 29.75 76 ASN B N 1
ATOM 2234 C CA A ASN B 1 76 ? -29.590 8.106 -7.412 0.50 31.17 76 ASN B CA 1
ATOM 2235 C CA B ASN B 1 76 ? -29.385 8.206 -7.447 0.50 31.17 76 ASN B CA 1
ATOM 2236 C C . ASN B 1 76 ? -28.643 6.975 -7.896 1.00 30.55 76 ASN B C 1
ATOM 2237 O O . ASN B 1 76 ? -28.603 6.689 -9.074 1.00 31.90 76 ASN B O 1
ATOM 2246 N N . LYS B 1 77 ? -27.960 6.318 -6.969 1.00 28.19 77 LYS B N 1
ATOM 2247 C CA . LYS B 1 77 ? -27.189 5.149 -7.230 1.00 28.24 77 LYS B CA 1
ATOM 2248 C C . LYS B 1 77 ? -27.815 3.952 -6.505 1.00 25.73 77 LYS B C 1
ATOM 2249 O O . LYS B 1 77 ? -27.213 2.923 -6.515 1.00 25.12 77 LYS B O 1
ATOM 2255 N N . ALA B 1 78 ? -29.022 4.057 -5.931 1.00 23.80 78 ALA B N 1
ATOM 2256 C CA . ALA B 1 78 ? -29.583 2.976 -5.205 1.00 23.24 78 ALA B CA 1
ATOM 2257 C C . ALA B 1 78 ? -29.835 1.731 -6.069 1.00 23.35 78 ALA B C 1
ATOM 2258 O O . ALA B 1 78 ? -29.574 0.567 -5.634 1.00 21.88 78 ALA B O 1
ATOM 2260 N N . ARG B 1 79 ? -30.299 1.942 -7.292 1.00 25.02 79 ARG B N 1
ATOM 2261 C CA . ARG B 1 79 ? -30.600 0.801 -8.187 1.00 26.53 79 ARG B CA 1
ATOM 2262 C C . ARG B 1 79 ? -29.310 0.052 -8.534 1.00 26.26 79 ARG B C 1
ATOM 2263 O O . ARG B 1 79 ? -29.270 -1.212 -8.543 1.00 26.47 79 ARG B O 1
ATOM 2271 N N . LYS B 1 80 ? -28.247 0.801 -8.829 1.00 25.52 80 LYS B N 1
ATOM 2272 C CA . LYS B 1 80 ? -26.995 0.169 -9.125 1.00 25.59 80 LYS B CA 1
ATOM 2273 C C . LYS B 1 80 ? -26.448 -0.560 -7.917 1.00 23.02 80 LYS B C 1
ATOM 2274 O O . LYS B 1 80 ? -25.952 -1.657 -8.061 1.00 23.06 80 LYS B O 1
ATOM 2280 N N . ALA B 1 81 ? -26.538 0.043 -6.734 1.00 21.23 81 ALA B N 1
ATOM 2281 C CA . ALA B 1 81 ? -26.165 -0.620 -5.515 1.00 20.72 81 ALA B CA 1
ATOM 2282 C C . ALA B 1 81 ? -26.826 -1.987 -5.325 1.00 20.69 81 ALA B C 1
ATOM 2283 O O . ALA B 1 81 ? -26.109 -2.942 -4.933 1.00 21.04 81 ALA B O 1
ATOM 2285 N N . VAL B 1 82 ? -28.136 -2.036 -5.480 1.00 19.86 82 VAL B N 1
ATOM 2286 C CA . VAL B 1 82 ? -28.888 -3.270 -5.274 1.00 20.98 82 VAL B CA 1
ATOM 2287 C C . VAL B 1 82 ? -28.447 -4.280 -6.339 1.00 22.80 82 VAL B C 1
ATOM 2288 O O . VAL B 1 82 ? -28.312 -5.454 -6.072 1.00 23.51 82 VAL B O 1
ATOM 2292 N N . GLU B 1 83 ? -28.141 -3.792 -7.530 1.00 25.44 83 GLU B N 1
ATOM 2293 C CA . GLU B 1 83 ? -27.706 -4.672 -8.621 1.00 27.78 83 GLU B CA 1
ATOM 2294 C C . GLU B 1 83 ? -26.327 -5.251 -8.369 1.00 26.79 83 GLU B C 1
ATOM 2295 O O . GLU B 1 83 ? -26.067 -6.386 -8.740 1.00 26.79 83 GLU B O 1
ATOM 2301 N N . HIS B 1 84 ? -25.403 -4.484 -7.780 1.00 24.34 84 HIS B N 1
ATOM 2302 C CA . HIS B 1 84 ? -24.011 -4.901 -7.785 1.00 24.18 84 HIS B CA 1
ATOM 2303 C C . HIS B 1 84 ? -23.449 -5.294 -6.423 1.00 22.43 84 HIS B C 1
ATOM 2304 O O . HIS B 1 84 ? -22.355 -5.778 -6.368 1.00 22.79 84 HIS B O 1
ATOM 2311 N N . PHE B 1 85 ? -24.165 -5.019 -5.331 1.00 20.59 85 PHE B N 1
ATOM 2312 C CA . PHE B 1 85 ? -23.629 -5.396 -4.000 1.00 19.12 85 PHE B CA 1
ATOM 2313 C C . PHE B 1 85 ? -24.417 -6.535 -3.357 1.00 19.11 85 PHE B C 1
ATOM 2314 O O . PHE B 1 85 ? -25.677 -6.603 -3.443 1.00 21.01 85 PHE B O 1
ATOM 2322 N N . ASP B 1 86 ? -23.700 -7.313 -2.556 1.00 18.03 86 ASP B N 1
ATOM 2323 C CA . ASP B 1 86 ? -24.323 -8.390 -1.731 1.00 18.58 86 ASP B CA 1
ATOM 2324 C C . ASP B 1 86 ? -24.775 -7.854 -0.406 1.00 17.76 86 ASP B C 1
ATOM 2325 O O . ASP B 1 86 ? -25.806 -8.250 0.134 1.00 17.62 86 ASP B O 1
ATOM 2330 N N . TRP B 1 87 ? -23.965 -6.975 0.141 1.00 17.39 87 TRP B N 1
ATOM 2331 C CA . TRP B 1 87 ? -24.226 -6.310 1.408 1.00 17.00 87 TRP B CA 1
ATOM 2332 C C . TRP B 1 87 ? -24.143 -4.812 1.214 1.00 16.91 87 TRP B C 1
ATOM 2333 O O . TRP B 1 87 ? -23.191 -4.310 0.536 1.00 16.20 87 TRP B O 1
ATOM 2344 N N . ILE B 1 88 ? -25.031 -4.102 1.898 1.00 16.31 88 ILE B N 1
ATOM 2345 C CA . ILE B 1 88 ? -25.016 -2.641 1.939 1.00 16.54 88 ILE B CA 1
ATOM 2346 C C . ILE B 1 88 ? -25.049 -2.206 3.415 1.00 16.69 88 ILE B C 1
ATOM 2347 O O . ILE B 1 88 ? -26.021 -2.458 4.155 1.00 17.72 88 ILE B O 1
ATOM 2352 N N . HIS B 1 89 ? -23.930 -1.648 3.878 1.00 16.83 89 HIS B N 1
ATOM 2353 C CA . HIS B 1 89 ? -23.764 -1.320 5.281 1.00 17.40 89 HIS B CA 1
ATOM 2354 C C . HIS B 1 89 ? -24.280 0.028 5.717 1.00 17.93 89 HIS B C 1
ATOM 2355 O O . HIS B 1 89 ? -24.411 0.273 6.926 1.00 19.18 89 HIS B O 1
ATOM 2362 N N . SER B 1 90 ? -24.534 0.910 4.775 1.00 18.16 90 SER B N 1
ATOM 2363 C CA . SER B 1 90 ? -24.735 2.308 5.033 1.00 19.52 90 SER B CA 1
ATOM 2364 C C . SER B 1 90 ? -26.191 2.762 4.941 1.00 19.69 90 SER B C 1
ATOM 2365 O O . SER B 1 90 ? -26.475 3.944 4.587 1.00 20.21 90 SER B O 1
ATOM 2368 N N . VAL B 1 91 ? -27.124 1.890 5.309 1.00 19.36 91 VAL B N 1
ATOM 2369 C CA . VAL B 1 91 ? -28.570 2.265 5.205 1.00 19.36 91 VAL B CA 1
ATOM 2370 C C . VAL B 1 91 ? -28.892 3.163 6.417 1.00 20.16 91 VAL B C 1
ATOM 2371 O O . VAL B 1 91 ? -28.864 2.718 7.539 1.00 20.99 91 VAL B O 1
ATOM 2375 N N . ASP B 1 92 ? -29.228 4.404 6.158 1.00 20.39 92 ASP B N 1
ATOM 2376 C CA . ASP B 1 92 ? -29.264 5.437 7.201 1.00 22.56 92 ASP B CA 1
ATOM 2377 C C . ASP B 1 92 ? -30.620 6.092 7.371 1.00 22.40 92 ASP B C 1
ATOM 2378 O O . ASP B 1 92 ? -30.716 7.063 8.093 1.00 22.33 92 ASP B O 1
ATOM 2383 N N . SER B 1 93 ? -31.686 5.544 6.750 1.00 22.26 93 SER B N 1
ATOM 2384 C CA . SER B 1 93 ? -33.029 6.076 6.959 1.00 23.10 93 SER B CA 1
ATOM 2385 C C . SER B 1 93 ? -34.049 5.032 6.556 1.00 23.31 93 SER B C 1
ATOM 2386 O O . SER B 1 93 ? -33.752 4.107 5.740 1.00 21.64 93 SER B O 1
ATOM 2389 N N . TRP B 1 94 ? -35.245 5.237 7.084 1.00 23.74 94 TRP B N 1
ATOM 2390 C CA . TRP B 1 94 ? -36.418 4.452 6.690 1.00 24.50 94 TRP B CA 1
ATOM 2391 C C . TRP B 1 94 ? -36.720 4.602 5.207 1.00 24.00 94 TRP B C 1
ATOM 2392 O O . TRP B 1 94 ? -36.923 3.603 4.514 1.00 23.60 94 TRP B O 1
ATOM 2403 N N . ALA B 1 95 ? -36.759 5.839 4.697 1.00 24.15 95 ALA B N 1
ATOM 2404 C CA . ALA B 1 95 ? -37.037 6.058 3.271 1.00 23.45 95 ALA B CA 1
ATOM 2405 C C . ALA B 1 95 ? -36.102 5.297 2.364 1.00 22.83 95 ALA B C 1
ATOM 2406 O O . ALA B 1 95 ? -36.560 4.684 1.415 1.00 22.55 95 ALA B O 1
ATOM 2408 N N . LEU B 1 96 ? -34.817 5.238 2.715 1.00 21.47 96 LEU B N 1
ATOM 2409 C CA . LEU B 1 96 ? -33.846 4.511 1.918 1.00 20.75 96 LEU B CA 1
ATOM 2410 C C . LEU B 1 96 ? -34.053 3.012 2.014 1.00 20.07 96 LEU B C 1
ATOM 2411 O O . LEU B 1 96 ? -33.999 2.307 1.006 1.00 20.15 96 LEU B O 1
ATOM 2416 N N . ALA B 1 97 ? -34.256 2.496 3.215 1.00 20.16 97 ALA B N 1
ATOM 2417 C CA . ALA B 1 97 ? -34.547 1.090 3.369 1.00 20.02 97 ALA B CA 1
ATOM 2418 C C . ALA B 1 97 ? -35.760 0.647 2.603 1.00 21.30 97 ALA B C 1
ATOM 2419 O O . ALA B 1 97 ? -35.725 -0.330 1.859 1.00 20.67 97 ALA B O 1
ATOM 2421 N N . GLU B 1 98 ? -36.828 1.416 2.687 1.00 22.82 98 GLU B N 1
ATOM 2422 C CA . GLU B 1 98 ? -38.039 1.098 1.927 1.00 24.85 98 GLU B CA 1
ATOM 2423 C C . GLU B 1 98 ? -37.815 1.102 0.410 1.00 23.97 98 GLU B C 1
ATOM 2424 O O . GLU B 1 98 ? -38.293 0.241 -0.296 1.00 21.95 98 GLU B O 1
ATOM 2430 N N . ARG B 1 99 ? -37.054 2.085 -0.069 1.00 23.17 99 ARG B N 1
ATOM 2431 C CA . ARG B 1 99 ? -36.735 2.165 -1.456 1.00 23.82 99 ARG B CA 1
ATOM 2432 C C . ARG B 1 99 ? -35.820 1.017 -1.912 1.00 22.13 99 ARG B C 1
ATOM 2433 O O . ARG B 1 99 ? -36.071 0.428 -2.963 1.00 21.09 99 ARG B O 1
ATOM 2441 N N . LEU B 1 100 ? -34.822 0.644 -1.097 1.00 20.67 100 LEU B N 1
ATOM 2442 C CA . LEU B 1 100 ? -33.956 -0.514 -1.452 1.00 20.27 100 LEU B CA 1
ATOM 2443 C C . LEU B 1 100 ? -34.805 -1.754 -1.511 1.00 20.46 100 LEU B C 1
ATOM 2444 O O . LEU B 1 100 ? -34.637 -2.578 -2.354 1.00 20.08 100 LEU B O 1
ATOM 2449 N N . ASP B 1 101 ? -35.786 -1.847 -0.626 1.00 20.63 101 ASP B N 1
ATOM 2450 C CA . ASP B 1 101 ? -36.658 -3.018 -0.668 1.00 21.90 101 ASP B CA 1
ATOM 2451 C C . ASP B 1 101 ? -37.518 -3.081 -1.941 1.00 22.39 101 ASP B C 1
ATOM 2452 O O . ASP B 1 101 ? -37.632 -4.160 -2.565 1.00 22.28 101 ASP B O 1
ATOM 2457 N N . ARG B 1 102 ? -38.089 -1.936 -2.329 1.00 23.22 102 ARG B N 1
ATOM 2458 C CA . ARG B 1 102 ? -38.881 -1.832 -3.587 1.00 24.70 102 ARG B CA 1
ATOM 2459 C C . ARG B 1 102 ? -38.018 -2.186 -4.800 1.00 22.68 102 ARG B C 1
ATOM 2460 O O . ARG B 1 102 ? -38.378 -3.039 -5.639 1.00 20.43 102 ARG B O 1
ATOM 2468 N N . ILE B 1 103 ? -36.812 -1.607 -4.833 1.00 22.20 103 ILE B N 1
ATOM 2469 C CA . ILE B 1 103 ? -35.852 -1.906 -5.927 1.00 22.88 103 ILE B CA 1
ATOM 2470 C C . ILE B 1 103 ? -35.500 -3.391 -5.932 1.00 21.85 103 ILE B C 1
ATOM 2471 O O . ILE B 1 103 ? -35.492 -4.029 -6.996 1.00 22.07 103 ILE B O 1
ATOM 2476 N N . ALA B 1 104 ? -35.262 -3.958 -4.747 1.00 20.74 104 ALA B N 1
ATOM 2477 C CA . ALA B 1 104 ? -34.903 -5.385 -4.660 1.00 21.03 104 ALA B CA 1
ATOM 2478 C C . ALA B 1 104 ? -36.009 -6.238 -5.217 1.00 21.87 104 ALA B C 1
ATOM 2479 O O . ALA B 1 104 ? -35.715 -7.128 -5.982 1.00 21.79 104 ALA B O 1
ATOM 2481 N N . GLY B 1 105 ? -37.258 -5.924 -4.882 1.00 22.83 105 GLY B N 1
ATOM 2482 C CA . GLY B 1 105 ? -38.409 -6.634 -5.436 1.00 24.46 105 GLY B CA 1
ATOM 2483 C C . GLY B 1 105 ? -38.416 -6.536 -6.973 1.00 26.66 105 GLY B C 1
ATOM 2484 O O . GLY B 1 105 ? -38.693 -7.535 -7.656 1.00 28.92 105 GLY B O 1
ATOM 2485 N N . GLU B 1 106 ? -38.178 -5.339 -7.515 1.00 27.29 106 GLU B N 1
ATOM 2486 C CA . GLU B 1 106 ? -38.230 -5.117 -8.952 1.00 29.46 106 GLU B CA 1
ATOM 2487 C C . GLU B 1 106 ? -37.128 -5.829 -9.678 1.00 28.26 106 GLU B C 1
ATOM 2488 O O . GLU B 1 106 ? -37.341 -6.322 -10.738 1.00 27.36 106 GLU B O 1
ATOM 2494 N N . LEU B 1 107 ? -35.936 -5.805 -9.118 1.00 25.88 107 LEU B N 1
ATOM 2495 C CA . LEU B 1 107 ? -34.749 -6.417 -9.718 1.00 26.63 107 LEU B CA 1
ATOM 2496 C C . LEU B 1 107 ? -34.517 -7.901 -9.368 1.00 25.88 107 LEU B C 1
ATOM 2497 O O . LEU B 1 107 ? -33.613 -8.489 -9.899 1.00 25.72 107 LEU B O 1
ATOM 2502 N N . GLY B 1 108 ? -35.310 -8.510 -8.485 1.00 24.71 108 GLY B N 1
ATOM 2503 C CA . GLY B 1 108 ? -35.056 -9.921 -8.044 1.00 24.39 108 GLY B CA 1
ATOM 2504 C C . GLY B 1 108 ? -33.732 -10.069 -7.343 1.00 23.54 108 GLY B C 1
ATOM 2505 O O . GLY B 1 108 ? -32.902 -10.926 -7.658 1.00 25.17 108 GLY B O 1
ATOM 2506 N N . ARG B 1 109 ? -33.505 -9.175 -6.411 1.00 22.37 109 ARG B N 1
ATOM 2507 C CA . ARG B 1 109 ? -32.357 -9.213 -5.540 1.00 22.83 109 ARG B CA 1
ATOM 2508 C C . ARG B 1 109 ? -32.800 -9.275 -4.076 1.00 22.16 109 ARG B C 1
ATOM 2509 O O . ARG B 1 109 ? -33.966 -9.001 -3.763 1.00 21.59 109 ARG B O 1
ATOM 2517 N N . SER B 1 110 ? -31.851 -9.591 -3.168 1.00 21.92 110 SER B N 1
ATOM 2518 C CA . SER B 1 110 ? -32.121 -9.568 -1.735 1.00 21.25 110 SER B CA 1
ATOM 2519 C C . SER B 1 110 ? -30.864 -9.185 -0.971 1.00 20.98 110 SER B C 1
ATOM 2520 O O . SER B 1 110 ? -30.192 -10.028 -0.381 1.00 20.52 110 SER B O 1
ATOM 2523 N N . PRO B 1 111 ? -30.512 -7.885 -1.008 1.00 21.53 111 PRO B N 1
ATOM 2524 C CA . PRO B 1 111 ? -29.273 -7.476 -0.338 1.00 22.36 111 PRO B CA 1
ATOM 2525 C C . PRO B 1 111 ? -29.375 -7.611 1.169 1.00 21.39 111 PRO B C 1
ATOM 2526 O O . PRO B 1 111 ? -30.472 -7.477 1.735 1.00 20.01 111 PRO B O 1
ATOM 2530 N N . LYS B 1 112 ? -28.242 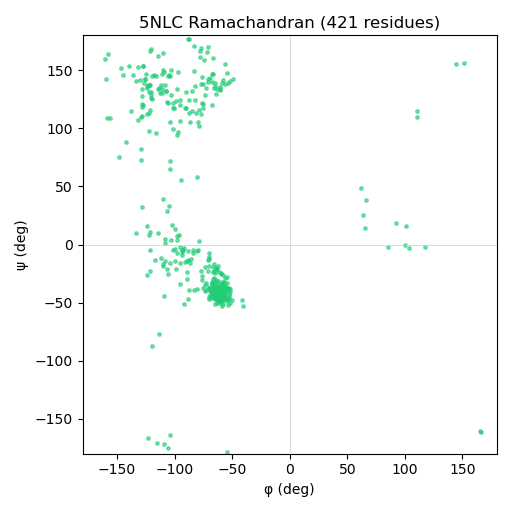-7.951 1.792 1.00 21.71 112 LYS B N 1
ATOM 2531 C CA . LYS B 1 112 ? -28.132 -7.911 3.215 1.00 22.36 112 LYS B CA 1
ATOM 2532 C C . LYS B 1 112 ? -27.825 -6.465 3.555 1.00 21.60 112 LYS B C 1
ATOM 2533 O O . LYS B 1 112 ? -26.947 -5.841 2.924 1.00 21.66 112 LYS B O 1
ATOM 2539 N N . LEU B 1 113 ? -28.480 -5.958 4.582 1.00 19.88 113 LEU B N 1
ATOM 2540 C CA . LEU B 1 113 ? -28.345 -4.618 4.996 1.00 19.60 113 LEU B CA 1
ATOM 2541 C C . LEU B 1 113 ? -27.900 -4.512 6.427 1.00 20.67 113 LEU B C 1
ATOM 2542 O O . LEU B 1 113 ? -28.399 -5.249 7.298 1.00 20.75 113 LEU B O 1
ATOM 2547 N N . CYS B 1 114 ? -26.972 -3.590 6.678 1.00 21.23 114 CYS B N 1
ATOM 2548 C CA . CYS B 1 114 ? -26.821 -3.017 8.036 1.00 21.16 114 CYS B CA 1
ATOM 2549 C C . CYS B 1 114 ? -27.404 -1.621 8.135 1.00 20.21 114 CYS B C 1
ATOM 2550 O O . CYS B 1 114 ? -27.382 -0.814 7.158 1.00 20.66 114 CYS B O 1
ATOM 2553 N N . LEU B 1 115 ? -27.962 -1.334 9.312 1.00 19.62 115 LEU B N 1
ATOM 2554 C CA . LEU B 1 115 ? -28.519 -0.025 9.609 1.00 19.41 115 LEU B CA 1
ATOM 2555 C C . LEU B 1 115 ? -27.402 0.826 10.236 1.00 19.16 115 LEU B C 1
ATOM 2556 O O . LEU B 1 115 ? -26.856 0.471 11.343 1.00 18.87 115 LEU B O 1
ATOM 2561 N N . GLN B 1 116 ? -27.045 1.904 9.557 1.00 18.99 116 GLN B N 1
ATOM 2562 C CA . GLN B 1 116 ? -25.972 2.785 10.015 1.00 19.91 116 GLN B CA 1
ATOM 2563 C C . GLN B 1 116 ? -26.562 3.712 11.053 1.00 19.26 116 GLN B C 1
ATOM 2564 O O . GLN B 1 116 ? -27.456 4.510 10.744 1.00 19.35 116 GLN B O 1
ATOM 2570 N N . VAL B 1 117 ? -26.127 3.565 12.303 1.00 18.91 117 VAL B N 1
ATOM 2571 C CA . VAL B 1 117 ? -26.642 4.376 13.375 1.00 19.25 117 VAL B CA 1
ATOM 2572 C C . VAL B 1 117 ? -25.622 5.410 13.869 1.00 19.55 117 VAL B C 1
ATOM 2573 O O . VAL B 1 117 ? -24.466 5.050 14.122 1.00 19.50 117 VAL B O 1
ATOM 2577 N N . LYS B 1 118 ? -26.076 6.642 14.111 1.00 19.81 118 LYS B N 1
ATOM 2578 C CA . LYS B 1 118 ? -25.236 7.724 14.517 1.00 21.47 118 LYS B CA 1
ATOM 2579 C C . LYS B 1 118 ? -25.433 7.956 15.981 1.00 21.42 118 LYS B C 1
ATOM 2580 O O . LYS B 1 118 ? -26.455 8.500 16.398 1.00 20.74 118 LYS B O 1
ATOM 2586 N N . LEU B 1 119 ? -24.439 7.531 16.743 1.00 21.45 119 LEU B N 1
ATOM 2587 C CA . LEU B 1 119 ? -24.467 7.569 18.187 1.00 21.73 119 LEU B CA 1
ATOM 2588 C C . LEU B 1 119 ? -23.662 8.754 18.745 1.00 21.80 119 LEU B C 1
ATOM 2589 O O . LEU B 1 119 ? -23.705 8.983 19.938 1.00 21.46 119 LEU B O 1
ATOM 2594 N N . LEU B 1 120 ? -22.976 9.521 17.880 1.00 21.25 120 LEU B N 1
ATOM 2595 C CA . LEU B 1 120 ? -22.314 10.712 18.313 1.00 22.14 120 LEU B CA 1
ATOM 2596 C C . LEU B 1 120 ? -22.362 11.752 17.198 1.00 21.88 120 LEU B C 1
ATOM 2597 O O . LEU B 1 120 ? -22.419 11.378 16.026 1.00 21.40 120 LEU B O 1
ATOM 2602 N N . PRO B 1 121 ? -22.338 13.048 17.550 1.00 22.69 121 PRO B N 1
ATOM 2603 C CA . PRO B 1 121 ? -22.129 14.030 16.474 1.00 24.46 121 PRO B CA 1
ATOM 2604 C C . PRO B 1 121 ? -20.929 13.711 15.557 1.00 25.64 121 PRO B C 1
ATOM 2605 O O . PRO B 1 121 ? -19.862 13.259 15.984 1.00 25.02 121 PRO B O 1
ATOM 2609 N N . ASP B 1 122 ? -21.108 13.991 14.295 1.00 27.08 122 ASP B N 1
ATOM 2610 C CA . ASP B 1 122 ? -20.096 13.762 13.314 1.00 29.04 122 ASP B CA 1
ATOM 2611 C C . ASP B 1 122 ? -20.422 14.668 12.130 1.00 31.53 122 ASP B C 1
ATOM 2612 O O . ASP B 1 122 ? -21.370 14.406 11.398 1.00 28.51 122 ASP B O 1
ATOM 2617 N N . PRO B 1 123 ? -19.611 15.711 11.925 1.00 35.33 123 PRO B N 1
ATOM 2618 C CA . PRO B 1 123 ? -19.845 16.584 10.766 1.00 37.47 123 PRO B CA 1
ATOM 2619 C C . PRO B 1 123 ? -19.682 15.884 9.402 1.00 38.46 123 PRO B C 1
ATOM 2620 O O . PRO B 1 123 ? -20.301 16.340 8.477 1.00 40.09 123 PRO B O 1
ATOM 2624 N N . ASN B 1 124 ? -18.969 14.751 9.312 1.00 38.30 124 ASN B N 1
ATOM 2625 C CA . ASN B 1 124 ? -18.728 14.052 8.032 1.00 40.19 124 ASN B CA 1
ATOM 2626 C C . ASN B 1 124 ? -19.629 12.860 7.676 1.00 38.46 124 ASN B C 1
ATOM 2627 O O . ASN B 1 124 ? -19.480 12.309 6.591 1.00 37.73 124 ASN B O 1
ATOM 2632 N N . LYS B 1 125 ? -20.494 12.393 8.572 1.00 36.85 125 LYS B N 1
ATOM 2633 C CA . LYS B 1 125 ? -21.254 11.199 8.301 1.00 36.28 125 LYS B CA 1
ATOM 2634 C C . LYS B 1 125 ? -22.666 11.362 8.792 1.00 33.76 125 LYS B C 1
ATOM 2635 O O . LYS B 1 125 ? -22.920 12.089 9.738 1.00 35.02 125 LYS B O 1
ATOM 2641 N N . ALA B 1 126 ? -23.552 10.627 8.158 1.00 30.55 126 ALA B N 1
ATOM 2642 C CA . ALA B 1 126 ? -24.960 10.592 8.554 1.00 30.20 126 ALA B CA 1
ATOM 2643 C C . ALA B 1 126 ? -25.210 9.263 9.310 1.00 27.83 126 ALA B C 1
ATOM 2644 O O . ALA B 1 126 ? -24.257 8.661 9.822 1.00 28.39 126 ALA B O 1
ATOM 2646 N N . GLY B 1 127 ? -26.463 8.868 9.478 1.00 25.86 127 GLY B N 1
ATOM 2647 C CA . GLY B 1 127 ? -26.834 7.766 10.284 1.00 24.03 127 GLY B CA 1
ATOM 2648 C C . GLY B 1 127 ? -28.134 7.995 11.001 1.00 23.28 127 GLY B C 1
ATOM 2649 O O . GLY B 1 127 ? -28.497 9.161 11.327 1.00 23.33 127 GLY B O 1
ATOM 2650 N N . TRP B 1 128 ? -28.792 6.868 11.336 1.00 22.17 128 TRP B N 1
ATOM 2651 C CA . TRP B 1 128 ? -30.037 6.868 12.068 1.00 22.21 128 TRP B CA 1
ATOM 2652 C C . TRP B 1 128 ? -29.881 7.519 13.438 1.00 22.20 128 TRP B C 1
ATOM 2653 O O . TRP B 1 128 ? -28.903 7.282 14.144 1.00 20.91 128 TRP B O 1
ATOM 2664 N N . ASP B 1 129 ? -30.823 8.389 13.782 1.00 21.81 129 ASP B N 1
ATOM 2665 C CA . ASP B 1 129 ? -31.099 8.764 15.176 1.00 22.78 129 ASP B CA 1
ATOM 2666 C C . ASP B 1 129 ? -31.600 7.512 15.919 1.00 21.43 129 ASP B C 1
ATOM 2667 O O . ASP B 1 129 ? -32.543 6.865 15.466 1.00 20.92 129 ASP B O 1
ATOM 2672 N N . PRO B 1 130 ? -31.021 7.172 17.085 1.00 21.27 130 PRO B N 1
ATOM 2673 C CA . PRO B 1 130 ? -31.500 5.936 17.771 1.00 21.39 130 PRO B CA 1
ATOM 2674 C C . PRO B 1 130 ? -32.998 5.893 18.077 1.00 22.16 130 PRO B C 1
ATOM 2675 O O . PRO B 1 130 ? -33.616 4.843 17.904 1.00 23.37 130 PRO B O 1
ATOM 2679 N N . ALA B 1 131 ? -33.574 6.999 18.527 1.00 22.48 131 ALA B N 1
ATOM 2680 C CA . ALA B 1 131 ? -35.033 7.092 18.723 1.00 23.85 131 ALA B CA 1
ATOM 2681 C C . ALA B 1 131 ? -35.872 6.879 17.460 1.00 23.72 131 ALA B C 1
ATOM 2682 O O . ALA B 1 131 ? -36.909 6.206 17.506 1.00 22.91 131 ALA B O 1
ATOM 2684 N N . ASP B 1 132 ? -35.448 7.452 16.331 1.00 23.55 132 ASP B N 1
ATOM 2685 C CA . ASP B 1 132 ? -36.101 7.177 15.069 1.00 23.91 132 ASP B CA 1
ATOM 2686 C C . ASP B 1 132 ? -36.000 5.706 14.685 1.00 23.15 132 ASP B C 1
ATOM 2687 O O . ASP B 1 132 ? -36.938 5.152 14.148 1.00 22.83 132 ASP B O 1
ATOM 2692 N N . LEU B 1 133 ? -34.830 5.086 14.877 1.00 22.65 133 LEU B N 1
ATOM 2693 C CA . LEU B 1 133 ? -34.666 3.672 14.592 1.00 22.34 133 LEU B CA 1
ATOM 2694 C C . LEU B 1 133 ? -35.622 2.810 15.473 1.00 23.31 133 LEU B C 1
ATOM 2695 O O . LEU B 1 133 ? -36.222 1.890 14.954 1.00 22.49 133 LEU B O 1
ATOM 2700 N N . ARG B 1 134 ? -35.789 3.131 16.757 1.00 23.21 134 ARG B N 1
ATOM 2701 C CA . ARG B 1 134 ? -36.840 2.419 17.550 1.00 25.30 134 ARG B CA 1
ATOM 2702 C C . ARG B 1 134 ? -38.254 2.594 17.003 1.00 26.11 134 ARG B C 1
ATOM 2703 O O . ARG B 1 134 ? -39.052 1.654 17.057 1.00 26.44 134 ARG B O 1
ATOM 2711 N N . ALA B 1 135 ? -38.567 3.808 16.520 1.00 26.39 135 ALA B N 1
ATOM 2712 C CA . ALA B 1 135 ? -39.912 4.122 15.971 1.00 27.34 135 ALA B CA 1
ATOM 2713 C C . ALA B 1 135 ? -40.134 3.381 14.673 1.00 27.44 135 ALA B C 1
ATOM 2714 O O . ALA B 1 135 ? -41.213 2.871 14.427 1.00 26.24 135 ALA B O 1
ATOM 2716 N N . GLU B 1 136 ? -39.094 3.296 13.834 1.00 26.94 136 GLU B N 1
ATOM 2717 C CA . GLU B 1 136 ? -39.259 2.707 12.532 1.00 27.96 136 GLU B CA 1
ATOM 2718 C C . GLU B 1 136 ? -38.931 1.230 12.440 1.00 27.54 136 GLU B C 1
ATOM 2719 O O . GLU B 1 136 ? -39.130 0.600 11.425 1.00 25.26 136 GLU B O 1
ATOM 2725 N N . LEU B 1 137 ? -38.445 0.642 13.521 1.00 27.71 137 LEU B N 1
ATOM 2726 C CA . LEU B 1 137 ? -38.137 -0.773 13.494 1.00 27.71 137 LEU B CA 1
ATOM 2727 C C . LEU B 1 137 ? -39.263 -1.740 13.054 1.00 28.88 137 LEU B C 1
ATOM 2728 O O . LEU B 1 137 ? -38.997 -2.642 12.270 1.00 28.49 137 LEU B O 1
ATOM 2733 N N . PRO B 1 138 ? -40.503 -1.592 13.560 1.00 28.20 138 PRO B N 1
ATOM 2734 C CA . PRO B 1 138 ? -41.593 -2.436 13.057 1.00 29.79 138 PRO B CA 1
ATOM 2735 C C . PRO B 1 138 ? -41.836 -2.314 11.525 1.00 29.97 138 PRO B C 1
ATOM 2736 O O . PRO B 1 138 ? -42.175 -3.286 10.862 1.00 32.47 138 PRO B O 1
ATOM 2740 N N . GLN B 1 139 ? -41.693 -1.121 10.976 1.00 28.90 139 GLN B N 1
ATOM 2741 C CA . GLN B 1 139 ? -41.744 -0.907 9.556 1.00 29.14 139 GLN B CA 1
ATOM 2742 C C . GLN B 1 139 ? -40.633 -1.671 8.809 1.00 26.53 139 GLN B C 1
ATOM 2743 O O . GLN B 1 139 ? -40.908 -2.284 7.809 1.00 24.42 139 GLN B O 1
ATOM 2749 N N . LEU B 1 140 ? -39.387 -1.605 9.325 1.00 24.70 140 LEU B N 1
ATOM 2750 C CA . LEU B 1 140 ? -38.268 -2.375 8.796 1.00 24.89 140 LEU B CA 1
ATOM 2751 C C . LEU B 1 140 ? -38.554 -3.889 8.828 1.00 26.30 140 LEU B C 1
ATOM 2752 O O . LEU B 1 140 ? -38.257 -4.599 7.915 1.00 23.56 140 LEU B O 1
ATOM 2757 N N . SER B 1 141 ? -39.234 -4.343 9.868 1.00 28.44 141 SER B N 1
ATOM 2758 C CA . SER B 1 141 ? -39.706 -5.744 9.987 1.00 30.68 141 SER B CA 1
ATOM 2759 C C . SER B 1 141 ? -40.661 -6.264 8.970 1.00 32.19 141 SER B C 1
ATOM 2760 O O . SER B 1 141 ? -40.802 -7.476 8.822 1.00 34.91 141 SER B O 1
ATOM 2763 N N . GLN B 1 142 ? -41.397 -5.365 8.333 1.00 32.29 142 GLN B N 1
ATOM 2764 C CA . GLN B 1 142 ? -42.362 -5.743 7.368 1.00 32.99 142 GLN B CA 1
ATOM 2765 C C . GLN B 1 142 ? -41.774 -5.724 5.960 1.00 30.10 142 GLN B C 1
ATOM 2766 O O . GLN B 1 142 ? -42.469 -6.099 5.030 1.00 28.60 142 GLN B O 1
ATOM 2772 N N . LEU B 1 143 ? -40.519 -5.253 5.773 1.00 26.54 143 LEU B N 1
ATOM 2773 C CA . LEU B 1 143 ? -39.918 -5.223 4.433 1.00 26.52 143 LEU B CA 1
ATOM 2774 C C . LEU B 1 143 ? -39.789 -6.673 4.040 1.00 27.01 143 LEU B C 1
ATOM 2775 O O . LEU B 1 143 ? -39.390 -7.482 4.886 1.00 28.77 143 LEU B O 1
ATOM 2780 N N . GLN B 1 144 ? -40.141 -6.982 2.810 1.00 26.83 144 GLN B N 1
ATOM 2781 C CA . GLN B 1 144 ? -40.306 -8.347 2.361 1.00 28.95 144 GLN B CA 1
ATOM 2782 C C . GLN B 1 144 ? -39.201 -8.945 1.488 1.00 26.96 144 GLN B C 1
ATOM 2783 O O . GLN B 1 144 ? -39.157 -10.163 1.349 1.00 24.96 144 GLN B O 1
ATOM 2789 N N . GLN B 1 145 ? -38.327 -8.102 0.937 1.00 26.27 145 GLN B N 1
ATOM 2790 C CA . GLN B 1 145 ? -37.304 -8.518 -0.009 1.00 27.97 145 GLN B CA 1
ATOM 2791 C C . GLN B 1 145 ? -35.891 -8.458 0.627 1.00 26.64 145 GLN B C 1
ATOM 2792 O O . GLN B 1 145 ? -35.089 -9.361 0.431 1.00 31.27 145 GLN B O 1
ATOM 2798 N N . VAL B 1 146 ? -35.587 -7.393 1.349 1.00 23.97 146 VAL B N 1
ATOM 2799 C CA . VAL B 1 146 ? -34.253 -7.193 1.916 1.00 23.45 146 VAL B CA 1
ATOM 2800 C C . VAL B 1 146 ? -34.010 -8.033 3.178 1.00 23.26 146 VAL B C 1
ATOM 2801 O O . VAL B 1 146 ? -34.958 -8.571 3.756 1.00 22.85 146 VAL B O 1
ATOM 2805 N N . GLN B 1 147 ? -32.730 -8.218 3.540 1.00 21.53 147 GLN B N 1
ATOM 2806 C CA . GLN B 1 147 ? -32.327 -9.018 4.736 1.00 22.31 147 GLN B CA 1
ATOM 2807 C C . GLN B 1 147 ? -31.640 -8.057 5.684 1.00 21.80 147 GLN B C 1
ATOM 2808 O O . GLN B 1 147 ? -30.418 -7.773 5.531 1.00 23.29 147 GLN B O 1
ATOM 2814 N N . ILE B 1 148 ? -32.372 -7.526 6.660 1.00 22.46 148 ILE B N 1
ATOM 2815 C CA . ILE B 1 148 ? -31.751 -6.627 7.666 1.00 22.80 148 ILE B CA 1
ATOM 2816 C C . ILE B 1 148 ? -30.950 -7.490 8.616 1.00 24.13 148 ILE B C 1
ATOM 2817 O O . ILE B 1 148 ? -31.546 -8.358 9.256 1.00 27.00 148 ILE B O 1
ATOM 2822 N N . ARG B 1 149 ? -29.632 -7.269 8.749 1.00 21.60 149 ARG B N 1
ATOM 2823 C CA . ARG B 1 149 ? -28.801 -8.161 9.546 1.00 22.21 149 ARG B CA 1
ATOM 2824 C C . ARG B 1 149 ? -28.114 -7.560 10.796 1.00 20.72 149 ARG B C 1
ATOM 2825 O O . ARG B 1 149 ? -27.632 -8.282 11.635 1.00 21.65 149 ARG B O 1
ATOM 2833 N N . GLY B 1 150 ? -28.106 -6.268 10.916 1.00 19.51 150 GLY B N 1
ATOM 2834 C CA . GLY B 1 150 ? -27.495 -5.614 12.056 1.00 20.13 150 GLY B CA 1
ATOM 2835 C C . GLY B 1 150 ? -27.275 -4.162 11.879 1.00 19.37 150 GLY B C 1
ATOM 2836 O O . GLY B 1 150 ? -27.952 -3.511 11.028 1.00 17.74 150 GLY B O 1
ATOM 2837 N N . LEU B 1 151 ? -26.365 -3.677 12.734 1.00 17.99 151 LEU B N 1
ATOM 2838 C CA . LEU B 1 151 ? -26.030 -2.291 12.803 1.00 18.90 151 LEU B CA 1
ATOM 2839 C C . LEU B 1 151 ? -24.615 -2.006 12.299 1.00 18.44 151 LEU B C 1
ATOM 2840 O O . LEU B 1 151 ? -23.730 -2.844 12.497 1.00 19.10 151 LEU B O 1
ATOM 2845 N N . MET B 1 152 ? -24.417 -0.847 11.687 1.00 18.90 152 MET B N 1
ATOM 2846 C CA . MET B 1 152 ? -23.078 -0.336 11.336 1.00 20.58 152 MET B CA 1
ATOM 2847 C C . MET B 1 152 ? -22.876 0.902 12.220 1.00 19.95 152 MET B C 1
ATOM 2848 O O . MET B 1 152 ? -23.751 1.723 12.297 1.00 19.05 152 MET B O 1
ATOM 2853 N N . VAL B 1 153 ? -21.739 0.991 12.901 1.00 19.32 153 VAL B N 1
ATOM 2854 C CA . VAL B 1 153 ? -21.396 2.139 13.744 1.00 21.10 153 VAL B CA 1
ATOM 2855 C C . VAL B 1 153 ? -19.993 2.620 13.336 1.00 21.14 153 VAL B C 1
ATOM 2856 O O . VAL B 1 153 ? -19.074 1.851 13.353 1.00 23.51 153 VAL B O 1
ATOM 2860 N N . ILE B 1 154 ? -19.886 3.854 12.858 1.00 21.75 154 ILE B N 1
ATOM 2861 C CA . ILE B 1 154 ? -18.611 4.463 12.483 1.00 21.85 154 ILE B CA 1
ATOM 2862 C C . ILE B 1 154 ? -18.233 5.507 13.529 1.00 21.93 154 ILE B C 1
ATOM 2863 O O . ILE B 1 154 ? -19.030 6.398 13.788 1.00 22.06 154 ILE B O 1
ATOM 2868 N N . ALA B 1 155 ? -17.059 5.382 14.165 1.00 21.12 155 ALA B N 1
ATOM 2869 C CA . ALA B 1 155 ? -16.603 6.467 15.090 1.00 21.58 155 ALA B CA 1
ATOM 2870 C C . ALA B 1 155 ? -16.329 7.735 14.358 1.00 22.57 155 ALA B C 1
ATOM 2871 O O . ALA B 1 155 ? -15.749 7.707 13.293 1.00 22.15 155 ALA B O 1
ATOM 2873 N N . PRO B 1 156 ? -16.803 8.867 14.887 1.00 23.32 156 PRO B N 1
ATOM 2874 C CA . PRO B 1 156 ? -16.357 10.131 14.352 1.00 24.46 156 PRO B CA 1
ATOM 2875 C C . PRO B 1 156 ? -14.868 10.210 14.420 1.00 25.42 156 PRO B C 1
ATOM 2876 O O . PRO B 1 156 ? -14.226 9.547 15.274 1.00 24.54 156 PRO B O 1
ATOM 2880 N N . LEU B 1 157 ? -14.291 11.031 13.555 1.00 26.96 157 LEU B N 1
ATOM 2881 C CA . LEU B 1 157 ? -12.854 11.202 13.588 1.00 27.89 157 LEU B CA 1
ATOM 2882 C C . LEU B 1 157 ? -12.475 11.921 14.900 1.00 27.57 157 LEU B C 1
ATOM 2883 O O . LEU B 1 157 ? -13.202 12.806 15.416 1.00 29.20 157 LEU B O 1
ATOM 2888 N N . GLY B 1 158 ? -11.396 11.485 15.478 1.00 26.49 158 GLY B N 1
ATOM 2889 C CA . GLY B 1 158 ? -10.878 12.200 16.646 1.00 26.07 158 GLY B CA 1
ATOM 2890 C C . GLY B 1 158 ? -11.182 11.614 17.996 1.00 24.52 158 GLY B C 1
ATOM 2891 O O . GLY B 1 158 ? -10.734 12.188 18.984 1.00 24.03 158 GLY B O 1
ATOM 2892 N N . LEU B 1 159 ? -11.895 10.493 18.053 1.00 22.44 159 LEU B N 1
ATOM 2893 C CA . LEU B 1 159 ? -12.155 9.832 19.357 1.00 21.55 159 LEU B CA 1
ATOM 2894 C C . LEU B 1 159 ? -10.882 9.192 19.935 1.00 20.75 159 LEU B C 1
ATOM 2895 O O . LEU B 1 159 ? -10.048 8.639 19.223 1.00 20.03 159 LEU B O 1
ATOM 2900 N N . THR B 1 160 ? -10.760 9.286 21.260 1.00 19.44 160 THR B N 1
ATOM 2901 C CA . THR B 1 160 ? -9.755 8.503 21.988 1.00 18.89 160 THR B CA 1
ATOM 2902 C C . THR B 1 160 ? -10.105 7.028 22.014 1.00 18.37 160 THR B C 1
ATOM 2903 O O . THR B 1 160 ? -11.222 6.619 21.648 1.00 18.43 160 THR B O 1
ATOM 2907 N N . ALA B 1 161 ? -9.154 6.213 22.473 1.00 18.49 161 ALA B N 1
ATOM 2908 C CA . ALA B 1 161 ? -9.431 4.778 22.640 1.00 18.46 161 ALA B CA 1
ATOM 2909 C C . ALA B 1 161 ? -10.552 4.555 23.642 1.00 17.93 161 ALA B C 1
ATOM 2910 O O . ALA B 1 161 ? -11.482 3.727 23.410 1.00 18.17 161 ALA B O 1
ATOM 2912 N N . ALA B 1 162 ? -10.551 5.312 24.750 1.00 17.49 162 ALA B N 1
ATOM 2913 C CA . ALA B 1 162 ? -11.638 5.139 25.725 1.00 17.52 162 ALA B CA 1
ATOM 2914 C C . ALA B 1 162 ? -13.023 5.519 25.183 1.00 17.32 162 ALA B C 1
ATOM 2915 O O . ALA B 1 162 ? -14.062 4.858 25.483 1.00 16.55 162 ALA B O 1
ATOM 2917 N N . GLU B 1 163 ? -13.071 6.604 24.438 1.00 17.32 163 GLU B N 1
ATOM 2918 C CA . GLU B 1 163 ? -14.314 7.058 23.875 1.00 17.37 163 GLU B CA 1
ATOM 2919 C C . GLU B 1 163 ? -14.784 6.017 22.854 1.00 16.94 163 GLU B C 1
ATOM 2920 O O . GLU B 1 163 ? -16.010 5.748 22.731 1.00 16.32 163 GLU B O 1
ATOM 2926 N N . THR B 1 164 ? -13.833 5.462 22.111 1.00 16.62 164 THR B N 1
ATOM 2927 C CA . THR B 1 164 ? -14.182 4.523 21.046 1.00 17.02 164 THR B CA 1
ATOM 2928 C C . THR B 1 164 ? -14.712 3.247 21.647 1.00 17.39 164 THR B C 1
ATOM 2929 O O . THR B 1 164 ? -15.656 2.657 21.134 1.00 18.56 164 THR B O 1
ATOM 2933 N N . GLN B 1 165 ? -14.061 2.779 22.679 1.00 18.03 165 GLN B N 1
ATOM 2934 C CA A GLN B 1 165 ? -14.528 1.556 23.248 0.50 18.30 165 GLN B CA 1
ATOM 2935 C CA B GLN B 1 165 ? -14.478 1.577 23.498 0.50 18.47 165 GLN B CA 1
ATOM 2936 C C . GLN B 1 165 ? -15.919 1.717 23.903 1.00 18.26 165 GLN B C 1
ATOM 2937 O O . GLN B 1 165 ? -16.735 0.824 23.730 1.00 19.05 165 GLN B O 1
ATOM 2948 N N . ALA B 1 166 ? -16.223 2.840 24.538 1.00 17.92 166 ALA B N 1
ATOM 2949 C CA . ALA B 1 166 ? -17.548 3.078 25.013 1.00 18.02 166 ALA B CA 1
ATOM 2950 C C . ALA B 1 166 ? -18.585 3.081 23.881 1.00 17.79 166 ALA B C 1
ATOM 2951 O O . ALA B 1 166 ? -19.635 2.429 23.984 1.00 17.50 166 ALA B O 1
ATOM 2953 N N . LEU B 1 167 ? -18.269 3.797 22.795 1.00 18.04 167 LEU B N 1
ATOM 2954 C CA . LEU B 1 167 ? -19.151 3.864 21.635 1.00 18.37 167 LEU B CA 1
ATOM 2955 C C . LEU B 1 167 ? -19.494 2.462 21.116 1.00 17.96 167 LEU B C 1
ATOM 2956 O O . LEU B 1 167 ? -20.658 2.160 20.844 1.00 18.01 167 LEU B O 1
ATOM 2961 N N . PHE B 1 168 ? -18.474 1.617 20.949 1.00 17.71 168 PH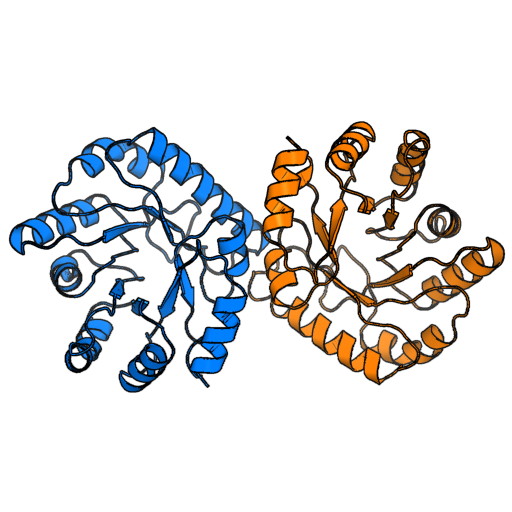E B N 1
ATOM 2962 C CA . PHE B 1 168 ? -18.712 0.298 20.368 1.00 17.37 168 PHE B CA 1
ATOM 2963 C C . PHE B 1 168 ? -19.485 -0.607 21.341 1.00 17.57 168 PHE B C 1
ATOM 2964 O O . PHE B 1 168 ? -20.327 -1.407 20.927 1.00 17.61 168 PHE B O 1
ATOM 2972 N N . ALA B 1 169 ? -19.167 -0.496 22.634 1.00 17.72 169 ALA B N 1
ATOM 2973 C CA . ALA B 1 169 ? -19.890 -1.249 23.680 1.00 18.14 169 ALA B CA 1
ATOM 2974 C C . ALA B 1 169 ? -21.366 -0.851 23.687 1.00 17.82 169 ALA B C 1
ATOM 2975 O O . ALA B 1 169 ? -22.272 -1.702 23.777 1.00 17.40 169 ALA B O 1
ATOM 2977 N N . GLN B 1 170 ? -21.609 0.436 23.510 1.00 17.84 170 GLN B N 1
ATOM 2978 C CA . GLN B 1 170 ? -22.991 0.905 23.537 1.00 18.15 170 GLN B CA 1
ATOM 2979 C C . GLN B 1 170 ? -23.743 0.574 22.245 1.00 19.06 170 GLN B C 1
ATOM 2980 O O . GLN B 1 170 ? -24.981 0.394 22.273 1.00 19.25 170 GLN B O 1
ATOM 2986 N N . ALA B 1 171 ? -23.036 0.520 21.117 1.00 18.93 171 ALA B N 1
ATOM 2987 C CA . ALA B 1 171 ? -23.627 -0.026 19.875 1.00 19.25 171 ALA B CA 1
ATOM 2988 C C . ALA B 1 171 ? -24.123 -1.459 20.066 1.00 19.04 171 ALA B C 1
ATOM 2989 O O . ALA B 1 171 ? -25.222 -1.824 19.625 1.00 18.45 171 ALA B O 1
ATOM 2991 N N . ARG B 1 172 ? -23.293 -2.290 20.687 1.00 19.34 172 ARG B N 1
ATOM 2992 C CA . ARG B 1 172 ? -23.641 -3.687 20.907 1.00 20.72 172 ARG B CA 1
ATOM 2993 C C . ARG B 1 172 ? -24.899 -3.791 21.756 1.00 20.38 172 ARG B C 1
ATOM 2994 O O . ARG B 1 172 ? -25.765 -4.608 21.471 1.00 20.23 172 ARG B O 1
ATOM 3002 N N . THR B 1 173 ? -24.968 -2.990 22.815 1.00 20.61 173 THR B N 1
ATOM 3003 C CA . THR B 1 173 ? -26.074 -3.126 23.773 1.00 21.03 173 THR B CA 1
ATOM 3004 C C . THR B 1 173 ? -27.334 -2.566 23.124 1.00 19.72 173 THR B C 1
ATOM 3005 O O . THR B 1 173 ? -28.417 -3.104 23.328 1.00 19.82 173 THR B O 1
ATOM 3009 N N . PHE B 1 174 ? -27.212 -1.520 22.306 1.00 18.57 174 PHE B N 1
ATOM 3010 C CA . PHE B 1 174 ? -28.359 -0.990 21.563 1.00 18.76 174 PHE B CA 1
ATOM 3011 C C . PHE B 1 174 ? -28.877 -2.033 20.583 1.00 18.23 174 PHE B C 1
ATOM 3012 O O . PHE B 1 174 ? -30.100 -2.171 20.475 1.00 18.24 174 PHE B O 1
ATOM 3020 N N . ALA B 1 175 ? -27.969 -2.690 19.850 1.00 17.48 175 ALA B N 1
ATOM 3021 C CA . ALA B 1 175 ? -28.369 -3.716 18.903 1.00 17.24 175 ALA B CA 1
ATOM 3022 C C . ALA B 1 175 ? -29.176 -4.823 19.647 1.00 17.75 175 ALA B C 1
ATOM 3023 O O . ALA B 1 175 ? -30.193 -5.278 19.153 1.00 17.99 175 ALA B O 1
ATOM 3025 N N . ALA B 1 176 ? -28.759 -5.204 20.845 1.00 18.64 176 ALA B N 1
ATOM 3026 C CA . ALA B 1 176 ? -29.493 -6.259 21.576 1.00 20.10 176 ALA B CA 1
ATOM 3027 C C . ALA B 1 176 ? -30.898 -5.814 22.029 1.00 21.35 176 ALA B C 1
ATOM 3028 O O . ALA B 1 176 ? -31.845 -6.553 21.932 1.00 22.21 176 ALA B O 1
ATOM 3030 N N . GLU B 1 177 ? -31.046 -4.582 22.480 1.00 22.88 177 GLU B N 1
ATOM 3031 C CA . GLU B 1 177 ? -32.366 -3.962 22.683 1.00 24.23 177 GLU B CA 1
ATOM 3032 C C . GLU B 1 177 ? -33.267 -4.013 21.424 1.00 22.80 177 GLU B C 1
ATOM 3033 O O . GLU B 1 177 ? -34.425 -4.403 21.488 1.00 21.95 177 GLU B O 1
ATOM 3039 N N . LEU B 1 178 ? -32.745 -3.558 20.297 1.00 21.13 178 LEU B N 1
ATOM 3040 C CA . LEU B 1 178 ? -33.481 -3.617 19.045 1.00 20.88 178 LEU B CA 1
ATOM 3041 C C . LEU B 1 178 ? -33.877 -5.035 18.698 1.00 21.42 178 LEU B C 1
ATOM 3042 O O . LEU B 1 178 ? -35.012 -5.275 18.222 1.00 20.54 178 LEU B O 1
ATOM 3047 N N . GLN B 1 179 ? -32.980 -5.984 18.938 1.00 21.76 179 GLN B N 1
ATOM 3048 C CA . GLN B 1 179 ? -33.287 -7.387 18.597 1.00 23.37 179 GLN B CA 1
ATOM 3049 C C . GLN B 1 179 ? -34.488 -7.922 19.436 1.00 24.63 179 GLN B C 1
ATOM 3050 O O . GLN B 1 179 ? -35.306 -8.735 18.975 1.00 24.58 179 GLN B O 1
ATOM 3056 N N . GLN B 1 180 ? -34.544 -7.487 20.670 1.00 25.68 180 GLN B N 1
ATOM 3057 C CA . GLN B 1 180 ? -35.688 -7.815 21.508 1.00 28.11 180 GLN B CA 1
ATOM 3058 C C . GLN B 1 180 ? -36.957 -7.147 21.027 1.00 27.81 180 GLN B C 1
ATOM 3059 O O . GLN B 1 180 ? -38.041 -7.753 21.049 1.00 27.98 180 GLN B O 1
ATOM 3065 N N . GLN B 1 181 ? -36.845 -5.890 20.605 1.00 27.37 181 GLN B N 1
ATOM 3066 C CA . GLN B 1 181 ? -37.985 -5.160 20.085 1.00 27.80 181 GLN B CA 1
ATOM 3067 C C . GLN B 1 181 ? -38.585 -5.757 18.811 1.00 27.72 181 GLN B C 1
ATOM 3068 O O . GLN B 1 181 ? -39.784 -5.707 18.640 1.00 27.91 181 GLN B O 1
ATOM 3074 N N . ALA B 1 182 ? -37.767 -6.299 17.901 1.00 27.33 182 ALA B N 1
ATOM 3075 C CA . ALA B 1 182 ? -38.242 -6.858 16.657 1.00 27.58 182 ALA B CA 1
ATOM 3076 C C . ALA B 1 182 ? -37.640 -8.239 16.527 1.00 27.83 182 ALA B C 1
ATOM 3077 O O . ALA B 1 182 ? -36.614 -8.459 15.816 1.00 25.74 182 ALA B O 1
ATOM 3079 N N . PRO B 1 183 ? -38.278 -9.200 17.195 1.00 29.30 183 PRO B N 1
ATOM 3080 C CA . PRO B 1 183 ? -37.778 -10.551 17.174 1.00 30.78 183 PRO B CA 1
ATOM 3081 C C . PRO B 1 183 ? -37.822 -11.235 15.812 1.00 31.56 183 PRO B C 1
ATOM 3082 O O . PRO B 1 183 ? -37.060 -12.159 15.609 1.00 32.92 183 PRO B O 1
ATOM 3086 N N . GLN B 1 184 ? -38.600 -10.721 14.856 1.00 31.94 184 GLN B N 1
ATOM 3087 C CA . GLN B 1 184 ? -38.626 -11.230 13.504 1.00 34.62 184 GLN B CA 1
ATOM 3088 C C . GLN B 1 184 ? -37.374 -10.871 12.671 1.00 33.17 184 GLN B C 1
ATOM 3089 O O . GLN B 1 184 ? -37.164 -11.460 11.619 1.00 30.42 184 GLN B O 1
ATOM 3095 N N . LEU B 1 185 ? -36.619 -9.860 13.077 1.00 31.40 185 LEU B N 1
ATOM 3096 C CA . LEU B 1 185 ? -35.335 -9.533 12.412 1.00 31.66 185 LEU B CA 1
ATOM 3097 C C . LEU B 1 185 ? -34.187 -10.385 12.936 1.00 31.54 185 LEU B C 1
ATOM 3098 O O . LEU B 1 185 ? -34.158 -10.785 14.060 1.00 29.84 185 LEU B O 1
ATOM 3103 N N . ARG B 1 186 ? -33.228 -10.645 12.073 1.00 32.34 186 ARG B N 1
ATOM 3104 C CA . ARG B 1 186 ? -32.103 -11.472 12.380 1.00 34.66 186 ARG B CA 1
ATOM 3105 C C . ARG B 1 186 ? -31.019 -10.467 12.578 1.00 32.87 186 ARG B C 1
ATOM 3106 O O . ARG B 1 186 ? -30.164 -10.390 11.701 1.00 35.38 186 ARG B O 1
ATOM 3114 N N . LEU B 1 187 ? -31.049 -9.706 13.696 1.00 30.32 187 LEU B N 1
ATOM 3115 C CA . LEU B 1 187 ? -30.161 -8.532 13.971 1.00 31.11 187 LEU B CA 1
ATOM 3116 C C . LEU B 1 187 ? -28.929 -8.889 14.763 1.00 29.91 187 LEU B C 1
ATOM 3117 O O . LEU B 1 187 ? -28.663 -8.297 15.777 1.00 30.80 187 LEU B O 1
ATOM 3122 N N . THR B 1 188 ? -28.179 -9.838 14.242 1.00 29.82 188 THR B N 1
ATOM 3123 C CA . THR B 1 188 ? -27.076 -10.454 14.938 1.00 31.96 188 THR B CA 1
ATOM 3124 C C . THR B 1 188 ? -25.687 -9.864 14.508 1.00 28.66 188 THR B C 1
ATOM 3125 O O . THR B 1 188 ? -24.665 -10.290 14.998 1.00 28.20 188 THR B O 1
ATOM 3129 N N . GLU B 1 189 ? -25.641 -8.968 13.541 1.00 24.53 189 GLU B N 1
ATOM 3130 C CA . GLU B 1 189 ? -24.352 -8.505 13.088 1.00 23.73 189 GLU B CA 1
ATOM 3131 C C . GLU B 1 189 ? -24.020 -7.103 13.636 1.00 21.55 189 GLU B C 1
ATOM 3132 O O . GLU B 1 189 ? -24.890 -6.257 13.817 1.00 20.15 189 GLU B O 1
ATOM 3138 N N . LEU B 1 190 ? -22.737 -6.871 13.818 1.00 19.72 190 LEU B N 1
ATOM 3139 C CA . LEU B 1 190 ? -22.201 -5.571 14.247 1.00 19.51 190 LEU B CA 1
ATOM 3140 C C . LEU B 1 190 ? -21.063 -5.250 13.331 1.00 18.50 190 LEU B C 1
ATOM 3141 O O . LEU B 1 190 ? -20.029 -5.911 13.351 1.00 17.58 190 LEU B O 1
ATOM 3146 N N . SER B 1 191 ? -21.310 -4.291 12.452 1.00 18.05 191 SER B N 1
ATOM 3147 C CA . SER B 1 191 ? -20.347 -3.865 11.495 1.00 18.02 191 SER B CA 1
ATOM 3148 C C . SER B 1 191 ? -19.686 -2.629 12.094 1.00 17.96 191 SER B C 1
ATOM 3149 O O . SER B 1 191 ? -20.205 -1.532 12.016 1.00 18.03 191 SER B O 1
ATOM 3152 N N . MET B 1 192 ? -18.538 -2.834 12.716 1.00 17.58 192 MET B N 1
ATOM 3153 C CA . MET B 1 192 ? -17.835 -1.786 13.413 1.00 17.65 192 MET B CA 1
ATOM 3154 C C . MET B 1 192 ? -16.400 -2.207 13.556 1.00 17.53 192 MET B C 1
ATOM 3155 O O . MET B 1 192 ? -16.109 -3.383 13.700 1.00 18.10 192 MET B O 1
ATOM 3160 N N . GLY B 1 193 ? -15.521 -1.245 13.427 1.00 17.73 193 GLY B N 1
ATOM 3161 C CA . GLY B 1 193 ? -14.109 -1.487 13.451 1.00 18.42 193 GLY B CA 1
ATOM 3162 C C . GLY B 1 193 ? -13.547 -1.242 12.063 1.00 18.85 193 GLY B C 1
ATOM 3163 O O . GLY B 1 193 ? -13.803 -2.001 11.133 1.00 19.04 193 GLY B O 1
ATOM 3164 N N . MET B 1 194 ? -12.786 -0.176 11.943 1.00 19.30 194 MET B N 1
ATOM 3165 C CA . MET B 1 194 ? -12.096 0.144 10.696 1.00 21.10 194 MET B CA 1
ATOM 3166 C C . MET B 1 194 ? -10.581 0.088 10.854 1.00 21.50 194 MET B C 1
ATOM 3167 O O . MET B 1 194 ? -10.108 -0.418 11.854 1.00 20.41 194 MET B O 1
ATOM 3172 N N . SER B 1 195 ? -9.802 0.540 9.859 1.00 21.72 195 SER B N 1
ATOM 3173 C CA . SER B 1 195 ? -8.387 0.262 9.883 1.00 22.60 195 SER B CA 1
ATOM 3174 C C . SER B 1 195 ? -7.719 0.713 11.155 1.00 22.63 195 SER B C 1
ATOM 3175 O O . SER B 1 195 ? -6.847 0.041 11.667 1.00 21.74 195 SER B O 1
ATOM 3178 N N . SER B 1 196 ? -8.152 1.845 11.678 1.00 22.82 196 SER B N 1
ATOM 3179 C CA . SER B 1 196 ? -7.464 2.414 12.812 1.00 23.15 196 SER B CA 1
ATOM 3180 C C . SER B 1 196 ? -8.026 1.945 14.189 1.00 22.57 196 SER B C 1
ATOM 3181 O O . SER B 1 196 ? -7.350 2.119 15.208 1.00 23.74 196 SER B O 1
ATOM 3184 N N . ASP B 1 197 ? -9.209 1.345 14.260 1.00 19.72 197 ASP B N 1
ATOM 3185 C CA . ASP B 1 197 ? -9.785 1.033 15.557 1.00 19.13 197 ASP B CA 1
ATOM 3186 C C . ASP B 1 197 ? -10.351 -0.351 15.732 1.00 18.54 197 ASP B C 1
ATOM 3187 O O . ASP B 1 197 ? -10.972 -0.640 16.757 1.00 18.97 197 ASP B O 1
ATOM 3192 N N . TRP B 1 198 ? -10.102 -1.245 14.759 1.00 18.34 198 TRP B N 1
ATOM 3193 C CA . TRP B 1 198 ? -10.738 -2.548 14.723 1.00 17.69 198 TRP B CA 1
ATOM 3194 C C . TRP B 1 198 ? -10.456 -3.387 15.987 1.00 17.75 198 TRP B C 1
ATOM 3195 O O . TRP B 1 198 ? -11.332 -4.108 16.436 1.00 17.12 198 TRP B O 1
ATOM 3206 N N . PRO B 1 199 ? -9.253 -3.269 16.610 1.00 17.41 199 PRO B N 1
ATOM 3207 C CA . PRO B 1 199 ? -9.070 -4.092 17.822 1.00 17.73 199 PRO B CA 1
ATOM 3208 C C . PRO B 1 199 ? -10.030 -3.712 18.992 1.00 17.83 199 PRO B C 1
ATOM 3209 O O . PRO B 1 199 ? -10.479 -4.592 19.715 1.00 18.18 199 PRO B O 1
ATOM 3213 N N . LEU B 1 200 ? -10.388 -2.442 19.101 1.00 17.35 200 LEU B N 1
ATOM 3214 C CA . LEU B 1 200 ? -11.342 -1.984 20.080 1.00 17.97 200 LEU B CA 1
ATOM 3215 C C . LEU B 1 200 ? -12.767 -2.464 19.757 1.00 18.15 200 LEU B C 1
ATOM 3216 O O . LEU B 1 200 ? -13.517 -2.829 20.660 1.00 18.60 200 LEU B O 1
ATOM 3221 N N . ALA B 1 201 ? -13.092 -2.498 18.476 1.00 18.75 201 ALA B N 1
ATOM 3222 C CA . ALA B 1 201 ? -14.361 -3.091 17.992 1.00 18.97 201 ALA B CA 1
ATOM 3223 C C . ALA B 1 201 ? -14.461 -4.591 18.294 1.00 19.85 201 ALA B C 1
ATOM 3224 O O . ALA B 1 201 ? -15.503 -5.090 18.794 1.00 19.65 201 ALA B O 1
ATOM 3226 N N . VAL B 1 202 ? -13.390 -5.327 18.016 1.00 19.98 202 VAL B N 1
ATOM 3227 C CA . VAL B 1 202 ? -13.391 -6.725 18.300 1.00 21.17 202 VAL B CA 1
ATOM 3228 C C . VAL B 1 202 ? -13.632 -6.970 19.791 1.00 22.14 202 VAL B C 1
ATOM 3229 O O . VAL B 1 202 ? -14.377 -7.888 20.201 1.00 22.00 202 VAL B O 1
ATOM 3233 N N . ALA B 1 203 ? -12.953 -6.192 20.627 1.00 22.02 203 ALA B N 1
ATOM 3234 C CA . ALA B 1 203 ? -13.123 -6.338 22.073 1.00 22.71 203 ALA B CA 1
ATOM 3235 C C . ALA B 1 203 ? -14.582 -6.147 22.532 1.00 23.33 203 ALA B C 1
ATOM 3236 O O . ALA B 1 203 ? -14.996 -6.663 23.598 1.00 24.94 203 ALA B O 1
ATOM 3238 N N . GLU B 1 204 ? -15.359 -5.387 21.772 1.00 21.68 204 GLU B N 1
ATOM 3239 C CA . GLU B 1 204 ? -16.734 -5.130 22.088 1.00 21.91 204 GLU B CA 1
ATOM 3240 C C . GLU B 1 204 ? -17.776 -5.927 21.277 1.00 21.36 204 GLU B C 1
ATOM 3241 O O . GLU B 1 204 ? -18.964 -5.616 21.282 1.00 21.67 204 GLU B O 1
ATOM 3247 N N . GLY B 1 205 ? -17.347 -6.994 20.630 1.00 21.20 205 GLY B N 1
ATOM 3248 C CA . GLY B 1 205 ? -18.271 -7.892 19.937 1.00 21.28 205 GLY B CA 1
ATOM 3249 C C . GLY B 1 205 ? -18.557 -7.628 18.460 1.00 20.73 205 GLY B C 1
ATOM 3250 O O . GLY B 1 205 ? -19.589 -8.113 17.966 1.00 21.09 205 GLY B O 1
ATOM 3251 N N . ALA B 1 206 ? -17.720 -6.858 17.746 1.00 19.84 206 ALA B N 1
ATOM 3252 C CA . ALA B 1 206 ? -17.920 -6.706 16.309 1.00 19.53 206 ALA B CA 1
ATOM 3253 C C . ALA B 1 206 ? -17.895 -8.051 15.604 1.00 19.16 206 ALA B C 1
ATOM 3254 O O . ALA B 1 206 ? -17.139 -8.943 15.976 1.00 18.72 206 ALA B O 1
ATOM 3256 N N . THR B 1 207 ? -18.757 -8.191 14.625 1.00 19.15 207 THR B N 1
ATOM 3257 C CA . THR B 1 207 ? -18.805 -9.408 13.787 1.00 20.08 207 THR B CA 1
ATOM 3258 C C . THR B 1 207 ? -18.229 -9.197 12.385 1.00 19.91 207 THR B C 1
ATOM 3259 O O . THR B 1 207 ? -17.799 -10.163 11.718 1.00 21.05 207 THR B O 1
ATOM 3263 N N . TRP B 1 208 ? -18.244 -7.968 11.902 1.00 19.98 208 TRP B N 1
ATOM 3264 C CA . TRP B 1 208 ? -17.578 -7.545 10.645 1.00 20.70 208 TRP B CA 1
ATOM 3265 C C . TRP B 1 208 ? -16.701 -6.348 10.931 1.00 20.13 208 TRP B C 1
ATOM 3266 O O . TRP B 1 208 ? -17.217 -5.297 11.378 1.00 20.87 208 TRP B O 1
ATOM 3277 N N . ILE B 1 209 ? -15.397 -6.499 10.674 1.00 19.58 209 ILE B N 1
ATOM 3278 C CA . ILE B 1 209 ? -14.497 -5.384 10.630 1.00 18.91 209 ILE B CA 1
ATOM 3279 C C . ILE B 1 209 ? -14.040 -5.144 9.198 1.00 19.52 209 ILE B C 1
ATOM 3280 O O . ILE B 1 209 ? -14.148 -6.021 8.311 1.00 19.64 209 ILE B O 1
ATOM 3285 N N . ARG B 1 210 ? -13.470 -3.969 8.980 1.00 19.99 210 ARG B N 1
ATOM 3286 C CA . ARG B 1 210 ? -13.104 -3.526 7.653 1.00 21.01 210 ARG B CA 1
ATOM 3287 C C . ARG B 1 210 ? -11.727 -2.855 7.633 1.00 21.78 210 ARG B C 1
ATOM 3288 O O . ARG B 1 210 ? -11.484 -1.835 8.299 1.00 22.72 210 ARG B O 1
ATOM 3296 N N . VAL B 1 211 ? -10.788 -3.485 6.939 1.00 21.59 211 VAL B N 1
ATOM 3297 C CA . VAL B 1 211 ? -9.400 -3.050 7.014 1.00 22.57 211 VAL B CA 1
ATOM 3298 C C . VAL B 1 211 ? -8.919 -2.865 5.604 1.00 24.14 211 VAL B C 1
ATOM 3299 O O . VAL B 1 211 ? -9.165 -3.729 4.710 1.00 22.92 211 VAL B O 1
ATOM 3303 N N . GLY B 1 212 ? -8.244 -1.735 5.369 1.00 25.78 212 GLY B N 1
ATOM 3304 C CA . GLY B 1 212 ? -7.712 -1.407 4.059 1.00 27.96 212 GLY B CA 1
ATOM 3305 C C . GLY B 1 212 ? -6.195 -1.382 4.024 1.00 31.51 212 GLY B C 1
ATOM 3306 O O . GLY B 1 212 ? -5.532 -2.308 3.543 1.00 31.44 212 GLY B O 1
ATOM 3307 N N . THR B 1 213 ? -5.663 -0.300 4.546 1.00 34.05 213 THR B N 1
ATOM 3308 C CA . THR B 1 213 ? -4.226 0.014 4.434 1.00 37.97 213 THR B CA 1
ATOM 3309 C C . THR B 1 213 ? -3.268 -1.124 4.901 1.00 36.93 213 THR B C 1
ATOM 3310 O O . THR B 1 213 ? -2.307 -1.468 4.200 1.00 36.71 213 THR B O 1
ATOM 3314 N N . GLN B 1 214 ? -3.566 -1.750 6.038 1.00 37.28 214 GLN B N 1
ATOM 3315 C CA . GLN B 1 214 ? -2.765 -2.850 6.598 1.00 38.29 214 GLN B CA 1
ATOM 3316 C C . GLN B 1 214 ? -2.782 -4.093 5.743 1.00 37.33 214 GLN B C 1
ATOM 3317 O O . GLN B 1 214 ? -1.890 -4.902 5.876 1.00 36.90 214 GLN B O 1
ATOM 3323 N N . LEU B 1 215 ? -3.809 -4.276 4.898 1.00 36.07 215 LEU B N 1
ATOM 3324 C CA . LEU B 1 215 ? -3.844 -5.402 3.939 1.00 36.33 215 LEU B CA 1
ATOM 3325 C C . LEU B 1 215 ? -3.195 -5.106 2.612 1.00 36.66 215 LEU B C 1
ATOM 3326 O O . LEU B 1 215 ? -2.438 -5.918 2.091 1.00 36.90 215 LEU B O 1
ATOM 3331 N N . PHE B 1 216 ? -3.509 -3.953 2.032 1.00 36.62 216 PHE B N 1
ATOM 3332 C CA . PHE B 1 216 ? -3.125 -3.699 0.648 1.00 38.35 216 PHE B CA 1
ATOM 3333 C C . PHE B 1 216 ? -1.820 -2.925 0.464 1.00 43.21 216 PHE B C 1
ATOM 3334 O O . PHE B 1 216 ? -1.151 -3.178 -0.533 1.00 44.90 216 PHE B O 1
ATOM 3342 N N . GLY B 1 217 ? -1.494 -1.981 1.362 1.00 48.17 217 GLY B N 1
ATOM 3343 C CA . GLY B 1 217 ? -0.220 -1.207 1.296 1.00 51.26 217 GLY B CA 1
ATOM 3344 C C . GLY B 1 217 ? -0.325 0.210 0.740 1.00 54.95 217 GLY B C 1
ATOM 3345 O O . GLY B 1 217 ? 0.673 0.756 0.212 1.00 59.30 217 GLY B O 1
#

B-factor: mean 27.2, std 8.75, range [14.1, 68.3]

Sequence (431 aa):
QIAERLASLRSQLPPSVQLIAVSKNHPAAAIREAYAAGQRHFGENRVQEAIAKQAELTDLPDLTWHLLGKLQSNKARKAVEHFDWIHSVDSWALAERLDRIAGELGRRSPKLCLQVKLLPDPNNKAGWDPADLRAELPQLSQLQQVQIRGLMVIAPLGLTAAETQALFAQARTFAAELQQQAPQQLRLTELSMMGMSSDWPLAVAEGATWIRVGTQLFGPQIAERLASLRSQLPPSVQLIAVSKNHPAAAIREAYAAGQRHFGENRVQEAIAKQAELTDLPDLTWHLLGKLQSNNKARKAVEHFDWIHSVDSWALAERLDRIAGELGRSPKLCLQVKLLPDPNKAGWDPADLRAELPQLSQLQQVQIRGLMVIAPLGLTAAETQQALFAQARTFAAELQQQAPQLRLTELSMGMSSDWPLAVAEGATWIRVGTQLFG

Radius of gyration: 25.29 Å; Cα contacts (8 Å, |Δi|>4): 827; chains: 2; bounding box: 70×36×69 Å

Solvent-accessible surface area: 18799 Å² total; per-residue (Å²): 149,13,54,115,85,2,61,60,4,117,95,79,26,55,132,78,7,86,9,0,0,17,0,83,121,26,82,30,75,15,0,91,82,0,34,89,34,22,4,75,33,0,0,0,46,160,11,81,70,0,41,79,34,16,72,124,3,109,95,26,120,70,20,29,20,0,0,7,10,109,4,98,41,120,72,0,98,81,0,5,94,61,9,65,14,0,0,2,0,18,38,64,63,3,0,85,82,0,19,119,4,0,37,104,52,61,147,53,4,69,0,0,1,12,5,65,27,60,121,25,119,82,76,34,21,4,79,40,73,66,0,104,65,44,8,73,78,1,14,114,25,135,71,12,71,7,52,0,1,0,4,34,13,20,164,62,29,26,5,48,87,4,22,63,5,1,26,85,0,96,79,24,6,64,86,0,56,75,105,5,114,138,18,50,10,86,28,16,0,1,1,62,62,29,7,10,8,0,0,27,20,22,34,2,28,17,0,22,0,14,90,74,0,0,25,155,87,14,51,67,110,1,62,64,9,92,95,72,28,56,140,78,12,88,10,0,0,13,0,89,92,45,87,7,73,14,0,91,82,1,26,92,29,38,7,78,40,0,0,0,46,133,6,54,77,0,45,64,24,26,77,120,2,117,99,32,85,108,28,26,15,0,0,9,8,122,2,69,77,126,48,0,106,98,0,0,83,57,1,43,13,0,0,1,0,21,43,52,67,14,0,85,68,0,15,128,0,0,40,101,55,68,94,53,4,60,0,0,0,14,4,70,47,66,116,12,133,99,80,48,18,9,72,39,62,79,0,99,70,45,0,76,72,1,20,138,31,155,68,16,53,8,31,0,1,1,3,30,12,15,145,51,28,30,6,56,87,1,34,43,10,1,22,108,0,87,76,18,7,59,74,0,49,147,78,6,110,150,21,121,7,78,28,13,1,1,1,60,20,22,7,12,7,0,0,32,32,23,36,2,26,6,0,18,0,8,93,56,1,18,72

Nearest PDB structures (foldseek):
  5nlc-assembly2_B  TM=1.005E+00  e=7.181E-44  Synechococcus elongatus PCC 7942 = FACHB-805
  5nm8-assembly2_B  TM=9.923E-01  e=9.394E-39  Synechococcus elongatus PCC 7942 = FACHB-805
  7f8e-assembly3_C  TM=9.462E-01  e=1.875E-19  Fusobacterium nucleatum subsp. nucleatum ATCC 25586
  7ygf-assembly3_C  TM=9.259E-01  e=1.764E-19  Fusobacterium nucleatum subsp. nucleatum ATCC 25586
  3cpg-assembly1_A  TM=8.742E-01  e=1.054E-17  Bifidobacterium adolescentis ATCC 15703

CATH classification: 3.20.20.10